Protein AF-0000000084846154 (afdb_homodimer)

Secondary structure (DSSP, 8-state):
----PBPPPHHHHHHHHHHHHHHHHHHHHHHHHHHHHHHB-TTSSPBPSS--HHHHHHHHHHHHHHHHHHHHHHHHHHHHHHHHHTT--GGGPPPPTHHHHHHHHHHHHHHHHHHHHHHHHHHHHTTT-HHHHHHHHHHHHHHHHHHHHHHHHHHHHHH-TTSSS----SS-TTSSTHHHHHHHHHHHHHHHHHHHHHHHHHHHHHHTTT----HHHHHHHHHHHHHHSSHHHHHHHHHHHHHTTSSBHHHHHHHHHHHHHHHHHHHHHHHHHHHHHHHHS----S-SS----TTTTHHHHHHHGGGT--/----PBPPPHHHHHHHHHHHHHHHHHHHHHHHHHHHHHHB-TTSSPBPSS--HHHHHHHHHHHHHHHHHHHHHHHHHHHHHHHHHTT--GGG----THHHHHHHHHHHHHHHHHHHHHHHHHHHHTTT-HHHHHHHHHHHHHHHHHHHHHHHHHHHHHH-TTSSS----SS-TTSSTHHHHHHHHHHHHHHHHHHHHHHHHHHHHHHHTT----HHHHHHHHHHHHHHSSHHHHHHHHHHHHHTTSSBHHHHHHHHHHHHHHHHHHHHHHHHHHHHHHHHS----S-SS----TT--S-HHHHHHTTT--

Nearest PDB structures (foldseek):
  7vv5-assembly1_R  TM=5.633E-01  e=2.920E-01  Homo sapiens
  8xqo-assembly1_R  TM=4.454E-01  e=3.787E-01  Clostridium perfringens
  7vv5-assembly1_R  TM=5.644E-01  e=1.128E-01  Homo sapiens
  6z10-assembly1_A  TM=4.962E-01  e=7.574E-02  Rattus norvegicus
  8xqo-assembly1_R  TM=4.515E-01  e=3.901E-01  Clostridium perfringens

Radius of gyration: 27.93 Å; Cα contacts (8 Å, |Δi|>4): 725; chains: 2; bounding box: 82×70×60 Å

Solvent-accessible surface area (backbone atoms only — not comparable to full-atom values): 32936 Å² total; per-residue (Å²): 129,79,75,72,47,50,76,69,50,61,30,54,52,42,52,41,39,23,53,40,14,21,46,45,21,45,27,51,53,37,48,51,50,27,49,42,52,57,43,26,39,90,96,39,70,42,70,45,87,83,56,61,58,67,63,51,48,52,51,50,49,44,48,50,36,43,50,49,37,51,50,49,52,51,52,50,51,26,50,40,36,43,37,34,75,72,71,40,54,63,89,69,60,75,74,63,75,64,54,60,51,50,42,51,50,37,40,46,49,46,52,51,50,35,49,49,52,48,50,48,49,42,35,46,72,53,74,60,48,62,82,74,44,49,64,46,50,54,31,50,51,51,32,52,49,27,50,51,50,48,52,49,52,54,55,47,30,72,78,30,72,79,45,57,73,50,48,72,49,66,82,53,41,82,63,27,64,26,70,41,46,49,57,27,51,51,30,50,43,52,35,40,49,52,43,32,49,53,48,49,51,51,51,50,60,57,46,67,66,74,59,84,85,40,71,44,50,52,52,48,50,50,51,43,45,53,31,67,24,46,51,65,31,39,54,45,47,50,50,42,58,54,26,40,76,49,63,43,39,58,55,38,54,41,34,60,55,40,41,44,38,45,35,50,34,32,43,25,35,36,51,38,46,58,48,54,53,54,63,73,56,54,87,68,74,87,67,83,69,87,69,84,61,59,86,71,63,74,67,63,65,73,66,56,63,70,60,62,83,104,128,80,75,72,46,48,75,68,49,60,30,53,53,43,51,39,38,24,52,38,15,22,46,46,20,46,28,52,54,38,48,51,50,28,49,43,52,56,43,26,40,89,97,39,71,42,70,44,87,83,56,62,58,68,62,52,49,53,52,51,49,45,48,50,36,44,52,47,37,52,49,50,52,51,50,50,51,26,51,40,36,43,36,34,73,72,70,38,54,64,88,68,62,76,73,64,76,64,54,62,52,50,42,51,49,36,42,47,48,46,51,51,51,35,50,50,52,48,49,48,49,42,36,42,69,53,75,61,47,61,83,74,44,50,63,47,50,54,31,49,53,50,32,52,49,28,49,52,49,46,52,49,53,53,55,48,29,70,77,32,72,81,45,56,75,50,48,73,48,68,82,53,42,83,58,28,63,27,70,42,45,48,58,27,52,51,30,50,44,52,34,39,48,52,43,31,50,54,49,48,53,50,53,50,59,58,48,67,67,74,61,83,88,40,71,45,49,52,51,49,50,50,49,45,45,53,30,67,23,47,50,65,32,38,55,44,47,50,51,40,56,54,26,41,74,49,64,44,39,58,56,38,54,40,35,61,55,41,41,45,39,44,34,49,34,32,42,24,34,36,49,39,45,56,47,54,55,50,62,73,56,54,88,68,72,86,68,84,71,87,68,84,59,54,78,73,70,82,65,68,64,76,66,54,59,69,58,61,83,107

Sequence (620 aa):
MGLHLSPLLLPQVVAINFTGGIFLGFFFISALYANRWLLFTDDGWKLRKDIHWHTLATTNITFVLVVLTQGLIVSTSMRQAAAVEHGIGLGQYKEPVWVPILKCTTSGFVVLLADSVLMHRLWVTHSRRMAVMWLPVILFLGSVSCVAMQLFLMIKHIDNPDFGPYEWANVNMDVGPGIVFLPFLASTIVLNAYCTGLIIWRVRKSLKFVGKSTSARQLQILIRILMESGVLYLVMSIAHFIAYFGHDNFPVRMNGTLHTVVTGIAYDLIIIRVGQNRIAEGPTTTTGSERLTTFQVADRKFFREHSMDAMGLHLSPLLLPQVVAINFTGGIFLGFFFISALYANRWLLFTDDGWKLRKDIHWHTLATTNITFVLVVLTQGLIVSTSMRQAAAVEHGIGLGQYKEPVWVPILKCTTSGFVVLLADSVLMHRLWVTHSRRMAVMWLPVILFLGSVSCVAMQLFLMIKHIDNPDFGPYEWANVNMDVGPGIVFLPFLASTIVLNAYCTGLIIWRVRKSLKFVGKSTSARQLQILIRILMESGVLYLVMSIAHFIAYFGHDNFPVRMNGTLHTVVTGIAYDLIIIRVGQNRIAEGPTTTTGSERLTTFQVADRKFFREHSMDA

Structure (mmCIF, N/CA/C/O backbone):
data_AF-0000000084846154-model_v1
#
loop_
_entity.id
_entity.type
_entity.pdbx_description
1 polymer 'Uncharacterized protein'
#
loop_
_atom_site.group_PDB
_atom_site.id
_atom_site.type_symbol
_atom_site.label_atom_id
_atom_site.label_alt_id
_atom_site.label_comp_id
_atom_site.label_asym_id
_atom_site.label_entity_id
_atom_site.label_seq_id
_atom_site.pdbx_PDB_ins_code
_atom_site.Cartn_x
_atom_site.Cartn_y
_atom_site.Cartn_z
_atom_site.occupancy
_atom_site.B_iso_or_equiv
_atom_site.auth_seq_id
_atom_site.auth_comp_id
_atom_site.auth_asym_id
_atom_site.auth_atom_id
_atom_site.pdbx_PDB_model_num
ATOM 1 N N . MET A 1 1 ? 25.984 -30.672 4.48 1 26.83 1 MET A N 1
ATOM 2 C CA . MET A 1 1 ? 24.578 -31.016 4.293 1 26.83 1 MET A CA 1
ATOM 3 C C . MET A 1 1 ? 23.766 -29.797 3.857 1 26.83 1 MET A C 1
ATOM 5 O O . MET A 1 1 ? 23.75 -28.781 4.547 1 26.83 1 MET A O 1
ATOM 9 N N . GLY A 1 2 ? 23.766 -29.328 2.66 1 36.41 2 GLY A N 1
ATOM 10 C CA . GLY A 1 2 ? 23.125 -28.172 2.064 1 36.41 2 GLY A CA 1
ATOM 11 C C . GLY A 1 2 ? 21.719 -27.938 2.568 1 36.41 2 GLY A C 1
ATOM 12 O O . GLY A 1 2 ? 20.875 -28.844 2.535 1 36.41 2 GLY A O 1
ATOM 13 N N . LEU A 1 3 ? 21.531 -27.297 3.715 1 41.78 3 LEU A N 1
ATOM 14 C CA . LEU A 1 3 ? 20.25 -27.156 4.398 1 41.78 3 LEU A CA 1
ATOM 15 C C . LEU A 1 3 ? 19.109 -27 3.396 1 41.78 3 LEU A C 1
ATOM 17 O O . LEU A 1 3 ? 19.156 -26.109 2.545 1 41.78 3 LEU A O 1
ATOM 21 N N . HIS A 1 4 ? 18.547 -28 2.92 1 49.94 4 HIS A N 1
ATOM 22 C CA . HIS A 1 4 ? 17.422 -28.125 1.999 1 49.94 4 HIS A CA 1
ATOM 23 C C . HIS A 1 4 ? 16.266 -27.219 2.406 1 49.94 4 HIS A C 1
ATOM 25 O O . HIS A 1 4 ? 15.68 -27.391 3.473 1 49.94 4 HIS A O 1
ATOM 31 N N . LEU A 1 5 ? 16.438 -25.938 2.166 1 59.72 5 LEU A N 1
ATOM 32 C CA . LEU A 1 5 ? 15.305 -25.047 2.418 1 59.72 5 LEU A CA 1
ATOM 33 C C . LEU A 1 5 ? 14.031 -25.578 1.779 1 59.72 5 LEU A C 1
ATOM 35 O O . LEU A 1 5 ? 14.086 -26.219 0.723 1 59.72 5 LEU A O 1
ATOM 39 N N . SER A 1 6 ? 13 -25.734 2.617 1 67.19 6 SER A N 1
ATOM 40 C CA . SER A 1 6 ? 11.703 -26.078 2.037 1 67.19 6 SER A CA 1
ATOM 41 C C . SER A 1 6 ? 11.367 -25.172 0.852 1 67.19 6 SER A C 1
ATOM 43 O O . SER A 1 6 ? 11.609 -23.969 0.893 1 67.19 6 SER A O 1
ATOM 45 N N . PRO A 1 7 ? 11.078 -25.875 -0.194 1 74.06 7 PRO A N 1
ATOM 46 C CA . PRO A 1 7 ? 10.812 -25.125 -1.42 1 74.06 7 PRO A CA 1
ATOM 47 C C . PRO A 1 7 ? 9.664 -24.125 -1.261 1 74.06 7 PRO A C 1
ATOM 49 O O . PRO A 1 7 ? 8.758 -24.344 -0.455 1 74.06 7 PRO A O 1
ATOM 52 N N . LEU A 1 8 ? 9.773 -23 -1.833 1 81.81 8 LEU A N 1
ATOM 53 C CA . LEU A 1 8 ? 8.742 -21.969 -1.873 1 81.81 8 LEU A CA 1
ATOM 54 C C . LEU A 1 8 ? 7.516 -22.453 -2.645 1 81.81 8 LEU A C 1
ATOM 56 O O . LEU A 1 8 ? 7.648 -23.047 -3.721 1 81.81 8 LEU A O 1
ATOM 60 N N . LEU A 1 9 ? 6.367 -22.297 -1.934 1 85.94 9 LEU A N 1
ATOM 61 C CA . LEU A 1 9 ? 5.109 -22.703 -2.555 1 85.94 9 LEU A CA 1
ATOM 62 C C . LEU A 1 9 ? 4.461 -21.531 -3.279 1 85.94 9 LEU A C 1
ATOM 64 O O . LEU A 1 9 ? 4.715 -20.375 -2.945 1 85.94 9 LEU A O 1
ATOM 68 N N . LEU A 1 10 ? 3.68 -21.891 -4.195 1 89.19 10 LEU A N 1
ATOM 69 C CA . LEU A 1 10 ? 3.049 -20.875 -5.035 1 89.19 10 LEU A CA 1
ATOM 70 C C . LEU A 1 10 ? 2.123 -20 -4.207 1 89.19 10 LEU A C 1
ATOM 72 O O . LEU A 1 10 ? 2.082 -18.781 -4.406 1 89.19 10 LEU A O 1
ATOM 76 N N . PRO A 1 11 ? 1.381 -20.562 -3.256 1 90 11 PRO A N 1
ATOM 77 C CA . PRO A 1 11 ? 0.558 -19.688 -2.42 1 90 11 PRO A CA 1
ATOM 78 C C . PRO A 1 11 ? 1.386 -18.672 -1.635 1 90 11 PRO A C 1
ATOM 80 O O . PRO A 1 11 ? 0.921 -17.562 -1.376 1 90 11 PRO A O 1
ATOM 83 N N . GLN A 1 12 ? 2.535 -19.062 -1.307 1 89.69 12 GLN A N 1
ATOM 84 C CA . GLN A 1 12 ? 3.41 -18.156 -0.562 1 89.69 12 GLN A CA 1
ATOM 85 C C . GLN A 1 12 ? 3.896 -17.016 -1.441 1 89.69 12 GLN A C 1
ATOM 87 O O . GLN A 1 12 ? 4.074 -15.891 -0.963 1 89.69 12 GLN A O 1
ATOM 92 N N . VAL A 1 13 ? 4.082 -17.328 -2.691 1 89.69 13 VAL A N 1
ATOM 93 C CA . VAL A 1 13 ? 4.488 -16.297 -3.635 1 89.69 13 VAL A CA 1
ATOM 94 C C . VAL A 1 13 ? 3.387 -15.242 -3.756 1 89.69 13 VAL A C 1
ATOM 96 O O . VAL A 1 13 ? 3.666 -14.047 -3.807 1 89.69 13 VAL A O 1
ATOM 99 N N . VAL A 1 14 ? 2.176 -15.703 -3.721 1 92.31 14 VAL A N 1
ATOM 100 C CA . VAL A 1 14 ? 1.038 -14.797 -3.803 1 92.31 14 VAL A CA 1
ATOM 101 C C . VAL A 1 14 ? 0.977 -13.93 -2.547 1 92.31 14 VAL A C 1
ATOM 103 O O . VAL A 1 14 ? 0.778 -12.719 -2.631 1 92.31 14 VAL A O 1
ATOM 106 N N . ALA A 1 15 ? 1.23 -14.539 -1.439 1 92.94 15 ALA A N 1
ATOM 107 C CA . ALA A 1 15 ? 1.21 -13.812 -0.171 1 92.94 15 ALA A CA 1
ATOM 108 C C . ALA A 1 15 ? 2.322 -12.773 -0.115 1 92.94 15 ALA A C 1
ATOM 110 O O . ALA A 1 15 ? 2.115 -11.656 0.372 1 92.94 15 ALA A O 1
ATOM 111 N N . ILE A 1 16 ? 3.436 -13.086 -0.596 1 93.06 16 ILE A N 1
ATOM 112 C CA . ILE A 1 16 ? 4.586 -12.195 -0.589 1 93.06 16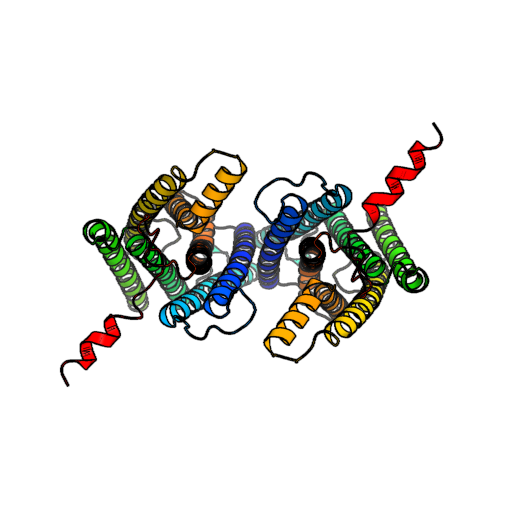 ILE A CA 1
ATOM 113 C C . ILE A 1 16 ? 4.301 -10.977 -1.472 1 93.06 16 ILE A C 1
ATOM 115 O O . ILE A 1 16 ? 4.559 -9.844 -1.076 1 93.06 16 ILE A O 1
ATOM 119 N N . ASN A 1 17 ? 3.738 -11.219 -2.598 1 93.94 17 ASN A N 1
ATOM 120 C CA . ASN A 1 17 ? 3.438 -10.125 -3.512 1 93.94 17 ASN A CA 1
ATOM 121 C C . ASN A 1 17 ? 2.336 -9.219 -2.965 1 93.94 17 ASN A C 1
ATOM 123 O O . ASN A 1 17 ? 2.383 -8 -3.139 1 93.94 17 ASN A O 1
ATOM 127 N N . PHE A 1 18 ? 1.421 -9.836 -2.336 1 95.44 18 PHE A N 1
ATOM 128 C CA . PHE A 1 18 ? 0.357 -9.055 -1.722 1 95.44 18 PHE A CA 1
ATOM 129 C C . PHE A 1 18 ? 0.915 -8.148 -0.627 1 95.44 18 PHE A C 1
ATOM 131 O O . PHE A 1 18 ? 0.627 -6.949 -0.597 1 95.44 18 PHE A O 1
ATOM 138 N N . THR A 1 19 ? 1.697 -8.672 0.208 1 94.69 19 THR A N 1
ATOM 139 C CA . THR A 1 19 ? 2.301 -7.906 1.292 1 94.69 19 THR A CA 1
ATOM 140 C C . THR A 1 19 ? 3.264 -6.855 0.742 1 94.69 19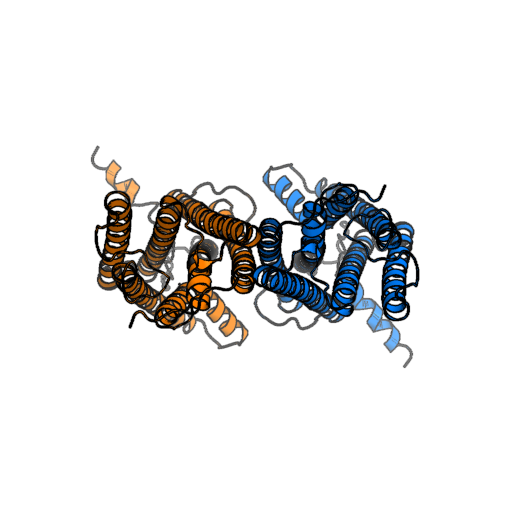 THR A C 1
ATOM 142 O O . THR A 1 19 ? 3.312 -5.73 1.24 1 94.69 19 THR A O 1
ATOM 145 N N . GLY A 1 20 ? 4.02 -7.27 -0.251 1 95.31 20 GLY A N 1
ATOM 146 C CA . GLY A 1 20 ? 4.883 -6.305 -0.917 1 95.31 20 GLY A CA 1
ATOM 147 C C . GLY A 1 20 ? 4.125 -5.121 -1.489 1 95.31 20 GLY A C 1
ATOM 148 O O . GLY A 1 20 ? 4.598 -3.984 -1.427 1 95.31 20 GLY A O 1
ATOM 149 N N . GLY A 1 21 ? 2.949 -5.438 -1.995 1 96 21 GLY A N 1
ATOM 150 C CA . GLY A 1 21 ? 2.105 -4.367 -2.502 1 96 21 GLY A CA 1
ATOM 151 C C . GLY A 1 21 ? 1.646 -3.406 -1.423 1 96 21 GLY A C 1
ATOM 152 O O . GLY A 1 21 ? 1.638 -2.189 -1.63 1 96 21 GLY A O 1
ATOM 153 N N . ILE A 1 22 ? 1.304 -3.916 -0.342 1 96 22 ILE A N 1
ATOM 154 C CA . ILE A 1 22 ? 0.851 -3.08 0.765 1 96 22 ILE A CA 1
ATOM 155 C C . ILE A 1 22 ? 1.946 -2.086 1.143 1 96 22 ILE A C 1
ATOM 157 O O . ILE A 1 22 ? 1.69 -0.884 1.254 1 96 22 ILE A O 1
ATOM 161 N N . PHE A 1 23 ? 3.109 -2.543 1.282 1 96.44 23 PHE A N 1
ATOM 162 C CA . PHE A 1 23 ? 4.211 -1.696 1.729 1 96.44 23 PHE A CA 1
ATOM 163 C C . PHE A 1 23 ? 4.637 -0.735 0.625 1 96.44 23 PHE A C 1
ATOM 165 O O . PHE A 1 23 ? 5.078 0.381 0.904 1 96.44 23 PHE A O 1
ATOM 172 N N . LEU A 1 24 ? 4.5 -1.205 -0.601 1 96.5 24 LEU A N 1
ATOM 173 C CA . LEU A 1 24 ? 4.762 -0.275 -1.694 1 96.5 24 LEU A CA 1
ATOM 174 C C . LEU A 1 24 ? 3.766 0.879 -1.676 1 96.5 24 LEU A C 1
ATOM 176 O O . LEU A 1 24 ? 4.109 2.01 -2.025 1 96.5 24 LEU A O 1
ATOM 180 N N . GLY A 1 25 ? 2.568 0.52 -1.32 1 95.75 25 GLY A N 1
ATOM 181 C CA . GLY A 1 25 ? 1.604 1.588 -1.12 1 95.75 25 GLY A CA 1
ATOM 182 C C . GLY A 1 25 ? 2.035 2.594 -0.068 1 95.75 25 GLY A C 1
ATOM 183 O O . GLY A 1 25 ? 1.951 3.803 -0.287 1 95.75 25 GLY A O 1
ATOM 184 N N . PHE A 1 26 ? 2.502 2.064 1.028 1 94.31 26 PHE A N 1
ATOM 185 C CA . PHE A 1 26 ? 3.051 2.936 2.059 1 94.31 26 PHE A CA 1
ATOM 186 C C . PHE A 1 26 ? 4.191 3.777 1.504 1 94.31 26 PHE A C 1
ATOM 188 O O . PHE A 1 26 ? 4.301 4.969 1.808 1 94.31 26 PHE A O 1
ATOM 195 N N . PHE A 1 27 ? 4.969 3.217 0.714 1 95.94 27 PHE A N 1
ATOM 196 C CA . PHE A 1 27 ? 6.137 3.887 0.152 1 95.94 27 PHE A CA 1
ATOM 197 C C . PHE A 1 27 ? 5.715 5.008 -0.791 1 95.94 27 PHE A C 1
ATOM 199 O O . PHE A 1 27 ? 6.281 6.102 -0.756 1 95.94 27 PHE A O 1
ATOM 206 N N . PHE A 1 28 ? 4.746 4.762 -1.567 1 95.75 28 PHE A N 1
ATOM 207 C CA . PHE A 1 28 ? 4.281 5.781 -2.502 1 95.75 28 PHE A CA 1
ATOM 208 C C . PHE A 1 28 ? 3.795 7.02 -1.758 1 95.75 28 PHE A C 1
ATOM 210 O O . PHE A 1 28 ? 4.125 8.148 -2.133 1 95.75 28 PHE A O 1
ATOM 217 N N . ILE A 1 29 ? 3.107 6.75 -0.714 1 92.62 29 ILE A N 1
ATOM 218 C CA . ILE A 1 29 ? 2.57 7.871 0.046 1 92.62 29 ILE A CA 1
ATOM 219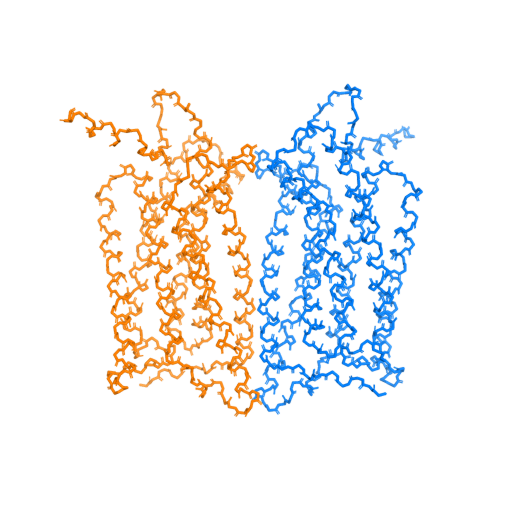 C C . ILE A 1 29 ? 3.709 8.625 0.731 1 92.62 29 ILE A C 1
ATOM 221 O O . ILE A 1 29 ? 3.744 9.859 0.718 1 92.62 29 ILE A O 1
ATOM 225 N N . SER A 1 30 ? 4.582 7.891 1.286 1 91.62 30 SER A N 1
ATOM 226 C CA . SER A 1 30 ? 5.699 8.539 1.964 1 91.62 30 SER A CA 1
ATOM 227 C C . SER A 1 30 ? 6.574 9.305 0.978 1 91.62 30 SER A C 1
ATOM 229 O O . SER A 1 30 ? 7.055 10.398 1.286 1 91.62 30 SER A O 1
ATOM 231 N N . ALA A 1 31 ? 6.758 8.711 -0.186 1 93.94 31 ALA A N 1
ATOM 232 C CA . ALA A 1 31 ? 7.566 9.375 -1.206 1 93.94 31 ALA A CA 1
ATOM 233 C C . ALA A 1 31 ? 6.891 10.648 -1.701 1 93.94 31 ALA A C 1
ATOM 235 O O . ALA A 1 31 ? 7.555 11.664 -1.932 1 93.94 31 ALA A O 1
ATOM 236 N N . LEU A 1 32 ? 5.617 10.578 -1.834 1 89.19 32 LEU A N 1
ATOM 237 C CA . LEU A 1 32 ? 4.871 11.758 -2.264 1 89.19 32 LEU A CA 1
ATOM 238 C C . LEU A 1 32 ? 4.957 12.867 -1.22 1 89.19 32 LEU A C 1
ATOM 240 O O . LEU A 1 32 ? 5.145 14.039 -1.564 1 89.19 32 LEU A O 1
ATOM 244 N N . TYR A 1 33 ? 4.871 12.477 -0.017 1 87.38 33 TYR A N 1
ATOM 245 C CA . TYR A 1 33 ? 4.953 13.461 1.06 1 87.38 33 TYR A CA 1
ATOM 246 C C . TYR A 1 33 ? 6.355 14.039 1.163 1 87.38 33 TYR A C 1
ATOM 248 O O . TYR A 1 33 ? 6.523 15.234 1.411 1 87.38 33 TYR A O 1
ATOM 256 N N . ALA A 1 34 ? 7.293 13.203 1.049 1 88.06 34 ALA A N 1
ATOM 257 C CA . ALA A 1 34 ? 8.672 13.695 1.082 1 88.06 34 ALA A CA 1
ATOM 258 C C . ALA A 1 34 ? 8.93 14.672 -0.058 1 88.06 34 ALA A C 1
ATOM 260 O O . ALA A 1 34 ? 9.547 15.719 0.146 1 88.06 34 ALA A O 1
ATOM 261 N N . ASN A 1 35 ? 8.453 14.359 -1.227 1 88.81 35 ASN A N 1
ATOM 262 C CA . ASN A 1 35 ? 8.633 15.25 -2.373 1 88.81 35 ASN A CA 1
ATOM 263 C C . ASN A 1 35 ? 7.852 16.547 -2.201 1 88.81 35 ASN A C 1
ATOM 265 O O . ASN A 1 35 ? 8.297 17.609 -2.654 1 88.81 35 ASN A O 1
ATOM 269 N N . ARG A 1 36 ? 6.734 16.438 -1.538 1 84.12 36 ARG A N 1
ATOM 270 C CA . ARG A 1 36 ? 5.965 17.656 -1.271 1 84.12 36 ARG A CA 1
ATOM 271 C C . ARG A 1 36 ? 6.738 18.594 -0.358 1 84.12 36 ARG A C 1
ATOM 273 O O . ARG A 1 36 ? 6.77 19.812 -0.597 1 84.12 36 ARG A O 1
ATOM 280 N N . TRP A 1 37 ? 7.312 18.062 0.573 1 82.25 37 TRP A N 1
ATOM 281 C CA . TRP A 1 37 ? 8.062 18.875 1.52 1 82.25 37 TRP A CA 1
ATOM 282 C C . TRP A 1 37 ? 9.312 19.453 0.871 1 82.25 37 TRP A C 1
ATOM 284 O O . TRP A 1 37 ? 9.766 20.547 1.226 1 82.25 37 TRP A O 1
ATOM 294 N N . LEU A 1 38 ? 9.836 18.75 -0.054 1 84.19 38 LEU A N 1
ATOM 295 C CA . LEU A 1 38 ? 11.062 19.203 -0.699 1 84.19 38 LEU A CA 1
ATOM 296 C C . LEU A 1 38 ? 10.758 20.25 -1.768 1 84.19 38 LEU A C 1
ATOM 298 O O . LEU A 1 38 ? 11.555 21.172 -1.982 1 84.19 38 LEU A O 1
ATOM 302 N N . LEU A 1 39 ? 9.586 20.156 -2.35 1 82.62 39 LEU A N 1
ATOM 303 C CA . LEU A 1 39 ? 9.289 21 -3.504 1 82.62 39 LEU A CA 1
ATOM 304 C C . LEU A 1 39 ? 8.414 22.188 -3.105 1 82.62 39 LEU A C 1
ATOM 306 O O . LEU A 1 39 ? 8.5 23.25 -3.713 1 82.62 39 LEU A O 1
ATOM 310 N N . PHE A 1 40 ? 7.535 21.984 -2.059 1 76.56 40 PHE A N 1
ATOM 311 C CA . PHE A 1 40 ? 6.539 23.016 -1.79 1 76.56 40 PHE A CA 1
ATOM 312 C C . PHE A 1 40 ? 6.699 23.562 -0.378 1 76.56 40 PHE A C 1
ATOM 314 O O . PHE A 1 40 ? 7.242 22.891 0.5 1 76.56 40 PHE A O 1
ATOM 321 N N . THR A 1 41 ? 6.289 24.844 -0.27 1 67 41 THR A N 1
ATOM 322 C CA . THR A 1 41 ? 6.336 25.516 1.027 1 67 41 THR A CA 1
ATOM 323 C C . THR A 1 41 ? 5.125 25.141 1.873 1 67 41 THR A C 1
ATOM 325 O O . THR A 1 41 ? 4.16 24.562 1.363 1 67 41 THR A O 1
ATOM 328 N N . ASP A 1 42 ? 5.246 25.281 3.213 1 61 42 ASP A N 1
ATOM 329 C CA . ASP A 1 42 ? 4.219 24.906 4.18 1 61 42 ASP A CA 1
ATOM 330 C C . ASP A 1 42 ? 2.932 25.703 3.943 1 61 42 ASP A C 1
ATOM 332 O O . ASP A 1 42 ? 1.833 25.172 4.156 1 61 42 ASP A O 1
ATOM 336 N N . ASP A 1 43 ? 3.26 27.062 3.707 1 54.72 43 ASP A N 1
ATOM 337 C CA . ASP A 1 43 ? 2.125 27.969 3.611 1 54.72 43 ASP A CA 1
ATOM 338 C C . ASP A 1 43 ? 1.335 27.734 2.326 1 54.72 43 ASP A C 1
ATOM 340 O O . ASP A 1 43 ? 0.491 28.547 1.948 1 54.72 43 ASP A O 1
ATOM 344 N N . GLY A 1 44 ? 1.547 26.484 1.765 1 57.72 44 GLY A N 1
ATOM 345 C CA . GLY A 1 44 ? 0.801 26.281 0.534 1 57.72 44 GLY A CA 1
ATOM 346 C C . GLY A 1 44 ? 1.556 25.453 -0.49 1 57.72 44 GLY A C 1
ATOM 347 O O . GLY A 1 44 ? 2.564 24.812 -0.166 1 57.72 44 GLY A O 1
ATOM 348 N N . TRP A 1 45 ? 0.973 25.062 -1.6 1 64.94 45 TRP A N 1
ATOM 349 C CA . TRP A 1 45 ? 1.522 24.359 -2.754 1 64.94 45 TRP A CA 1
ATOM 350 C C . TRP A 1 45 ? 2.365 25.297 -3.611 1 64.94 45 TRP A C 1
ATOM 352 O O . TRP A 1 45 ? 2.318 25.234 -4.844 1 64.94 45 TRP A O 1
ATOM 362 N N . LYS A 1 46 ? 3.018 26.266 -2.898 1 67.56 46 LYS A N 1
ATOM 363 C CA . LYS A 1 46 ? 3.953 27.125 -3.615 1 67.56 46 LYS A CA 1
ATOM 364 C C . LYS A 1 46 ? 5.332 26.484 -3.713 1 67.56 46 LYS A C 1
ATOM 366 O O . LYS A 1 46 ? 5.809 25.875 -2.754 1 67.56 46 LYS A O 1
ATOM 371 N N . LEU A 1 47 ? 5.793 26.484 -4.91 1 74.75 47 LEU A N 1
ATOM 372 C CA . LEU A 1 47 ? 7.113 25.906 -5.145 1 74.75 47 LEU A CA 1
ATOM 373 C C . LEU A 1 47 ? 8.18 26.641 -4.336 1 74.75 47 LEU A C 1
ATOM 375 O O . LEU A 1 47 ? 8.164 27.875 -4.254 1 74.75 47 LEU A O 1
ATOM 379 N N . ARG A 1 48 ? 8.992 25.938 -3.721 1 73.75 48 ARG A N 1
ATOM 380 C CA . ARG A 1 48 ? 10.055 26.531 -2.92 1 73.75 48 ARG A CA 1
ATOM 381 C C . ARG A 1 48 ? 11.102 27.188 -3.807 1 73.75 48 ARG A C 1
ATOM 383 O O . ARG A 1 48 ? 11.445 26.672 -4.871 1 73.75 48 ARG A O 1
ATOM 390 N N . LYS A 1 49 ? 11.508 28.344 -3.492 1 70.25 49 LYS A N 1
ATOM 391 C CA . LYS A 1 49 ? 12.547 29.062 -4.23 1 70.25 49 LYS A CA 1
ATOM 392 C C . LYS A 1 49 ? 13.914 28.422 -4.027 1 70.25 49 LYS A C 1
ATOM 394 O O . LYS A 1 49 ? 14.703 28.328 -4.965 1 70.25 49 LYS A O 1
ATOM 399 N N . ASP A 1 50 ? 14.211 27.938 -2.775 1 72.5 50 ASP A N 1
ATOM 400 C CA . ASP A 1 50 ? 15.5 27.328 -2.482 1 72.5 50 ASP A CA 1
ATOM 401 C C . ASP A 1 50 ? 15.375 25.812 -2.336 1 72.5 50 ASP A C 1
ATOM 403 O O . ASP A 1 50 ? 15.242 25.297 -1.221 1 72.5 50 ASP A O 1
ATOM 407 N N . ILE A 1 51 ? 15.352 25.172 -3.518 1 72.56 51 ILE A N 1
ATOM 408 C CA . ILE A 1 51 ? 15.227 23.719 -3.508 1 72.56 51 ILE A CA 1
ATOM 409 C C . ILE A 1 51 ? 16.594 23.078 -3.352 1 72.56 51 ILE A C 1
ATOM 411 O O . ILE A 1 51 ? 17.547 23.453 -4.039 1 72.56 51 ILE A O 1
ATOM 415 N N . HIS A 1 52 ? 16.766 22.281 -2.346 1 80.06 52 HIS A N 1
ATOM 416 C CA . HIS A 1 52 ? 17.969 21.469 -2.219 1 80.06 52 HIS A CA 1
ATOM 417 C C . HIS A 1 52 ? 18 20.359 -3.258 1 80.06 52 HIS A C 1
ATOM 419 O O . HIS A 1 52 ? 17.516 19.25 -3.004 1 80.06 52 HIS A O 1
ATOM 425 N N . TRP A 1 53 ? 18.625 20.484 -4.324 1 82 53 TRP A N 1
ATOM 426 C CA . TRP A 1 53 ? 18.594 19.609 -5.488 1 82 53 TRP A CA 1
ATOM 427 C C . TRP A 1 53 ? 19.219 18.266 -5.172 1 82 53 TRP A C 1
ATOM 429 O O . TRP A 1 53 ? 18.781 17.234 -5.691 1 82 53 TRP A O 1
ATOM 439 N N . HIS A 1 54 ? 20.266 18.344 -4.367 1 80.88 54 HIS A N 1
ATOM 440 C CA . HIS A 1 54 ? 20.922 17.078 -4.039 1 80.88 54 HIS A CA 1
ATOM 441 C C . HIS A 1 54 ? 19.984 16.141 -3.285 1 80.88 54 HIS A C 1
ATOM 443 O O . HIS A 1 54 ? 19.906 14.953 -3.594 1 80.88 54 HIS A O 1
ATOM 449 N N . THR A 1 55 ? 19.266 16.734 -2.373 1 84.81 55 THR A N 1
ATOM 450 C CA . THR A 1 55 ? 18.344 15.914 -1.596 1 84.81 55 THR A CA 1
ATOM 451 C C . THR A 1 55 ? 17.172 15.461 -2.457 1 84.81 55 THR A C 1
ATOM 453 O O . THR A 1 55 ? 16.688 14.336 -2.312 1 84.81 55 THR A O 1
ATOM 456 N N . LEU A 1 56 ? 16.797 16.266 -3.357 1 88.88 56 LEU A N 1
ATOM 457 C CA . LEU A 1 56 ? 15.703 15.906 -4.262 1 88.88 56 LEU A CA 1
ATOM 458 C C . LEU A 1 56 ? 16.125 14.797 -5.211 1 88.88 56 LEU A C 1
ATOM 460 O O . LEU A 1 56 ? 15.359 13.852 -5.441 1 88.88 56 LEU A O 1
ATOM 464 N N . ALA A 1 57 ? 17.312 14.922 -5.691 1 89.75 57 ALA A N 1
ATOM 465 C CA . ALA A 1 57 ? 17.812 13.914 -6.621 1 89.75 57 ALA A CA 1
ATOM 466 C C . ALA A 1 57 ? 17.969 12.562 -5.934 1 89.75 57 ALA A C 1
ATOM 468 O O . ALA A 1 57 ? 17.562 11.531 -6.484 1 89.75 57 ALA A O 1
ATOM 469 N N . THR A 1 58 ? 18.516 12.617 -4.797 1 89.5 58 THR A N 1
ATOM 470 C CA . THR A 1 58 ? 18.719 11.359 -4.082 1 89.5 58 THR A CA 1
ATOM 471 C C . THR A 1 58 ? 17.391 10.719 -3.715 1 89.5 58 THR A C 1
ATOM 473 O O . THR A 1 58 ? 17.25 9.492 -3.77 1 89.5 58 THR A O 1
ATOM 476 N N . THR A 1 59 ? 16.453 11.523 -3.387 1 92.19 59 THR A N 1
ATOM 477 C CA . THR A 1 59 ? 15.125 11.008 -3.035 1 92.19 59 THR A CA 1
ATOM 478 C C . THR A 1 59 ? 14.445 10.383 -4.25 1 92.19 59 THR A C 1
ATOM 480 O O . THR A 1 59 ? 13.859 9.305 -4.156 1 92.19 59 THR A O 1
ATOM 483 N N . ASN A 1 60 ? 14.586 10.984 -5.352 1 94.19 60 ASN A N 1
ATOM 484 C CA . ASN A 1 60 ? 13.945 10.453 -6.555 1 94.19 60 ASN A CA 1
ATOM 485 C C . ASN A 1 60 ? 14.703 9.242 -7.105 1 94.19 60 ASN A C 1
ATOM 487 O O . ASN A 1 60 ? 14.094 8.336 -7.676 1 94.19 60 ASN A O 1
ATOM 491 N N . ILE A 1 61 ? 15.984 9.266 -6.914 1 93.94 61 ILE A N 1
ATOM 492 C CA . ILE A 1 61 ? 16.75 8.078 -7.289 1 93.94 61 ILE A CA 1
ATOM 493 C C . ILE A 1 61 ? 16.312 6.895 -6.43 1 93.94 61 ILE A C 1
ATOM 495 O O . ILE A 1 61 ? 16.141 5.785 -6.934 1 93.94 61 ILE A O 1
ATOM 499 N N . THR A 1 62 ? 16.188 7.164 -5.176 1 94.62 62 THR A N 1
ATOM 500 C CA . THR A 1 62 ? 15.711 6.109 -4.285 1 94.62 62 THR A CA 1
ATOM 501 C C . THR A 1 62 ? 14.336 5.621 -4.707 1 94.62 62 THR A C 1
ATOM 503 O O . THR A 1 62 ? 14.055 4.422 -4.664 1 94.62 62 THR A O 1
ATOM 506 N N . PHE A 1 63 ? 13.516 6.508 -5.16 1 96.38 63 PHE A N 1
ATOM 507 C CA . PHE A 1 63 ? 12.172 6.16 -5.617 1 96.38 63 PHE A CA 1
ATOM 508 C C . PHE A 1 63 ? 12.242 5.227 -6.82 1 96.38 63 PHE A C 1
ATOM 510 O O . PHE A 1 63 ? 11.578 4.188 -6.844 1 96.38 63 PHE A O 1
ATOM 517 N N . VAL A 1 64 ? 13.031 5.578 -7.695 1 95.88 64 VAL A N 1
ATOM 518 C CA . VAL A 1 64 ? 13.141 4.797 -8.922 1 95.88 64 VAL A CA 1
ATOM 519 C C . VAL A 1 64 ? 13.711 3.414 -8.609 1 95.88 64 VAL A C 1
ATOM 521 O O . VAL A 1 64 ? 13.227 2.404 -9.125 1 95.88 64 VAL A O 1
ATOM 524 N N . LEU A 1 65 ? 14.664 3.416 -7.789 1 96.44 65 LEU A N 1
ATOM 525 C CA . LEU A 1 65 ? 15.32 2.154 -7.461 1 96.44 65 LEU A CA 1
ATOM 526 C C . LEU A 1 65 ? 14.359 1.224 -6.719 1 96.44 65 LEU A C 1
ATOM 528 O O . LEU A 1 65 ? 14.32 0.023 -6.996 1 96.44 65 LEU A O 1
ATOM 532 N N . VAL A 1 66 ? 13.594 1.735 -5.812 1 96.56 66 VAL A N 1
ATOM 533 C CA . VAL A 1 66 ? 12.656 0.922 -5.047 1 96.56 66 VAL A CA 1
ATOM 534 C C . VAL A 1 66 ? 11.562 0.387 -5.973 1 96.56 66 VAL A C 1
ATOM 536 O O . VAL A 1 66 ? 11.227 -0.798 -5.922 1 96.56 66 VAL A O 1
ATOM 539 N N . VAL A 1 67 ? 11.062 1.238 -6.836 1 96.19 67 VAL A N 1
ATOM 540 C CA . VAL A 1 67 ? 9.992 0.835 -7.746 1 96.19 67 VAL A CA 1
ATOM 541 C C . VAL A 1 67 ? 10.531 -0.189 -8.742 1 96.19 67 VAL A C 1
ATOM 543 O O . VAL A 1 67 ? 9.844 -1.159 -9.078 1 96.19 67 VAL A O 1
ATOM 546 N N . LEU A 1 68 ? 11.695 0.072 -9.141 1 95.31 68 LEU A N 1
ATOM 547 C CA . LEU A 1 68 ? 12.328 -0.865 -10.062 1 95.31 68 LEU A CA 1
ATOM 548 C C . LEU A 1 68 ? 12.5 -2.234 -9.414 1 95.31 68 LEU A C 1
ATOM 550 O O . LEU A 1 68 ? 12.203 -3.26 -10.031 1 95.31 68 LEU A O 1
ATOM 554 N N . THR A 1 69 ? 12.977 -2.252 -8.266 1 94.5 69 THR A N 1
ATOM 555 C CA . THR A 1 69 ? 13.195 -3.51 -7.562 1 94.5 69 THR A CA 1
ATOM 556 C C . THR A 1 69 ? 11.875 -4.25 -7.359 1 94.5 69 THR A C 1
ATOM 558 O O . THR A 1 69 ? 11.781 -5.449 -7.617 1 94.5 69 THR A O 1
ATOM 561 N N . GLN A 1 70 ? 10.867 -3.496 -6.961 1 95.5 70 GLN A N 1
ATOM 562 C CA . GLN A 1 70 ? 9.57 -4.125 -6.746 1 95.5 70 GLN A CA 1
ATOM 563 C C . GLN A 1 70 ? 8.961 -4.59 -8.062 1 95.5 70 GLN A C 1
ATOM 565 O O . GLN A 1 70 ? 8.305 -5.633 -8.117 1 95.5 70 GLN A O 1
ATOM 570 N N . GLY A 1 71 ? 9.148 -3.828 -9.047 1 94.25 71 GLY A N 1
ATOM 571 C CA . GLY A 1 71 ? 8.68 -4.238 -10.359 1 94.25 71 GLY A CA 1
ATOM 572 C C . GLY A 1 71 ? 9.312 -5.531 -10.844 1 94.25 71 GLY A C 1
ATOM 573 O O . GLY A 1 71 ? 8.641 -6.375 -11.43 1 94.25 71 GLY A O 1
ATOM 574 N N . LEU A 1 72 ? 10.547 -5.664 -10.594 1 92.12 72 LEU A N 1
ATOM 575 C CA . LEU A 1 72 ? 11.258 -6.871 -10.992 1 92.12 72 LEU A CA 1
ATOM 576 C C . LEU A 1 72 ? 10.789 -8.07 -10.18 1 92.12 72 LEU A C 1
ATOM 578 O O . LEU A 1 72 ? 10.672 -9.18 -10.703 1 92.12 72 LEU A O 1
ATOM 582 N N . ILE A 1 73 ? 10.539 -7.883 -8.93 1 92.38 73 ILE A N 1
ATOM 583 C CA . ILE A 1 73 ? 10.078 -8.961 -8.055 1 92.38 73 ILE A CA 1
ATOM 584 C C . ILE A 1 73 ? 8.711 -9.453 -8.531 1 92.38 73 ILE A C 1
ATOM 586 O O . ILE A 1 73 ? 8.492 -10.664 -8.641 1 92.38 73 ILE A O 1
ATOM 590 N N . VAL A 1 74 ? 7.859 -8.516 -8.891 1 93.5 74 VAL A N 1
ATOM 591 C CA . VAL A 1 74 ? 6.527 -8.898 -9.352 1 93.5 74 VAL A CA 1
ATOM 592 C C . VAL A 1 74 ? 6.621 -9.578 -10.711 1 93.5 74 VAL A C 1
ATOM 594 O O . VAL A 1 74 ? 5.938 -10.57 -10.969 1 93.5 74 VAL A O 1
ATOM 597 N N . SER A 1 75 ? 7.469 -9.07 -11.539 1 93.06 75 SER A N 1
ATOM 598 C CA . SER A 1 75 ? 7.645 -9.664 -12.859 1 93.06 75 SER A CA 1
ATOM 599 C C . SER A 1 75 ? 8.164 -11.094 -12.758 1 93.06 75 SER A C 1
ATOM 601 O O . SER A 1 75 ? 7.695 -11.984 -13.469 1 93.06 75 SER A O 1
ATOM 603 N N . THR A 1 76 ? 9.047 -11.266 -11.891 1 90.06 76 THR A N 1
ATOM 604 C CA . THR A 1 76 ? 9.57 -12.609 -11.672 1 90.06 76 THR A CA 1
ATOM 605 C C . THR A 1 76 ? 8.492 -13.531 -11.125 1 90.06 76 THR A C 1
ATOM 607 O O . THR A 1 76 ? 8.383 -14.688 -11.539 1 90.06 76 THR A O 1
ATOM 610 N N . SER A 1 77 ? 7.727 -13.039 -10.203 1 91.12 77 SER A N 1
ATOM 611 C CA . SER A 1 77 ? 6.656 -13.852 -9.633 1 91.12 77 SER A CA 1
ATOM 612 C C . SER A 1 77 ? 5.613 -14.211 -10.68 1 91.12 77 SER A C 1
ATOM 614 O O . SER A 1 77 ? 5.078 -15.32 -10.672 1 91.12 77 SER A O 1
ATOM 616 N N . MET A 1 78 ? 5.34 -13.32 -11.562 1 92.81 78 MET A N 1
ATOM 617 C CA . MET A 1 78 ? 4.383 -13.594 -12.625 1 92.81 78 MET A CA 1
ATOM 618 C C . MET A 1 78 ? 4.918 -14.648 -13.586 1 92.81 78 MET A C 1
ATOM 620 O O . MET A 1 78 ? 4.18 -15.539 -14.016 1 92.81 78 MET A O 1
ATOM 624 N N . ARG A 1 79 ? 6.109 -14.547 -13.867 1 90.75 79 ARG A N 1
ATOM 625 C CA . ARG A 1 79 ? 6.715 -15.523 -14.766 1 90.75 79 ARG A CA 1
ATOM 626 C C . ARG A 1 79 ? 6.797 -16.891 -14.102 1 90.75 79 ARG A C 1
ATOM 628 O O . ARG A 1 79 ? 6.629 -17.922 -14.766 1 90.75 79 ARG A O 1
ATOM 635 N N . GLN A 1 80 ? 7.082 -16.922 -12.875 1 88.44 80 GLN A N 1
ATOM 636 C CA . GLN A 1 80 ? 7.082 -18.172 -12.133 1 88.44 80 GLN A CA 1
ATOM 637 C C . GLN A 1 80 ? 5.695 -18.797 -12.117 1 88.44 80 GLN A C 1
ATOM 639 O O . GLN A 1 80 ? 5.559 -20.016 -12.2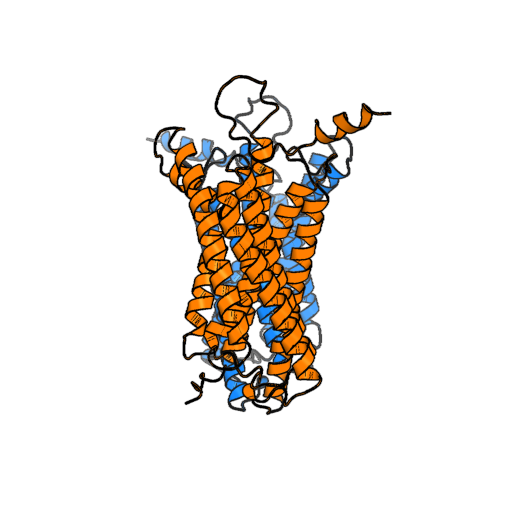73 1 88.44 80 GLN A O 1
ATOM 644 N N . ALA A 1 81 ? 4.746 -17.969 -11.906 1 89.44 81 ALA A N 1
ATOM 645 C CA . ALA A 1 81 ? 3.371 -18.469 -11.922 1 89.44 81 ALA A CA 1
ATOM 646 C C . ALA A 1 81 ? 2.99 -19 -13.297 1 89.44 81 ALA A C 1
ATOM 648 O O . ALA A 1 81 ? 2.299 -20.016 -13.406 1 89.44 81 ALA A O 1
ATOM 649 N N . ALA A 1 82 ? 3.439 -18.328 -14.289 1 89.56 82 ALA A N 1
ATOM 650 C CA . ALA A 1 82 ? 3.186 -18.797 -15.648 1 89.56 82 ALA A CA 1
ATOM 651 C C . ALA A 1 82 ? 3.852 -20.141 -15.898 1 89.56 82 ALA A C 1
ATOM 653 O O . ALA A 1 82 ? 3.273 -21.016 -16.547 1 89.56 82 ALA A O 1
ATOM 654 N N . ALA A 1 83 ? 5 -20.297 -15.43 1 87.88 83 ALA A N 1
ATOM 655 C CA . ALA A 1 83 ? 5.727 -21.547 -15.586 1 87.88 83 ALA A CA 1
ATOM 656 C C . ALA A 1 83 ? 4.996 -22.703 -14.891 1 87.88 83 ALA A C 1
ATOM 658 O O . ALA A 1 83 ? 4.887 -23.797 -15.445 1 87.88 83 ALA A O 1
ATOM 659 N N . VAL A 1 84 ? 4.516 -22.422 -13.758 1 86.44 84 VAL A N 1
ATOM 660 C CA . VAL A 1 84 ? 3.803 -23.453 -13.008 1 86.44 84 VAL A CA 1
ATOM 661 C C . VAL A 1 84 ? 2.521 -23.844 -13.742 1 86.44 84 VAL A C 1
ATOM 663 O O . VAL A 1 84 ? 2.137 -25.016 -13.758 1 86.44 84 VAL A O 1
ATOM 666 N N . GLU A 1 85 ? 1.914 -22.875 -14.273 1 85.69 85 GLU A N 1
ATOM 667 C CA . GLU A 1 85 ? 0.706 -23.141 -15.047 1 85.69 85 GLU A CA 1
ATOM 668 C C . GLU A 1 85 ? 1.004 -24.047 -16.234 1 85.69 85 GLU A C 1
ATOM 670 O O . GLU A 1 85 ? 0.147 -24.828 -16.656 1 85.69 85 GLU A O 1
ATOM 675 N N . HIS A 1 86 ? 2.197 -23.953 -16.734 1 86.31 86 HIS A N 1
ATOM 676 C CA . HIS A 1 86 ? 2.59 -24.781 -17.859 1 86.31 86 HIS A CA 1
ATOM 677 C C . HIS A 1 86 ? 3.217 -26.094 -17.391 1 86.31 86 HIS A C 1
ATOM 679 O O . HIS A 1 86 ? 3.777 -26.828 -18.203 1 86.31 86 HIS A O 1
ATOM 685 N N . GLY A 1 87 ? 3.229 -26.359 -16.109 1 83.12 87 GLY A N 1
ATOM 686 C CA . GLY A 1 87 ? 3.652 -27.641 -15.586 1 83.12 87 GLY A CA 1
ATOM 687 C C . GLY A 1 87 ? 5.09 -27.641 -15.102 1 83.12 87 GLY A C 1
ATOM 688 O O . GLY A 1 87 ? 5.625 -28.688 -14.734 1 83.12 87 GLY A O 1
ATOM 689 N N . ILE A 1 88 ? 5.703 -26.5 -15.148 1 83.31 88 ILE A N 1
ATOM 690 C CA . ILE A 1 88 ? 7.082 -26.406 -14.68 1 83.31 88 ILE A CA 1
ATOM 691 C C . ILE A 1 88 ? 7.098 -26.078 -13.188 1 83.31 88 ILE A C 1
ATOM 693 O O . ILE A 1 88 ? 6.449 -25.125 -12.75 1 83.31 88 ILE A O 1
ATOM 697 N N . GLY A 1 89 ? 7.73 -26.844 -12.398 1 79.75 89 GLY A N 1
ATOM 698 C CA . GLY A 1 89 ? 7.809 -26.609 -10.961 1 79.75 89 GLY A CA 1
ATOM 699 C C . GLY A 1 89 ? 8.422 -25.266 -10.602 1 79.75 89 GLY A C 1
ATOM 700 O O . GLY A 1 89 ? 9.234 -24.734 -11.359 1 79.75 89 GLY A O 1
ATOM 701 N N . LEU A 1 90 ? 7.941 -24.688 -9.57 1 79.31 90 LEU A N 1
ATOM 702 C CA . LEU A 1 90 ? 8.383 -23.375 -9.117 1 79.31 90 LEU A CA 1
ATOM 703 C C . LEU A 1 90 ? 9.898 -23.344 -8.945 1 79.31 90 LEU A C 1
ATOM 705 O O . LEU A 1 90 ? 10.547 -22.359 -9.305 1 79.31 90 LEU A O 1
ATOM 709 N N . GLY A 1 91 ? 10.531 -24.406 -8.469 1 71.06 91 GLY A N 1
ATOM 710 C CA . GLY A 1 91 ? 11.969 -24.469 -8.242 1 71.06 91 GLY A CA 1
ATOM 711 C C . GLY A 1 91 ? 12.766 -24.641 -9.516 1 71.06 91 GLY A C 1
ATOM 712 O O . GLY A 1 91 ? 13.977 -24.391 -9.539 1 71.06 91 GLY A O 1
ATOM 713 N N . GLN A 1 92 ? 12.062 -24.906 -10.648 1 73.69 92 GLN A N 1
ATOM 714 C CA . GLN A 1 92 ? 12.742 -25.203 -11.898 1 73.69 92 GLN A CA 1
ATOM 715 C C . GLN A 1 92 ? 12.789 -23.969 -12.797 1 73.69 92 GLN A C 1
ATOM 717 O O . GLN A 1 92 ? 13.547 -23.922 -13.766 1 73.69 92 GLN A O 1
ATOM 722 N N . TYR A 1 93 ? 11.977 -23.016 -12.461 1 77.56 93 TYR A N 1
ATOM 723 C CA . TYR A 1 93 ? 12 -21.797 -13.258 1 77.56 93 TYR A CA 1
ATOM 724 C C . TYR A 1 93 ? 13.297 -21.031 -13.055 1 77.56 93 TYR A C 1
ATOM 726 O O . TYR A 1 93 ? 13.695 -20.75 -11.914 1 77.56 93 TYR A O 1
ATOM 734 N N . LYS A 1 94 ? 14.055 -20.906 -14.172 1 74.56 94 LYS A N 1
ATOM 735 C CA . LYS A 1 94 ? 15.297 -20.141 -14.117 1 74.56 94 LYS A CA 1
ATOM 736 C C . LYS A 1 94 ? 15.102 -18.734 -14.711 1 74.56 94 LYS A C 1
ATOM 738 O O . LYS A 1 94 ? 14.742 -18.609 -15.883 1 74.56 94 LYS A O 1
ATOM 743 N N . GLU A 1 95 ? 15.266 -17.75 -13.875 1 77.81 95 GLU A N 1
ATOM 744 C CA . GLU A 1 95 ? 15.188 -16.359 -14.32 1 77.81 95 GLU A CA 1
ATOM 745 C C . GLU A 1 95 ? 16.422 -15.977 -15.125 1 77.81 95 GLU A C 1
ATOM 747 O O . GLU A 1 95 ? 17.5 -16.547 -14.922 1 77.81 95 GLU A O 1
ATOM 752 N N . PRO A 1 96 ? 16.141 -15.023 -16.078 1 79.5 96 PRO A N 1
ATOM 753 C CA . PRO A 1 96 ? 17.328 -14.508 -16.75 1 79.5 96 PRO A CA 1
ATOM 754 C C . PRO A 1 96 ? 18.375 -13.969 -15.773 1 79.5 96 PRO A C 1
ATOM 756 O O . PRO A 1 96 ? 18.031 -13.336 -14.773 1 79.5 96 PRO A O 1
ATOM 759 N N . VAL A 1 97 ? 19.594 -14.18 -16.078 1 76.44 97 VAL A N 1
ATOM 760 C CA . VAL A 1 97 ? 20.734 -13.945 -15.188 1 76.44 97 VAL A CA 1
ATOM 761 C C . VAL A 1 97 ? 20.797 -12.469 -14.82 1 76.44 97 VAL A C 1
ATOM 763 O O . VAL A 1 97 ? 21.219 -12.117 -13.711 1 76.44 97 VAL A O 1
ATOM 766 N N . TRP A 1 98 ? 20.266 -11.562 -15.609 1 82.25 98 TRP A N 1
ATOM 767 C CA . TRP A 1 98 ? 20.391 -10.133 -15.344 1 82.25 98 TRP A CA 1
ATOM 768 C C . TRP A 1 98 ? 19.375 -9.672 -14.312 1 82.25 98 TRP A C 1
ATOM 770 O O . TRP A 1 98 ? 19.547 -8.641 -13.672 1 82.25 98 TRP A O 1
ATOM 780 N N . VAL A 1 99 ? 18.344 -10.43 -14.125 1 84.62 99 VAL A N 1
ATOM 781 C CA . VAL A 1 99 ? 17.266 -10.008 -13.242 1 84.62 99 VAL A CA 1
ATOM 782 C C . VAL A 1 99 ? 17.719 -10.094 -11.789 1 84.62 99 VAL A C 1
ATOM 784 O O . VAL A 1 99 ? 17.609 -9.117 -11.047 1 84.62 99 VAL A O 1
ATOM 787 N N . PRO A 1 100 ? 18.328 -11.18 -11.414 1 82.5 100 PRO A N 1
ATOM 788 C CA . PRO A 1 100 ? 18.797 -11.219 -10.031 1 82.5 100 PRO A CA 1
ATOM 789 C C . PRO A 1 100 ? 19.922 -10.227 -9.758 1 82.5 100 PRO A C 1
ATOM 791 O O . PRO A 1 100 ? 20.031 -9.695 -8.648 1 82.5 100 PRO A O 1
ATOM 794 N N . ILE A 1 101 ? 20.734 -9.898 -10.742 1 83 101 ILE A N 1
ATOM 795 C CA . ILE A 1 101 ? 21.828 -8.938 -10.594 1 83 101 ILE A CA 1
ATOM 796 C C . ILE A 1 101 ? 21.25 -7.547 -10.336 1 83 101 ILE A C 1
ATOM 798 O O . ILE A 1 101 ? 21.688 -6.848 -9.422 1 83 101 ILE A O 1
ATOM 802 N N . LEU A 1 102 ? 20.281 -7.246 -11.117 1 86.88 102 LEU A N 1
ATOM 803 C CA . LEU A 1 102 ? 19.672 -5.926 -10.969 1 86.88 102 LEU A CA 1
ATOM 804 C C . LEU A 1 102 ? 18.922 -5.816 -9.648 1 86.88 102 LEU A C 1
ATOM 806 O O . LEU A 1 102 ? 18.953 -4.777 -8.992 1 86.88 102 LEU A O 1
ATOM 810 N N . LYS A 1 103 ? 18.234 -6.887 -9.242 1 87 103 LYS A N 1
ATOM 811 C CA . LYS A 1 103 ? 17.484 -6.879 -7.984 1 87 103 LYS A CA 1
ATOM 812 C C . LYS A 1 103 ? 18.422 -6.684 -6.797 1 87 103 LYS A C 1
ATOM 814 O O . LYS A 1 103 ? 18.156 -5.855 -5.922 1 87 103 LYS A O 1
ATOM 819 N N . CYS A 1 104 ? 19.5 -7.32 -6.812 1 84.19 104 CYS A N 1
ATOM 820 C CA . CYS A 1 104 ? 20.453 -7.25 -5.703 1 84.19 104 CYS A CA 1
ATOM 821 C C . CYS A 1 104 ? 21.172 -5.914 -5.684 1 84.19 104 CYS A C 1
ATOM 823 O O . CYS A 1 104 ? 21.375 -5.32 -4.621 1 84.19 104 CYS A O 1
ATOM 825 N N . THR A 1 105 ? 21.562 -5.508 -6.871 1 86.81 105 THR A N 1
ATOM 826 C CA . THR A 1 105 ? 22.297 -4.254 -6.961 1 86.81 105 THR A CA 1
ATOM 827 C C . THR A 1 105 ? 21.406 -3.076 -6.562 1 86.81 105 THR A C 1
ATOM 829 O O . THR A 1 105 ? 21.828 -2.201 -5.805 1 86.81 105 THR A O 1
ATOM 832 N N . THR A 1 106 ? 20.219 -3.092 -7.059 1 91.31 106 TH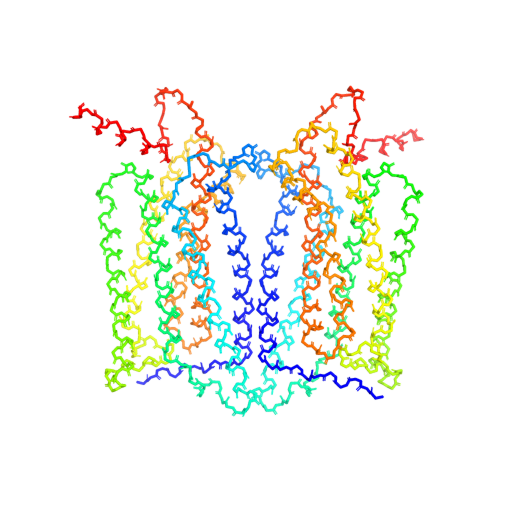R A N 1
ATOM 833 C CA . THR A 1 106 ? 19.312 -1.995 -6.73 1 91.31 106 THR A CA 1
ATOM 834 C C . THR A 1 106 ? 18.969 -1.999 -5.242 1 91.31 106 THR A C 1
ATOM 836 O O . THR A 1 106 ? 18.922 -0.943 -4.609 1 91.31 106 THR A O 1
ATOM 839 N N . SER A 1 107 ? 18.766 -3.133 -4.688 1 90.69 107 SER A N 1
ATOM 840 C CA . SER A 1 107 ? 18.484 -3.23 -3.26 1 90.69 107 SER A CA 1
ATOM 841 C C . SER A 1 107 ? 19.672 -2.762 -2.422 1 90.69 107 SER A C 1
ATOM 843 O O . SER A 1 107 ? 19.484 -2.066 -1.42 1 90.69 107 SER A O 1
ATOM 845 N N . GLY A 1 108 ? 20.797 -3.141 -2.854 1 90.75 108 GLY A N 1
ATOM 846 C CA . GLY A 1 108 ? 22 -2.693 -2.162 1 90.75 108 GLY A CA 1
ATOM 847 C C . GLY A 1 108 ? 22.188 -1.188 -2.195 1 90.75 108 GLY A C 1
ATOM 848 O O . GLY A 1 108 ? 22.547 -0.578 -1.188 1 90.75 108 GLY A O 1
ATOM 849 N N . PHE A 1 109 ? 21.875 -0.644 -3.305 1 92.88 109 PHE A N 1
ATOM 850 C CA . PHE A 1 109 ? 22.031 0.799 -3.453 1 92.88 109 PHE A CA 1
ATOM 851 C C . PHE A 1 109 ? 21.016 1.54 -2.58 1 92.88 109 PHE A C 1
ATOM 853 O O . PHE A 1 109 ? 21.328 2.592 -2.018 1 92.88 109 PHE A O 1
ATOM 860 N N . VAL A 1 110 ? 19.875 1.009 -2.494 1 93.56 110 VAL A N 1
ATOM 861 C CA . VAL A 1 110 ? 18.844 1.645 -1.668 1 93.56 110 VAL A CA 1
ATOM 862 C C . VAL A 1 110 ? 19.297 1.656 -0.209 1 93.56 110 VAL A C 1
ATOM 864 O O . VAL A 1 110 ? 19.141 2.662 0.487 1 93.56 110 VAL A O 1
ATOM 867 N N . VAL A 1 111 ? 19.891 0.613 0.202 1 92.88 111 VAL A N 1
ATOM 868 C CA . VAL A 1 111 ? 20.359 0.505 1.58 1 92.88 111 VAL A CA 1
ATOM 869 C C . VAL A 1 111 ? 21.5 1.484 1.812 1 92.88 111 VAL A C 1
ATOM 871 O O . VAL A 1 111 ? 21.547 2.162 2.842 1 92.88 111 VAL A O 1
ATOM 874 N N . LEU A 1 112 ? 22.359 1.604 0.828 1 93.75 112 LEU A N 1
ATOM 875 C CA . LEU A 1 112 ? 23.484 2.516 0.952 1 93.75 112 LEU A CA 1
ATOM 876 C C . LEU A 1 112 ? 23.016 3.963 1.026 1 93.75 112 LEU A C 1
ATOM 878 O O . LEU A 1 112 ? 23.547 4.758 1.807 1 93.75 112 LEU A O 1
ATOM 882 N N . LEU A 1 113 ? 22.062 4.23 0.268 1 92.38 113 LEU A N 1
ATOM 883 C CA . LEU A 1 113 ? 21.516 5.582 0.294 1 92.38 113 LEU A CA 1
ATOM 884 C C . LEU A 1 113 ? 20.844 5.871 1.633 1 92.38 113 LEU A C 1
ATOM 886 O O . LEU A 1 113 ? 21 6.957 2.191 1 92.38 113 LEU A O 1
ATOM 890 N N . ALA A 1 114 ? 20.141 4.938 2.07 1 90.81 114 ALA A N 1
ATOM 891 C CA . ALA A 1 114 ? 19.469 5.105 3.359 1 90.81 114 ALA A CA 1
ATOM 892 C C . ALA A 1 114 ? 20.484 5.301 4.48 1 90.81 114 ALA A C 1
ATOM 894 O O . ALA A 1 114 ? 20.297 6.152 5.355 1 90.81 114 ALA A O 1
ATOM 895 N N . ASP A 1 115 ? 21.5 4.531 4.449 1 91.56 115 ASP A N 1
ATOM 896 C CA . ASP A 1 115 ? 22.547 4.656 5.453 1 91.56 115 ASP A CA 1
ATOM 897 C C . ASP A 1 115 ? 23.234 6.02 5.359 1 91.56 115 ASP A C 1
ATOM 899 O O . ASP A 1 115 ? 23.578 6.617 6.379 1 91.56 115 ASP A O 1
ATOM 903 N N . SER A 1 116 ? 23.438 6.469 4.188 1 89.69 116 SER A N 1
ATOM 904 C CA . SER A 1 116 ? 24.078 7.766 4.008 1 89.69 116 SER A CA 1
ATOM 905 C C . SER A 1 116 ? 23.234 8.891 4.609 1 89.69 116 SER A C 1
ATOM 907 O O . SER A 1 116 ? 23.781 9.812 5.23 1 89.69 116 SER A O 1
ATOM 909 N N . VAL A 1 117 ? 21.984 8.805 4.422 1 86.62 117 VAL A N 1
ATOM 910 C CA . VAL A 1 117 ? 21.094 9.836 4.961 1 86.62 117 VAL A CA 1
ATOM 911 C C . VAL A 1 117 ? 21.062 9.742 6.484 1 86.62 117 VAL A C 1
ATOM 913 O O . VAL A 1 117 ? 21.016 10.758 7.176 1 86.62 117 VAL A O 1
ATOM 916 N N . LEU A 1 118 ? 21.062 8.531 6.945 1 86.69 118 LEU A N 1
ATOM 917 C CA . LEU A 1 118 ? 21.094 8.336 8.391 1 86.69 118 LEU A CA 1
ATOM 918 C C . LEU A 1 118 ? 22.375 8.922 8.984 1 86.69 118 LEU A C 1
ATOM 920 O O . LEU A 1 118 ? 22.344 9.555 10.047 1 86.69 118 LEU A O 1
ATOM 924 N N . MET A 1 119 ? 23.453 8.703 8.305 1 88.12 119 MET A N 1
ATOM 925 C CA . MET A 1 119 ? 24.734 9.25 8.75 1 88.12 119 MET A CA 1
ATOM 926 C C . MET A 1 119 ? 24.719 10.773 8.695 1 88.12 119 MET A C 1
ATOM 928 O O . MET A 1 119 ? 25.25 11.43 9.586 1 88.12 119 MET A O 1
ATOM 932 N N . HIS A 1 120 ? 24.125 11.242 7.719 1 84.06 120 HIS A N 1
ATOM 933 C CA . HIS A 1 120 ? 24.031 12.695 7.594 1 84.06 120 HIS A CA 1
ATOM 934 C C . HIS A 1 120 ? 23.219 13.297 8.727 1 84.06 120 HIS A C 1
ATOM 936 O O . HIS A 1 120 ? 23.562 14.344 9.273 1 84.06 120 HIS A O 1
ATOM 942 N N . ARG A 1 121 ? 22.188 12.672 9.023 1 80.75 121 ARG A N 1
ATOM 943 C CA . ARG A 1 121 ? 21.359 13.141 10.133 1 80.75 121 ARG A CA 1
ATOM 944 C C . ARG A 1 121 ? 22.141 13.102 11.445 1 80.75 121 ARG A C 1
ATOM 946 O O . ARG A 1 121 ? 22.016 14.016 12.266 1 80.75 121 ARG A O 1
ATOM 953 N N . LEU A 1 122 ? 22.797 12.055 11.578 1 83.12 122 LEU A N 1
ATOM 954 C CA . LEU A 1 122 ? 23.625 11.953 12.781 1 83.12 122 LEU A CA 1
ATOM 955 C C . LEU A 1 122 ? 24.672 13.062 12.812 1 83.12 122 LEU A C 1
ATOM 957 O O . LEU A 1 122 ? 24.938 13.641 13.875 1 83.12 122 LEU A O 1
ATOM 961 N N . TRP A 1 123 ? 25.219 13.328 11.688 1 83.25 123 TRP A N 1
ATOM 962 C CA . TRP A 1 123 ? 26.219 14.383 11.57 1 83.25 123 TRP A CA 1
ATOM 963 C C . TRP A 1 123 ? 25.641 15.734 11.969 1 83.25 123 TRP A C 1
ATOM 965 O O . TRP A 1 123 ? 26.281 16.5 12.703 1 83.25 123 TRP A O 1
ATOM 975 N N . VAL A 1 124 ? 24.391 15.992 11.609 1 76.5 124 VAL A N 1
ATOM 976 C CA . VAL A 1 124 ? 23.734 17.266 11.891 1 76.5 124 VAL A CA 1
ATOM 977 C C . VAL A 1 124 ? 23.281 17.312 13.344 1 76.5 124 VAL A C 1
ATOM 979 O O . VAL A 1 124 ? 23.406 18.328 14.023 1 76.5 124 VAL A O 1
ATOM 982 N N . THR A 1 125 ? 22.812 16.25 13.836 1 75.69 125 THR A N 1
ATOM 983 C CA . THR A 1 125 ? 22.266 16.203 15.188 1 75.69 125 THR A CA 1
ATOM 984 C C . THR A 1 125 ? 23.391 16.281 16.219 1 75.69 125 THR A C 1
ATOM 986 O O . THR A 1 125 ? 23.188 16.828 17.312 1 75.69 125 THR A O 1
ATOM 989 N N . HIS A 1 126 ? 24.547 15.719 15.891 1 78 126 HIS A N 1
ATOM 990 C CA . HIS A 1 126 ? 25.641 15.711 16.844 1 78 126 HIS A CA 1
ATOM 991 C C . HIS A 1 126 ? 26.672 16.797 16.516 1 78 126 HIS A C 1
ATOM 993 O O . HIS A 1 126 ? 27.875 16.594 16.672 1 78 126 HIS A O 1
ATOM 999 N N . SER A 1 127 ? 26.172 17.875 16.141 1 70.75 127 SER A N 1
ATOM 1000 C CA . SER A 1 127 ? 26.938 19.109 15.953 1 70.75 127 SER A CA 1
ATOM 1001 C C . SER A 1 127 ? 28.172 18.875 15.094 1 70.75 127 SER A C 1
ATOM 1003 O O . SER A 1 127 ? 29.25 19.391 15.391 1 70.75 127 SER A O 1
ATOM 1005 N N . ARG A 1 128 ? 28.156 17.906 14.219 1 75.19 128 ARG A N 1
ATOM 1006 C CA . ARG A 1 128 ? 29.172 17.672 13.195 1 75.19 128 ARG A CA 1
ATOM 1007 C C . ARG A 1 128 ? 30.484 17.219 13.828 1 75.19 128 ARG A C 1
ATOM 1009 O O . ARG A 1 128 ? 31.562 17.688 13.438 1 75.19 128 ARG A O 1
ATOM 1016 N N . ARG A 1 129 ? 30.375 16.562 14.898 1 77.19 129 ARG A N 1
ATOM 1017 C CA . ARG A 1 129 ? 31.562 15.992 15.531 1 77.19 129 ARG A CA 1
ATOM 1018 C C . ARG A 1 129 ? 32.062 14.773 14.758 1 77.19 129 ARG A C 1
ATOM 1020 O O . ARG A 1 129 ? 31.359 13.758 14.672 1 77.19 129 ARG A O 1
ATOM 1027 N N . MET A 1 130 ? 33.25 14.828 14.266 1 82.69 130 MET A N 1
ATOM 1028 C CA . MET A 1 130 ? 33.844 13.789 13.422 1 82.69 130 MET A CA 1
ATOM 1029 C C . MET A 1 130 ? 34.156 12.539 14.234 1 82.69 130 MET A C 1
ATOM 1031 O O . MET A 1 130 ? 34.125 11.43 13.711 1 82.69 130 MET A O 1
ATOM 1035 N N . ALA A 1 131 ? 34.438 12.695 15.5 1 83.69 131 ALA A N 1
ATOM 1036 C CA . ALA A 1 131 ? 34.812 11.555 16.328 1 83.69 131 ALA A CA 1
ATOM 1037 C C . ALA A 1 131 ? 33.656 10.547 16.391 1 83.69 131 ALA A C 1
ATOM 1039 O O . ALA A 1 131 ? 33.875 9.336 16.438 1 83.69 131 ALA A O 1
ATOM 1040 N N . VAL A 1 132 ? 32.5 11.023 16.281 1 86.06 132 VAL A N 1
ATOM 1041 C CA . VAL A 1 132 ? 31.312 10.156 16.359 1 86.06 132 VAL A CA 1
ATOM 1042 C C . VAL A 1 132 ? 31.016 9.555 14.992 1 86.06 132 VAL A C 1
ATOM 1044 O O . VAL A 1 132 ? 30.375 8.508 14.898 1 86.06 132 VAL A O 1
ATOM 1047 N N . MET A 1 133 ? 31.641 10.086 13.945 1 90.56 133 MET A N 1
ATOM 1048 C CA . MET A 1 133 ? 31.281 9.68 12.586 1 90.56 133 MET A CA 1
ATOM 1049 C C . MET A 1 133 ? 32.25 8.633 12.062 1 90.56 133 MET A C 1
ATOM 1051 O O . MET A 1 133 ? 31.953 7.953 11.07 1 90.56 133 MET A O 1
ATOM 1055 N N . TRP A 1 134 ? 33.344 8.367 12.758 1 90.56 134 TRP A N 1
ATOM 1056 C CA . TRP A 1 134 ? 34.344 7.449 12.242 1 90.56 134 TRP A CA 1
ATOM 1057 C C . TRP A 1 134 ? 33.781 6.035 12.117 1 90.56 134 TRP A C 1
ATOM 1059 O O . TRP A 1 134 ? 34 5.363 11.109 1 90.56 134 TRP A O 1
ATOM 1069 N N . LEU A 1 135 ? 33.156 5.551 13.102 1 91.12 135 LEU A N 1
ATOM 1070 C CA . LEU A 1 135 ? 32.625 4.184 13.102 1 91.12 135 LEU A CA 1
ATOM 1071 C C . LEU A 1 135 ? 31.625 3.98 11.977 1 91.12 135 LEU A C 1
ATOM 1073 O O . LEU A 1 135 ? 31.781 3.064 11.164 1 91.12 135 LEU A O 1
ATOM 1077 N N . PRO A 1 136 ? 30.641 4.898 11.844 1 92.5 136 PRO A N 1
ATOM 1078 C CA . PRO A 1 136 ? 29.672 4.703 10.766 1 92.5 136 PRO A CA 1
ATOM 1079 C C . PRO A 1 136 ? 30.297 4.84 9.375 1 92.5 136 PRO A C 1
ATOM 1081 O O . PRO A 1 136 ? 29.859 4.168 8.43 1 92.5 136 PRO A O 1
ATOM 1084 N N . VAL A 1 137 ? 31.297 5.617 9.266 1 92.94 137 VAL A N 1
ATOM 1085 C CA . VAL A 1 137 ? 31.938 5.805 7.969 1 92.94 137 VAL A CA 1
ATOM 1086 C C . VAL A 1 137 ? 32.688 4.535 7.574 1 92.94 137 VAL A C 1
ATOM 1088 O O . VAL A 1 137 ? 32.625 4.098 6.422 1 92.94 137 VAL A O 1
ATOM 1091 N N . ILE A 1 138 ? 33.344 3.92 8.492 1 93.69 138 ILE A N 1
ATOM 1092 C CA . ILE A 1 138 ? 34.062 2.688 8.227 1 93.69 138 ILE A CA 1
ATOM 1093 C C . ILE A 1 138 ? 33.094 1.576 7.852 1 93.69 138 ILE A C 1
ATOM 1095 O O . ILE A 1 138 ? 33.344 0.825 6.902 1 93.69 138 ILE A O 1
ATOM 1099 N N . LEU A 1 139 ? 32.062 1.494 8.555 1 94.81 139 LEU A N 1
ATOM 1100 C CA . LEU A 1 139 ? 31.062 0.474 8.281 1 94.81 139 LEU A CA 1
ATOM 1101 C C . LEU A 1 139 ? 30.391 0.719 6.93 1 94.81 139 LEU A C 1
ATOM 1103 O O . LEU A 1 139 ? 30.109 -0.227 6.191 1 94.81 139 LEU A O 1
ATOM 1107 N N . PHE A 1 140 ? 30.141 1.987 6.609 1 95.25 140 PHE A N 1
ATOM 1108 C CA . PHE A 1 140 ? 29.531 2.354 5.332 1 95.25 140 PHE A CA 1
ATOM 1109 C C . PHE A 1 140 ? 30.453 1.961 4.176 1 95.25 140 PHE A C 1
ATOM 1111 O O . PHE A 1 140 ? 29.984 1.4 3.178 1 95.25 140 PHE A O 1
ATOM 1118 N N . LEU A 1 141 ? 31.719 2.195 4.316 1 94.25 141 LEU A N 1
ATOM 1119 C CA . LEU A 1 141 ? 32.688 1.83 3.281 1 94.25 141 LEU A CA 1
ATOM 1120 C C . LEU A 1 141 ? 32.781 0.315 3.131 1 94.25 141 LEU A C 1
ATOM 1122 O O . LEU A 1 141 ? 32.938 -0.193 2.02 1 94.25 141 LEU A O 1
ATOM 1126 N N . GLY A 1 142 ? 32.719 -0.326 4.227 1 92.56 142 GLY A N 1
ATOM 1127 C CA . GLY A 1 142 ? 32.625 -1.776 4.16 1 92.56 142 GLY A CA 1
ATOM 1128 C C . GLY A 1 142 ? 31.422 -2.273 3.393 1 92.56 142 GLY A C 1
ATOM 1129 O O . GLY A 1 142 ? 31.531 -3.195 2.58 1 92.56 142 GLY A O 1
ATOM 1130 N N . SER A 1 143 ? 30.297 -1.641 3.625 1 93.38 143 SER A N 1
ATOM 1131 C CA . SER A 1 143 ? 29.078 -2.029 2.93 1 93.38 143 SER A CA 1
ATOM 1132 C C . SER A 1 143 ? 29.156 -1.729 1.438 1 93.38 143 SER A C 1
ATOM 1134 O O . SER A 1 143 ? 28.672 -2.5 0.613 1 93.38 143 SER A O 1
ATOM 1136 N N . VAL A 1 144 ? 29.781 -0.642 1.061 1 93.44 144 VAL A N 1
ATOM 1137 C CA . VAL A 1 144 ? 29.953 -0.292 -0.344 1 93.44 144 VAL A CA 1
ATOM 1138 C C . VAL A 1 144 ? 30.828 -1.34 -1.029 1 93.44 144 VAL A C 1
ATOM 1140 O O . VAL A 1 144 ? 30.531 -1.777 -2.143 1 93.44 144 VAL A O 1
ATOM 1143 N N . SER A 1 145 ? 31.812 -1.712 -0.269 1 91.88 145 SER A N 1
ATOM 1144 C CA . SER A 1 145 ? 32.719 -2.732 -0.802 1 91.88 145 SER A CA 1
ATOM 1145 C C . SER A 1 145 ? 31.984 -4.059 -1.003 1 91.88 145 SER A C 1
ATOM 1147 O O . SER A 1 145 ? 32.219 -4.758 -1.988 1 91.88 145 SER A O 1
ATOM 1149 N N . CYS A 1 146 ? 31.156 -4.344 -0.099 1 89.38 146 CYS A N 1
ATOM 1150 C CA . CYS A 1 146 ? 30.391 -5.582 -0.208 1 89.38 146 CYS A CA 1
ATOM 1151 C C . CYS A 1 146 ? 29.469 -5.547 -1.42 1 89.38 146 CYS A C 1
ATOM 1153 O O . CYS A 1 146 ? 29.344 -6.539 -2.139 1 89.38 146 CYS A O 1
ATOM 1155 N N . VAL A 1 147 ? 28.828 -4.438 -1.677 1 88.44 147 VAL A N 1
ATOM 1156 C CA . VAL A 1 147 ? 27.922 -4.312 -2.82 1 88.44 147 VAL A CA 1
ATOM 1157 C C . VAL A 1 147 ? 28.719 -4.418 -4.117 1 88.44 147 VAL A C 1
ATOM 1159 O O . VAL A 1 147 ? 28.297 -5.078 -5.066 1 88.44 147 VAL A O 1
ATOM 1162 N N . ALA A 1 148 ? 29.891 -3.82 -4.137 1 87.75 148 ALA A N 1
ATOM 1163 C CA . ALA A 1 148 ? 30.75 -3.893 -5.312 1 87.75 148 ALA A CA 1
ATOM 1164 C C . ALA A 1 148 ? 31.234 -5.32 -5.547 1 87.75 148 ALA A C 1
ATOM 1166 O O . ALA A 1 148 ? 31.266 -5.793 -6.684 1 87.75 148 ALA A O 1
ATOM 1167 N N . MET A 1 149 ? 31.594 -5.938 -4.496 1 85.31 149 MET A N 1
ATOM 1168 C CA . MET A 1 149 ? 32.062 -7.316 -4.598 1 85.31 149 MET A CA 1
ATOM 1169 C C . MET A 1 149 ? 30.953 -8.234 -5.074 1 85.31 149 MET A C 1
ATOM 1171 O O . MET A 1 149 ? 31.188 -9.148 -5.871 1 85.31 149 MET A O 1
ATOM 1175 N N . GLN A 1 150 ? 29.797 -8.008 -4.535 1 83.44 150 GLN A N 1
ATOM 1176 C CA . GLN A 1 150 ? 28.656 -8.805 -4.957 1 83.44 150 GLN A CA 1
ATOM 1177 C C . GLN A 1 150 ? 28.391 -8.648 -6.453 1 83.44 150 GLN A C 1
ATOM 1179 O O . GLN A 1 150 ? 28.156 -9.633 -7.156 1 83.44 150 GLN A O 1
ATOM 1184 N N . LEU A 1 151 ? 28.406 -7.422 -6.918 1 83.38 151 LEU A N 1
ATOM 1185 C CA . LEU A 1 151 ? 28.219 -7.164 -8.336 1 83.38 151 LEU A CA 1
ATOM 1186 C C . LEU A 1 151 ? 29.312 -7.832 -9.172 1 83.38 151 LEU A C 1
ATOM 1188 O O . LEU A 1 151 ? 29.016 -8.445 -10.203 1 83.38 151 LEU A O 1
ATOM 1192 N N . PHE A 1 152 ? 30.484 -7.766 -8.695 1 82.5 152 PHE A N 1
ATOM 1193 C CA . PHE A 1 152 ? 31.625 -8.367 -9.391 1 82.5 152 PHE A CA 1
ATOM 1194 C C . PHE A 1 152 ? 31.469 -9.883 -9.469 1 82.5 152 PHE A C 1
ATOM 1196 O O . PHE A 1 152 ? 31.656 -10.469 -10.539 1 82.5 152 PHE A O 1
ATOM 1203 N N . LEU A 1 153 ? 31.125 -10.477 -8.414 1 79.44 153 LEU A N 1
ATOM 1204 C CA . LEU A 1 153 ? 30.984 -11.93 -8.375 1 79.44 153 LEU A CA 1
ATOM 1205 C C . LEU A 1 153 ? 29.828 -12.391 -9.25 1 79.44 153 LEU A C 1
ATOM 1207 O O . LEU A 1 153 ? 29.938 -13.422 -9.922 1 79.44 153 LEU A O 1
ATOM 1211 N N . MET A 1 154 ? 28.797 -11.648 -9.32 1 79.75 154 MET A N 1
ATOM 1212 C CA . MET A 1 154 ? 27.641 -12.031 -10.125 1 79.75 154 MET A CA 1
ATOM 1213 C C . MET A 1 154 ? 27.938 -11.891 -11.609 1 79.75 154 MET A C 1
ATOM 1215 O O . MET A 1 154 ? 27.531 -12.734 -12.414 1 79.75 154 MET A O 1
ATOM 1219 N N . ILE A 1 155 ? 28.641 -10.891 -11.953 1 79.56 155 ILE A N 1
ATOM 1220 C CA . ILE A 1 155 ? 29 -10.68 -13.352 1 79.56 155 ILE A CA 1
ATOM 1221 C C . ILE A 1 155 ? 30 -11.742 -13.789 1 79.56 155 ILE A C 1
ATOM 1223 O O . ILE A 1 155 ? 29.922 -12.273 -14.906 1 79.56 155 ILE A O 1
ATOM 1227 N N . LYS A 1 156 ? 30.859 -12.078 -12.945 1 79.06 156 LYS A N 1
ATOM 1228 C CA . LYS A 1 156 ? 31.875 -13.086 -13.266 1 79.06 156 LYS A CA 1
ATOM 1229 C C . LYS A 1 156 ? 31.234 -14.469 -13.398 1 79.06 156 LYS A C 1
ATOM 1231 O O . LYS A 1 156 ? 31.688 -15.289 -14.203 1 79.06 156 LYS A O 1
ATOM 1236 N N . HIS A 1 157 ? 30.219 -14.648 -12.648 1 75.06 157 HIS A N 1
ATOM 1237 C CA . HIS A 1 157 ? 29.516 -15.938 -12.727 1 75.06 157 HIS A CA 1
ATOM 1238 C C . HIS A 1 157 ? 28.812 -16.094 -14.062 1 75.06 157 HIS A C 1
ATOM 1240 O O . HIS A 1 157 ? 28.641 -17.219 -14.547 1 75.06 157 HIS A O 1
ATOM 1246 N N . ILE A 1 158 ? 28.359 -14.961 -14.625 1 73.88 158 ILE A N 1
ATOM 1247 C CA . ILE A 1 158 ? 27.734 -15.023 -15.945 1 73.88 158 ILE A CA 1
ATOM 1248 C C . ILE A 1 158 ? 28.75 -15.484 -16.984 1 73.88 158 ILE A C 1
ATOM 1250 O O . ILE A 1 158 ? 28.438 -16.281 -17.875 1 73.88 158 ILE A O 1
ATOM 1254 N N . ASP A 1 159 ? 29.922 -15.047 -16.875 1 72.06 159 ASP A N 1
ATOM 1255 C CA . ASP A 1 159 ? 30.969 -15.359 -17.844 1 72.06 159 ASP A CA 1
ATOM 1256 C C . ASP A 1 159 ? 31.5 -16.781 -17.625 1 72.06 159 ASP A C 1
ATOM 1258 O O . ASP A 1 159 ? 31.766 -17.5 -18.594 1 72.06 159 ASP A O 1
ATOM 1262 N N . ASN A 1 160 ? 31.672 -17.109 -16.312 1 70.38 160 ASN A N 1
ATOM 1263 C CA . ASN A 1 160 ? 32.156 -18.438 -15.953 1 70.38 160 ASN A CA 1
ATOM 1264 C C . ASN A 1 160 ? 31.266 -19.109 -14.914 1 70.38 160 ASN A C 1
ATOM 1266 O O . ASN A 1 160 ? 31.406 -18.844 -13.719 1 70.38 160 ASN A O 1
ATOM 1270 N N . PRO A 1 161 ? 30.297 -19.875 -15.523 1 66.19 161 PRO A N 1
ATOM 1271 C CA . PRO A 1 161 ? 29.375 -20.531 -14.586 1 66.19 161 PRO A CA 1
ATOM 1272 C C . PRO A 1 161 ? 30.094 -21.375 -13.539 1 66.19 161 PRO A C 1
ATOM 1274 O O . PRO A 1 161 ? 29.547 -21.656 -12.469 1 66.19 161 PRO A O 1
ATOM 1277 N N . ASP A 1 162 ? 31.234 -21.844 -13.961 1 59.62 162 ASP A N 1
ATOM 1278 C CA . ASP A 1 162 ? 32 -22.688 -13.047 1 59.62 162 ASP A CA 1
ATOM 1279 C C . ASP A 1 162 ? 32.75 -21.828 -12.016 1 59.62 162 ASP A C 1
ATOM 1281 O O . ASP A 1 162 ? 33.5 -22.359 -11.18 1 59.62 162 ASP A O 1
ATOM 1285 N N . PHE A 1 163 ? 32.625 -20.641 -12.422 1 52.62 163 PHE A N 1
ATOM 1286 C CA . PHE A 1 163 ? 33.375 -19.75 -11.539 1 52.62 163 PHE A CA 1
ATOM 1287 C C . PHE A 1 163 ? 32.75 -19.719 -10.148 1 52.62 163 PHE A C 1
ATOM 1289 O O . PHE A 1 163 ? 31.609 -19.281 -9.984 1 52.62 163 PHE A O 1
ATOM 1296 N N . GLY A 1 164 ? 33.344 -20.406 -9.219 1 51.88 164 GLY A N 1
ATOM 1297 C CA . GLY A 1 164 ? 33.188 -20.359 -7.777 1 51.88 164 GLY A CA 1
ATOM 1298 C C . GLY A 1 164 ? 31.828 -20.859 -7.312 1 51.88 164 GLY A C 1
ATOM 1299 O O . GLY A 1 164 ? 30.938 -21.125 -8.133 1 51.88 164 GLY A O 1
ATOM 1300 N N . PRO A 1 165 ? 31.844 -21.594 -6.273 1 48.66 165 PRO A N 1
ATOM 1301 C CA . PRO A 1 165 ? 30.656 -22.109 -5.605 1 48.66 165 PRO A CA 1
ATOM 1302 C C . PRO A 1 165 ? 29.547 -21.078 -5.484 1 48.66 165 PRO A C 1
ATOM 1304 O O . PRO A 1 165 ? 28.844 -21.016 -4.469 1 48.66 165 PRO A O 1
ATOM 1307 N N . TYR A 1 166 ? 29.75 -20.094 -6.281 1 47.69 166 TYR A N 1
ATOM 1308 C CA . TYR A 1 166 ? 28.781 -19.016 -6.137 1 47.69 166 TYR A CA 1
ATOM 1309 C C . TYR A 1 166 ? 27.438 -19.406 -6.734 1 47.69 166 TYR A C 1
ATOM 1311 O O . TYR A 1 166 ? 27.078 -18.969 -7.832 1 47.69 166 TYR A O 1
ATOM 1319 N N . GLU A 1 167 ? 27.344 -20.719 -6.895 1 44.16 167 GLU A N 1
ATOM 1320 C CA . GLU A 1 167 ? 25.984 -21.047 -7.281 1 44.16 167 GLU A CA 1
ATOM 1321 C C . GLU A 1 167 ? 24.969 -20.188 -6.523 1 44.16 167 GLU A C 1
ATOM 1323 O O . GLU A 1 167 ? 24.984 -20.156 -5.289 1 44.16 167 GLU A O 1
ATOM 1328 N N . TRP A 1 168 ? 24.891 -18.984 -7.016 1 44.62 168 TRP A N 1
ATOM 1329 C CA . TRP A 1 168 ? 23.812 -18.188 -6.445 1 44.62 168 TRP A CA 1
ATOM 1330 C C . TRP A 1 168 ? 22.656 -19.078 -5.996 1 44.62 168 TRP A C 1
ATOM 1332 O O . TRP A 1 168 ? 21.812 -19.453 -6.801 1 44.62 168 TRP A O 1
ATOM 1342 N N . ALA A 1 169 ? 23.141 -20.234 -5.504 1 40.12 169 ALA A N 1
ATOM 1343 C CA . ALA A 1 169 ? 22.156 -21.188 -5.008 1 40.12 169 ALA A CA 1
ATOM 1344 C C . ALA A 1 169 ? 21.031 -20.484 -4.254 1 40.12 169 ALA A C 1
ATOM 1346 O O . ALA A 1 169 ? 21.172 -19.328 -3.863 1 40.12 169 ALA A O 1
ATOM 1347 N N . ASN A 1 170 ? 20.016 -21.188 -3.973 1 40.06 170 ASN A N 1
ATOM 1348 C CA . ASN A 1 170 ? 18.781 -20.891 -3.24 1 40.06 170 ASN A CA 1
ATOM 1349 C C . ASN A 1 170 ? 19.062 -20.031 -2.008 1 40.06 170 ASN A C 1
ATOM 1351 O O . ASN A 1 170 ? 20.188 -20 -1.508 1 40.06 170 ASN A O 1
ATOM 1355 N N . VAL A 1 171 ? 18.266 -19.297 -1.507 1 42.19 171 VAL A N 1
ATOM 1356 C CA . VAL A 1 171 ? 18.203 -18.375 -0.374 1 42.19 171 VAL A CA 1
ATOM 1357 C C . VAL A 1 171 ? 19.141 -18.875 0.735 1 42.19 171 VAL A C 1
ATOM 1359 O O . VAL A 1 171 ? 19.234 -18.234 1.793 1 42.19 171 VAL A O 1
ATOM 1362 N N . ASN A 1 172 ? 19.578 -20.141 0.873 1 37.72 172 ASN A N 1
ATOM 1363 C CA . ASN A 1 172 ? 20.297 -20.562 2.078 1 37.72 172 ASN A CA 1
ATOM 1364 C C . ASN A 1 172 ? 21.688 -19.938 2.158 1 37.72 172 ASN A C 1
ATOM 1366 O O . ASN A 1 172 ? 22.438 -19.984 1.188 1 37.72 172 ASN A O 1
ATOM 1370 N N . MET A 1 173 ? 22 -18.969 2.988 1 42.31 173 MET A N 1
ATOM 1371 C CA . MET A 1 173 ? 23.172 -18.219 3.438 1 42.31 173 MET A CA 1
ATOM 1372 C C . MET A 1 173 ? 24.406 -19.109 3.438 1 42.31 173 MET A C 1
ATOM 1374 O O . MET A 1 173 ? 25.5 -18.672 3.793 1 42.31 173 MET A O 1
ATOM 1378 N N . ASP A 1 174 ? 24.297 -20.328 3.615 1 37.28 174 ASP A N 1
ATOM 1379 C CA . ASP A 1 174 ? 25.562 -21.016 3.828 1 37.28 174 ASP A CA 1
ATOM 1380 C C . ASP A 1 174 ? 26.5 -20.812 2.646 1 37.28 174 ASP A C 1
ATOM 1382 O O . ASP A 1 174 ? 27.719 -20.656 2.832 1 37.28 174 ASP A O 1
ATOM 1386 N N . VAL A 1 175 ? 26.422 -21.453 1.412 1 38.66 175 VAL A N 1
ATOM 1387 C CA . VAL A 1 175 ? 27.297 -21.594 0.247 1 38.66 175 VAL A CA 1
ATOM 1388 C C . VAL A 1 175 ? 26.75 -20.75 -0.903 1 38.66 175 VAL A C 1
ATOM 1390 O O . VAL A 1 175 ? 25.547 -20.703 -1.136 1 38.66 175 VAL A O 1
ATOM 1393 N N . GLY A 1 176 ? 27.375 -19.391 -1.181 1 46.81 176 GLY A N 1
ATOM 1394 C CA . GLY A 1 176 ? 27.109 -18.531 -2.326 1 46.81 176 GLY A CA 1
ATOM 1395 C C . GLY A 1 176 ? 27.078 -17.062 -1.977 1 46.81 176 GLY A C 1
ATOM 1396 O O . GLY A 1 176 ? 27.984 -16.547 -1.325 1 46.81 176 GLY A O 1
ATOM 1397 N N . PRO A 1 177 ? 25.891 -16.391 -2.363 1 54.84 177 PRO A N 1
ATOM 1398 C CA . PRO A 1 177 ? 25.797 -14.93 -2.215 1 54.84 177 PRO A CA 1
ATOM 1399 C C . PRO A 1 177 ? 25.781 -14.484 -0.754 1 54.84 177 PRO A C 1
ATOM 1401 O O . PRO A 1 177 ? 25.938 -13.297 -0.463 1 54.84 177 PRO A O 1
ATOM 1404 N N . GLY A 1 178 ? 25.734 -15.531 0.053 1 63.44 178 GLY A N 1
ATOM 1405 C CA . GLY A 1 178 ? 25.672 -15.203 1.47 1 63.44 178 GLY A CA 1
ATOM 1406 C C . GLY A 1 178 ? 27.016 -14.734 2.021 1 63.44 178 GLY A C 1
ATOM 1407 O O . GLY A 1 178 ? 27.062 -14.047 3.041 1 63.44 178 GLY A O 1
ATOM 1408 N N . ILE A 1 179 ? 28.062 -15.055 1.316 1 66 179 ILE A N 1
ATOM 1409 C CA . ILE A 1 179 ? 29.391 -14.68 1.818 1 66 179 ILE A CA 1
ATOM 1410 C C . ILE A 1 179 ? 29.531 -13.156 1.793 1 66 179 ILE A C 1
ATOM 1412 O O . ILE A 1 179 ? 30.141 -12.57 2.701 1 66 179 ILE A O 1
ATOM 1416 N N . VAL A 1 180 ? 28.953 -12.633 0.821 1 76.5 180 VAL A N 1
ATOM 1417 C CA . VAL A 1 180 ? 29.078 -11.18 0.71 1 76.5 180 VAL A CA 1
ATOM 1418 C C . VAL A 1 180 ? 27.875 -10.5 1.355 1 76.5 180 VAL A C 1
ATOM 1420 O O . VAL A 1 180 ? 28 -9.414 1.931 1 76.5 180 VAL A O 1
ATOM 1423 N N . PHE A 1 181 ? 26.781 -11.219 1.402 1 77.62 181 PHE A N 1
ATOM 1424 C CA . PHE A 1 181 ? 25.562 -10.594 1.876 1 77.62 181 PHE A CA 1
ATOM 1425 C C . PHE A 1 181 ? 25.547 -10.508 3.396 1 77.62 181 PHE A C 1
ATOM 1427 O O . PHE A 1 181 ? 25.062 -9.523 3.965 1 77.62 181 PHE A O 1
ATOM 1434 N N . LEU A 1 182 ? 26.172 -11.477 4.043 1 80.31 182 LEU A N 1
ATOM 1435 C CA . LEU A 1 182 ? 26.156 -11.5 5.5 1 80.31 182 LEU A CA 1
ATOM 1436 C C . LEU A 1 182 ? 26.969 -10.352 6.078 1 80.31 182 LEU A C 1
ATOM 1438 O O . LEU A 1 182 ? 26.5 -9.625 6.957 1 80.31 182 LEU A O 1
ATOM 1442 N N . PRO A 1 183 ? 28.172 -10.219 5.59 1 83.75 183 PRO A N 1
ATOM 1443 C CA . PRO A 1 183 ? 28.906 -9.055 6.082 1 83.75 183 PRO A CA 1
ATOM 1444 C C . PRO A 1 183 ? 28.234 -7.73 5.719 1 83.75 183 PRO A C 1
ATOM 1446 O O . PRO A 1 183 ? 28.328 -6.758 6.473 1 83.75 183 PRO A O 1
ATOM 1449 N N . PHE A 1 184 ? 27.641 -7.637 4.605 1 87.88 184 PHE A N 1
ATOM 1450 C CA . PHE A 1 184 ? 26.906 -6.438 4.215 1 87.88 184 PHE A CA 1
ATOM 1451 C C . PHE A 1 184 ? 25.797 -6.133 5.211 1 87.88 184 PHE A C 1
ATOM 1453 O O . PHE A 1 184 ? 25.703 -5.012 5.719 1 87.88 184 PHE A O 1
ATOM 1460 N N . LEU A 1 185 ? 24.984 -7.16 5.531 1 87.56 185 LEU A N 1
ATOM 1461 C CA . LEU A 1 185 ? 23.859 -6.98 6.445 1 87.56 185 LEU A CA 1
ATOM 1462 C C . LEU A 1 185 ? 24.344 -6.676 7.855 1 87.56 185 LEU A C 1
ATOM 1464 O O . LEU A 1 185 ? 23.766 -5.836 8.555 1 87.56 185 LEU A O 1
ATOM 1468 N N . ALA A 1 186 ? 25.359 -7.328 8.211 1 87.12 186 ALA A N 1
ATOM 1469 C CA . ALA A 1 186 ? 25.922 -7.09 9.547 1 87.12 186 ALA A CA 1
ATOM 1470 C C . ALA A 1 186 ? 26.438 -5.66 9.672 1 87.12 186 ALA A C 1
ATOM 1472 O O . ALA A 1 186 ? 26.172 -4.988 10.68 1 87.12 186 ALA A O 1
ATOM 1473 N N . SER A 1 187 ? 27.125 -5.227 8.703 1 90.44 187 SER A N 1
ATOM 1474 C CA . SER A 1 187 ? 27.672 -3.869 8.719 1 90.44 187 SER A CA 1
ATOM 1475 C C . SER A 1 187 ? 26.547 -2.834 8.758 1 90.44 187 SER A C 1
ATOM 1477 O O . SER A 1 187 ? 26.625 -1.859 9.508 1 90.44 187 SER A O 1
ATOM 1479 N N . THR A 1 188 ? 25.547 -3.066 8.008 1 91.12 188 THR A N 1
ATOM 1480 C CA . THR A 1 188 ? 24.438 -2.111 7.945 1 91.12 188 THR A CA 1
ATOM 1481 C C . THR A 1 188 ? 23.656 -2.109 9.25 1 91.12 188 THR A C 1
ATOM 1483 O O . THR A 1 188 ? 23.188 -1.058 9.703 1 91.12 188 THR A O 1
ATOM 1486 N N . ILE A 1 189 ? 23.5 -3.24 9.891 1 92.5 189 ILE A N 1
ATOM 1487 C CA . ILE A 1 189 ? 22.781 -3.34 11.148 1 92.5 189 ILE A CA 1
ATOM 1488 C C . ILE A 1 189 ? 23.531 -2.578 12.234 1 92.5 189 ILE A C 1
ATOM 1490 O O . ILE A 1 189 ? 22.938 -1.8 12.984 1 92.5 189 ILE A O 1
ATOM 1494 N N . VAL A 1 190 ? 24.797 -2.787 12.258 1 92.62 190 VAL A N 1
ATOM 1495 C CA . VAL A 1 190 ? 25.594 -2.129 13.289 1 92.62 190 VAL A CA 1
ATOM 1496 C C . VAL A 1 190 ? 25.609 -0.623 13.039 1 92.62 190 VAL A C 1
ATOM 1498 O O . VAL A 1 190 ? 25.484 0.169 13.977 1 92.62 190 VAL A O 1
ATOM 1501 N N . LEU A 1 191 ? 25.75 -0.269 11.82 1 92.94 191 LEU A N 1
ATOM 1502 C CA . LEU A 1 191 ? 25.734 1.144 11.453 1 92.94 191 LEU A CA 1
ATOM 1503 C C . LEU A 1 191 ? 24.406 1.788 11.836 1 92.94 191 LEU A C 1
ATOM 1505 O O . LEU A 1 191 ? 24.391 2.848 12.469 1 92.94 191 LEU A O 1
ATOM 1509 N N . ASN A 1 192 ? 23.344 1.191 11.516 1 91.62 192 ASN A N 1
ATOM 1510 C CA . ASN A 1 192 ? 22.016 1.708 11.82 1 91.62 192 ASN A CA 1
ATOM 1511 C C . ASN A 1 192 ? 21.766 1.755 13.32 1 91.62 192 ASN A C 1
ATOM 1513 O O . ASN A 1 192 ? 21.234 2.742 13.836 1 91.62 192 ASN A O 1
ATOM 1517 N N . ALA A 1 193 ? 22.172 0.67 13.922 1 90.5 193 ALA A N 1
ATOM 1518 C CA . ALA A 1 193 ? 21.984 0.619 15.375 1 90.5 193 ALA A CA 1
ATOM 1519 C C . ALA A 1 193 ? 22.766 1.726 16.062 1 90.5 193 ALA A C 1
ATOM 1521 O O . ALA A 1 193 ? 22.266 2.365 17 1 90.5 193 ALA A O 1
ATOM 1522 N N . TYR A 1 194 ? 23.969 1.919 15.586 1 90.88 194 TYR A N 1
ATOM 1523 C CA . TYR A 1 194 ? 24.812 2.959 16.156 1 90.88 194 TYR A CA 1
ATOM 1524 C C . TYR A 1 194 ? 24.219 4.34 15.922 1 90.88 194 TYR A C 1
ATOM 1526 O O . TYR A 1 194 ? 24.062 5.125 16.859 1 90.88 194 TYR A O 1
ATOM 1534 N N . CYS A 1 195 ? 23.844 4.664 14.734 1 88.31 195 CYS A N 1
ATOM 1535 C CA . CYS A 1 195 ? 23.297 5.973 14.391 1 88.31 195 CYS A CA 1
ATOM 1536 C C . CYS A 1 195 ? 21.953 6.199 15.07 1 88.31 195 CYS A C 1
ATOM 1538 O O . CYS A 1 195 ? 21.719 7.254 15.664 1 88.31 195 CYS A O 1
ATOM 1540 N N . THR A 1 196 ? 21.094 5.219 14.961 1 85.88 196 THR A N 1
ATOM 1541 C CA . THR A 1 196 ? 19.766 5.324 15.555 1 85.88 196 THR A CA 1
ATOM 1542 C C . THR A 1 196 ? 19.859 5.465 17.078 1 85.88 196 THR A C 1
ATOM 1544 O O . THR A 1 196 ? 19.141 6.266 17.672 1 85.88 196 THR A O 1
ATOM 1547 N N . GLY A 1 197 ? 20.766 4.676 17.656 1 85.06 197 GLY A N 1
ATOM 1548 C CA . GLY A 1 197 ? 20.953 4.773 19.094 1 85.06 197 GLY A CA 1
ATOM 1549 C C . GLY A 1 197 ? 21.391 6.152 19.547 1 85.06 197 GLY A C 1
ATOM 1550 O O . GLY A 1 197 ? 20.844 6.695 20.516 1 85.06 197 GLY A O 1
ATOM 1551 N N . LEU A 1 198 ? 22.266 6.77 18.875 1 85.5 198 LEU A N 1
ATOM 1552 C CA . LEU A 1 198 ? 22.781 8.086 19.234 1 85.5 198 LEU A CA 1
ATOM 1553 C C . LEU A 1 198 ? 21.734 9.172 18.953 1 85.5 198 LEU A C 1
ATOM 1555 O O . LEU A 1 198 ? 21.625 10.141 19.719 1 85.5 198 LEU A O 1
ATOM 1559 N N . ILE A 1 199 ? 21 8.969 17.906 1 80.38 199 ILE A N 1
ATOM 1560 C CA . ILE A 1 199 ? 19.969 9.938 17.562 1 80.38 199 ILE A CA 1
ATOM 1561 C C . ILE A 1 199 ? 18.859 9.906 18.625 1 80.38 199 ILE A C 1
ATOM 1563 O O . ILE A 1 199 ? 18.406 10.945 19.078 1 80.38 199 ILE A O 1
ATOM 1567 N N . ILE A 1 200 ? 18.469 8.664 18.984 1 78 200 ILE A N 1
ATOM 1568 C CA . ILE A 1 200 ? 17.438 8.516 20.016 1 78 200 ILE A CA 1
ATOM 1569 C C . ILE A 1 200 ? 17.922 9.117 21.328 1 78 200 ILE A C 1
ATOM 1571 O O . ILE A 1 200 ? 17.172 9.789 22.031 1 78 200 ILE A O 1
ATOM 1575 N N . TRP A 1 201 ? 19.172 8.852 21.641 1 79.12 201 TRP A N 1
ATOM 1576 C CA . TRP A 1 201 ? 19.766 9.383 22.875 1 79.12 201 TRP A CA 1
ATOM 1577 C C . TRP A 1 201 ? 19.719 10.906 22.875 1 79.12 201 TRP A C 1
ATOM 1579 O O . TRP A 1 201 ? 19.328 11.523 23.859 1 79.12 201 TRP A O 1
ATOM 1589 N N . ARG A 1 202 ? 19.969 11.555 21.891 1 76.25 202 ARG A N 1
ATOM 1590 C CA . ARG A 1 202 ? 19.969 13.016 21.797 1 76.25 202 ARG A CA 1
ATOM 1591 C C . ARG A 1 202 ? 18.562 13.578 21.844 1 76.25 202 ARG A C 1
ATOM 1593 O O . ARG A 1 202 ? 18.312 14.594 22.5 1 76.25 202 ARG A O 1
ATOM 1600 N N . VAL A 1 203 ? 17.688 12.945 21.141 1 71.31 203 VAL A N 1
ATOM 1601 C CA . VAL A 1 203 ? 16.297 13.398 21.109 1 71.31 203 VAL A CA 1
ATOM 1602 C C . VAL A 1 203 ? 15.688 13.281 22.5 1 71.31 203 VAL A C 1
ATOM 1604 O O . VAL A 1 203 ? 14.977 14.18 22.953 1 71.31 203 VAL A O 1
ATOM 1607 N N . ARG A 1 204 ? 15.961 12.195 23.172 1 72.56 204 ARG A N 1
ATOM 1608 C CA . ARG A 1 204 ? 15.453 11.992 24.531 1 72.56 204 ARG A CA 1
ATOM 1609 C C . ARG A 1 204 ? 16.047 13.008 25.5 1 72.56 204 ARG A C 1
ATOM 1611 O O . ARG A 1 204 ? 15.359 13.5 26.391 1 72.56 204 ARG A O 1
ATOM 1618 N N . LYS A 1 205 ? 17.25 13.297 25.328 1 72.06 205 LYS A N 1
ATOM 1619 C CA . LYS A 1 205 ? 17.906 14.266 26.203 1 72.06 205 LYS A CA 1
ATOM 1620 C C . LYS A 1 205 ? 17.344 15.664 25.984 1 72.06 205 LYS A C 1
ATOM 1622 O O . LYS A 1 205 ? 17.172 16.422 26.938 1 72.06 205 LYS A O 1
ATOM 1627 N N . SER A 1 206 ? 16.969 15.938 24.781 1 67.75 206 SER A N 1
ATOM 1628 C CA . SER A 1 206 ? 16.406 17.25 24.453 1 67.75 206 SER A CA 1
ATOM 1629 C C . SER A 1 206 ? 14.977 17.375 24.969 1 67.75 206 SER A C 1
ATOM 1631 O O . SER A 1 206 ? 14.539 18.469 25.328 1 67.75 206 SER A O 1
ATOM 1633 N N . LEU A 1 207 ? 14.203 16.297 24.844 1 64.25 207 LEU A N 1
ATOM 1634 C CA . LEU A 1 207 ? 12.797 16.344 25.25 1 64.25 207 LEU A CA 1
ATOM 1635 C C . LEU A 1 207 ? 12.672 16.281 26.766 1 64.25 207 LEU A C 1
ATOM 1637 O O . LEU A 1 207 ? 11.68 16.75 27.344 1 64.25 207 LEU A O 1
ATOM 1641 N N . LYS A 1 208 ? 13.422 15.484 27.359 1 59.75 208 LYS A N 1
ATOM 1642 C CA . LYS A 1 208 ? 13.398 15.461 28.828 1 59.75 208 LYS A CA 1
ATOM 1643 C C . LYS A 1 208 ? 13.461 16.875 29.406 1 59.75 208 LYS A C 1
ATOM 1645 O O . LYS A 1 208 ? 12.93 17.141 30.484 1 59.75 208 LYS A O 1
ATOM 1650 N N . PHE A 1 209 ? 13.977 17.766 28.562 1 52.66 209 PHE A N 1
ATOM 1651 C CA . PHE A 1 209 ? 14.102 19.109 29.109 1 52.66 209 PHE A CA 1
ATOM 1652 C C . PHE A 1 209 ? 12.781 19.859 29.016 1 52.66 209 PHE A C 1
ATOM 1654 O O . PHE A 1 209 ? 12.578 20.859 29.703 1 52.66 209 PHE A O 1
ATOM 1661 N N . VAL A 1 210 ? 11.945 19.516 28.031 1 52.56 210 VAL A N 1
ATOM 1662 C CA . VAL A 1 210 ? 10.836 20.438 27.781 1 52.56 210 VAL A CA 1
ATOM 1663 C C . VAL A 1 210 ? 9.672 20.094 28.719 1 52.56 210 VAL A C 1
ATOM 1665 O O . VAL A 1 210 ? 8.797 20.938 28.953 1 52.56 210 VAL A O 1
ATOM 1668 N N . GLY A 1 211 ? 9.523 19.359 29.625 1 53.5 211 GLY A N 1
ATOM 1669 C CA . GLY A 1 211 ? 8.516 19.328 30.672 1 53.5 211 GLY A CA 1
ATOM 1670 C C . GLY A 1 211 ? 7.879 17.953 30.844 1 53.5 211 GLY A C 1
ATOM 1671 O O . GLY A 1 211 ? 8.281 17 30.188 1 53.5 211 GLY A O 1
ATOM 1672 N N . LYS A 1 212 ? 6.406 17.984 31.375 1 53.59 212 LYS A N 1
ATOM 1673 C CA . LYS A 1 212 ? 5.539 16.984 32.031 1 53.59 212 LYS A CA 1
ATOM 1674 C C . LYS A 1 212 ? 5.098 15.922 31.016 1 53.59 212 LYS A C 1
ATOM 1676 O O . LYS A 1 212 ? 4.727 16.25 29.891 1 53.59 212 LYS A O 1
ATOM 1681 N N . SER A 1 213 ? 5.367 14.625 31.281 1 56.25 213 SER A N 1
ATOM 1682 C CA . SER A 1 213 ? 5.227 13.359 30.578 1 56.25 213 SER A CA 1
ATOM 1683 C C . SER A 1 213 ? 3.771 13.094 30.203 1 56.25 213 SER A C 1
ATOM 1685 O O . SER A 1 213 ? 3.031 12.469 30.969 1 56.25 213 SER A O 1
ATOM 1687 N N . THR A 1 214 ? 3.055 13.992 29.562 1 60.38 214 THR A N 1
ATOM 1688 C CA . THR A 1 214 ? 1.703 13.586 29.203 1 60.38 214 THR A CA 1
ATOM 1689 C C . THR A 1 214 ? 1.735 12.516 28.109 1 60.38 214 THR A C 1
ATOM 1691 O O . THR A 1 214 ? 2.713 12.406 27.375 1 60.38 214 THR A O 1
ATOM 1694 N N . SER A 1 215 ? 0.908 11.562 28.328 1 60.81 215 SER A N 1
ATOM 1695 C CA . SER A 1 215 ? 0.739 10.461 27.391 1 60.81 215 SER A CA 1
ATOM 1696 C C . SER A 1 215 ? 0.83 10.953 25.938 1 60.81 215 SER A C 1
ATOM 1698 O O . SER A 1 215 ? 1.421 10.289 25.094 1 60.81 215 SER A O 1
ATOM 1700 N N . ALA A 1 216 ? 0.292 12.047 25.719 1 63.03 216 ALA A N 1
ATOM 1701 C CA . ALA A 1 216 ? 0.347 12.633 24.375 1 63.03 216 ALA A CA 1
ATOM 1702 C C . ALA A 1 216 ? 1.782 12.977 24 1 63.03 216 ALA A C 1
ATOM 1704 O O . ALA A 1 216 ? 2.189 12.766 22.844 1 63.03 216 ALA A O 1
ATOM 1705 N N . ARG A 1 217 ? 2.42 13.352 24.953 1 63.59 217 ARG A N 1
ATOM 1706 C CA . ARG A 1 217 ? 3.809 13.719 24.688 1 63.59 217 ARG A CA 1
ATOM 1707 C C . ARG A 1 217 ? 4.66 12.484 24.422 1 63.59 217 ARG A C 1
ATOM 1709 O O . ARG A 1 217 ? 5.527 12.508 23.531 1 63.59 217 ARG A O 1
ATOM 1716 N N . GLN A 1 218 ? 4.289 11.508 25.141 1 65.94 218 GLN A N 1
ATOM 1717 C CA . GLN A 1 218 ? 5.039 10.273 24.938 1 65.94 218 GLN A CA 1
ATOM 1718 C C . GLN A 1 218 ? 4.809 9.719 23.531 1 65.94 218 GLN A C 1
ATOM 1720 O O . GLN A 1 218 ? 5.738 9.227 22.891 1 65.94 218 GLN A O 1
ATOM 1725 N N . LEU A 1 219 ? 3.604 9.836 23.109 1 65.19 219 LEU A N 1
ATOM 1726 C CA . LEU A 1 219 ? 3.299 9.359 21.766 1 65.19 219 LEU A CA 1
ATOM 1727 C C . LEU A 1 219 ? 4.004 10.219 20.719 1 65.19 219 LEU A C 1
ATOM 1729 O O . LEU A 1 219 ? 4.484 9.703 19.703 1 65.19 219 LEU A O 1
ATOM 1733 N N . GLN A 1 220 ? 4.113 11.414 21.047 1 66.69 220 GLN A N 1
ATOM 1734 C CA . GLN A 1 220 ? 4.805 12.312 20.125 1 66.69 220 GLN A CA 1
ATOM 1735 C C . GLN A 1 220 ? 6.293 11.984 20.062 1 66.69 220 GLN A C 1
ATOM 1737 O O . GLN A 1 220 ? 6.891 12.023 18.984 1 66.69 220 GLN A O 1
ATOM 1742 N N . ILE A 1 221 ? 6.738 11.672 21.203 1 66.12 221 ILE A N 1
ATOM 1743 C CA . ILE A 1 221 ? 8.156 11.312 21.25 1 66.12 221 ILE A CA 1
ATOM 1744 C C . ILE A 1 221 ? 8.383 10.023 20.469 1 66.12 221 ILE A C 1
ATOM 1746 O O . ILE A 1 221 ? 9.352 9.914 19.703 1 66.12 221 ILE A O 1
ATOM 1750 N N . LEU A 1 222 ? 7.422 9.156 20.625 1 66.44 222 LEU A N 1
ATOM 1751 C CA . LEU A 1 222 ? 7.555 7.871 19.953 1 66.44 222 LEU A CA 1
ATOM 1752 C C . LEU A 1 222 ? 7.457 8.055 18.438 1 66.44 222 LEU A C 1
ATOM 1754 O O . LEU A 1 222 ? 8.234 7.453 17.688 1 66.44 222 LEU A O 1
ATOM 1758 N N . ILE A 1 223 ? 6.609 8.898 18.031 1 67.69 223 ILE A N 1
ATOM 1759 C CA . ILE A 1 223 ? 6.438 9.141 16.609 1 67.69 223 ILE A CA 1
ATOM 1760 C C . ILE A 1 223 ? 7.672 9.852 16.047 1 67.69 223 ILE A C 1
ATOM 1762 O O . ILE A 1 223 ? 8.125 9.555 14.945 1 67.69 223 ILE A O 1
ATOM 1766 N N . ARG A 1 224 ? 8.188 10.594 16.891 1 69 224 ARG A N 1
ATOM 1767 C CA . ARG A 1 224 ? 9.383 11.312 16.469 1 69 224 ARG A CA 1
ATOM 1768 C C . ARG A 1 224 ? 10.57 10.367 16.344 1 69 224 ARG A C 1
ATOM 1770 O O . ARG A 1 224 ? 11.352 10.469 15.383 1 69 224 ARG A O 1
ATOM 1777 N N . ILE A 1 225 ? 10.594 9.523 17.266 1 66.25 225 ILE A N 1
ATOM 1778 C CA . ILE A 1 225 ? 11.672 8.547 17.234 1 66.25 225 ILE A CA 1
ATOM 1779 C C . ILE A 1 225 ? 11.523 7.648 16 1 66.25 225 ILE A C 1
ATOM 1781 O O . ILE A 1 225 ? 12.492 7.387 15.289 1 66.25 225 ILE A O 1
ATOM 1785 N N . LEU A 1 226 ? 10.297 7.309 15.758 1 69.5 226 LEU A N 1
ATOM 1786 C CA . LEU A 1 226 ? 10.039 6.414 14.633 1 69.5 226 LEU A CA 1
ATOM 1787 C C . LEU A 1 226 ? 10.32 7.113 13.305 1 69.5 226 LEU A C 1
ATOM 1789 O O . LEU A 1 226 ? 10.844 6.5 12.375 1 69.5 226 LEU A O 1
ATOM 1793 N N . MET A 1 227 ? 10.07 8.359 13.336 1 67.94 227 MET A N 1
ATOM 1794 C CA . MET A 1 227 ? 10.195 9.109 12.086 1 67.94 227 MET A CA 1
ATOM 1795 C C . MET A 1 227 ? 11.633 9.586 11.883 1 67.94 227 MET A C 1
ATOM 1797 O O . MET A 1 227 ? 12.086 9.742 10.75 1 67.94 227 MET A O 1
ATOM 1801 N N . GLU A 1 228 ? 12.273 9.797 13.031 1 63.78 228 GLU A N 1
ATOM 1802 C CA . GLU A 1 228 ? 13.586 10.43 12.93 1 63.78 228 GLU A CA 1
ATOM 1803 C C . GLU A 1 228 ? 14.703 9.391 12.953 1 63.78 228 GLU A C 1
ATOM 1805 O O . GLU A 1 228 ? 15.859 9.711 12.656 1 63.78 228 GLU A O 1
ATOM 1810 N N . SER A 1 229 ? 14.133 8.273 13.258 1 70.81 229 SER A N 1
ATOM 1811 C CA . SER A 1 229 ? 15.18 7.262 13.391 1 70.81 229 SER A CA 1
ATOM 1812 C C . SER A 1 229 ? 15.016 6.16 12.352 1 70.81 229 SER A C 1
ATOM 1814 O O . SER A 1 229 ? 14.086 6.195 11.547 1 70.81 229 SER A O 1
ATOM 1816 N N . GLY A 1 230 ? 16.094 5.426 12.039 1 77.31 230 GLY A N 1
ATOM 1817 C CA . GLY A 1 230 ? 16.094 4.266 11.164 1 77.31 230 GLY A CA 1
ATOM 1818 C C . GLY A 1 230 ? 15.633 2.996 11.859 1 77.31 230 GLY A C 1
ATOM 1819 O O . GLY A 1 230 ? 16.078 1.898 11.5 1 77.31 230 GLY A O 1
ATOM 1820 N N . VAL A 1 231 ? 14.648 3.256 12.891 1 82.06 231 VAL A N 1
ATOM 1821 C CA . VAL A 1 231 ? 14.273 2.092 13.688 1 82.06 231 VAL A CA 1
ATOM 1822 C C . VAL A 1 231 ? 13.531 1.082 12.805 1 82.06 231 VAL A C 1
ATOM 1824 O O . VAL A 1 231 ? 13.758 -0.125 12.914 1 82.06 231 VAL A O 1
ATOM 1827 N N . LEU A 1 232 ? 12.641 1.584 12 1 84.19 232 LEU A N 1
ATOM 1828 C CA . LEU A 1 232 ? 11.922 0.688 11.109 1 84.19 232 LEU A CA 1
ATOM 1829 C C . LEU A 1 232 ? 12.883 -0.077 10.211 1 84.19 232 LEU A C 1
ATOM 1831 O O . LEU A 1 232 ? 12.758 -1.292 10.039 1 84.19 232 LEU A O 1
ATOM 1835 N N . TYR A 1 233 ? 13.773 0.638 9.766 1 86.88 233 TYR A N 1
ATOM 1836 C CA . TYR A 1 233 ? 14.82 0.066 8.922 1 86.88 233 TYR A CA 1
ATOM 1837 C C . TYR A 1 233 ? 15.672 -0.927 9.703 1 86.88 233 TYR A C 1
ATOM 1839 O O . TYR A 1 233 ? 16 -2.004 9.203 1 86.88 233 TYR A O 1
ATOM 1847 N N . LEU A 1 234 ? 15.938 -0.657 10.883 1 89.88 234 LEU A N 1
ATOM 1848 C CA . LEU A 1 234 ? 16.766 -1.518 11.727 1 89.88 234 LEU A CA 1
ATOM 1849 C C . LEU A 1 234 ? 16.031 -2.822 12.039 1 89.88 234 LEU A C 1
ATOM 1851 O O . LEU A 1 234 ? 16.609 -3.904 11.914 1 89.88 234 LEU A O 1
ATOM 1855 N N . VAL A 1 235 ? 14.812 -2.721 12.422 1 87.75 235 VAL A N 1
ATOM 1856 C CA . VAL A 1 235 ? 14.031 -3.898 12.773 1 87.75 235 VAL A CA 1
ATOM 1857 C C . VAL A 1 235 ? 13.922 -4.824 11.562 1 87.75 235 VAL A C 1
ATOM 1859 O O . VAL A 1 235 ? 14.07 -6.043 11.695 1 87.75 235 VAL A O 1
ATOM 1862 N N . MET A 1 236 ? 13.742 -4.23 10.461 1 89.75 236 MET A N 1
ATOM 1863 C CA . MET A 1 236 ? 13.617 -5.031 9.242 1 89.75 236 MET A CA 1
ATOM 1864 C C . MET A 1 236 ? 14.945 -5.691 8.891 1 89.75 236 MET A C 1
ATOM 1866 O O . MET A 1 236 ? 14.977 -6.828 8.422 1 89.75 236 MET A O 1
ATOM 1870 N N . SER A 1 237 ? 16.031 -4.992 9.102 1 90 237 SER A N 1
ATOM 1871 C CA . SER A 1 237 ? 17.344 -5.543 8.805 1 90 237 SER A CA 1
ATOM 1872 C C . SER A 1 237 ? 17.688 -6.699 9.742 1 90 237 SER A C 1
ATOM 1874 O O . SER A 1 237 ? 18.25 -7.703 9.312 1 90 237 SER A O 1
ATOM 1876 N N . ILE A 1 238 ? 17.297 -6.543 10.938 1 90.38 238 ILE A N 1
ATOM 1877 C CA . ILE A 1 238 ? 17.547 -7.609 11.906 1 90.38 238 ILE A CA 1
ATOM 1878 C C . ILE A 1 238 ? 16.688 -8.828 11.555 1 90.38 238 ILE A C 1
ATOM 1880 O O . ILE A 1 238 ? 17.172 -9.961 11.594 1 90.38 238 ILE A O 1
ATOM 1884 N N . ALA A 1 239 ? 15.453 -8.562 11.227 1 88.06 239 ALA A N 1
ATOM 1885 C CA . ALA A 1 239 ? 14.57 -9.656 10.828 1 88.06 239 ALA A CA 1
ATOM 1886 C C . ALA A 1 239 ? 15.117 -10.375 9.594 1 88.06 239 ALA A C 1
ATOM 1888 O O . ALA A 1 239 ? 15.062 -11.609 9.516 1 88.06 239 ALA A O 1
ATOM 1889 N N . HIS A 1 240 ? 15.586 -9.594 8.719 1 86.88 240 HIS A N 1
ATOM 1890 C CA . HIS A 1 240 ? 16.172 -10.172 7.516 1 86.88 240 HIS A CA 1
ATOM 1891 C C . HIS A 1 240 ? 17.391 -11.023 7.852 1 86.88 240 HIS A C 1
ATOM 1893 O O . HIS A 1 240 ? 17.578 -12.102 7.285 1 86.88 240 HIS A O 1
ATOM 1899 N N . PHE A 1 241 ? 18.188 -10.531 8.758 1 83.5 241 PHE A N 1
ATOM 1900 C CA . PHE A 1 241 ? 19.375 -11.242 9.195 1 83.5 241 PHE A CA 1
ATOM 1901 C C . PHE A 1 241 ? 19 -12.562 9.859 1 83.5 241 PHE A C 1
ATOM 1903 O O . PHE A 1 241 ? 19.594 -13.602 9.562 1 83.5 241 PHE A O 1
ATOM 1910 N N . ILE A 1 242 ? 17.984 -12.578 10.648 1 82.19 242 ILE A N 1
ATOM 1911 C CA . ILE A 1 242 ? 17.547 -13.766 11.367 1 82.19 242 ILE A CA 1
ATOM 1912 C C . ILE A 1 242 ? 16.922 -14.766 10.383 1 82.19 242 ILE A C 1
ATOM 1914 O O . ILE A 1 242 ? 17.125 -15.977 10.508 1 82.19 242 ILE A O 1
ATOM 1918 N N . ALA A 1 243 ? 16.219 -14.258 9.43 1 81.81 243 ALA A N 1
ATOM 1919 C CA . ALA A 1 243 ? 15.555 -15.109 8.453 1 81.81 243 ALA A CA 1
ATOM 1920 C C . ALA A 1 243 ? 16.562 -15.898 7.629 1 81.81 243 ALA A C 1
ATOM 1922 O O . ALA A 1 243 ? 16.281 -17.016 7.176 1 81.81 243 ALA A O 1
ATOM 1923 N N . TYR A 1 244 ? 17.703 -15.375 7.508 1 76.81 244 TYR A N 1
ATOM 1924 C CA . TYR A 1 244 ? 18.719 -16.031 6.691 1 76.81 244 TYR A CA 1
ATOM 1925 C C . TYR A 1 244 ? 19.281 -17.266 7.402 1 76.81 244 TYR A C 1
ATOM 1927 O O . TYR A 1 244 ? 19.828 -18.156 6.762 1 76.81 244 TYR A O 1
ATOM 1935 N N . PHE A 1 245 ? 19.109 -17.297 8.641 1 75.69 245 PHE A N 1
ATOM 1936 C CA . PHE A 1 245 ? 19.594 -18.453 9.406 1 75.69 245 PHE A CA 1
ATOM 1937 C C . PHE A 1 245 ? 18.469 -19.469 9.586 1 75.69 245 PHE A C 1
ATOM 1939 O O . PHE A 1 245 ? 18.703 -20.562 10.117 1 75.69 245 PHE A O 1
ATOM 1946 N N . GLY A 1 246 ? 17.328 -19.172 9.023 1 72.94 246 GLY A N 1
ATOM 1947 C CA . GLY A 1 246 ? 16.219 -20.109 9.117 1 72.94 246 GLY A CA 1
ATOM 1948 C C . GLY A 1 246 ? 16.219 -21.156 8.016 1 72.94 246 GLY A C 1
ATOM 1949 O O . GLY A 1 246 ? 17.062 -21.109 7.117 1 72.94 246 GLY A O 1
ATOM 1950 N N . HIS A 1 247 ? 15.289 -22.156 8.102 1 71.88 247 HIS A N 1
ATOM 1951 C CA . HIS A 1 247 ? 15.234 -23.281 7.164 1 71.88 247 HIS A CA 1
ATOM 1952 C C . HIS A 1 247 ? 14.07 -23.125 6.191 1 71.88 247 HIS A C 1
ATOM 1954 O O . HIS A 1 247 ? 13.734 -24.062 5.473 1 71.88 247 HIS A O 1
ATOM 1960 N N . ASP A 1 248 ? 13.516 -21.984 6.23 1 76.5 248 ASP A N 1
ATOM 1961 C CA . ASP A 1 248 ? 12.375 -21.781 5.348 1 76.5 248 ASP A CA 1
ATOM 1962 C C . ASP A 1 248 ? 12.641 -20.641 4.367 1 76.5 248 ASP A C 1
ATOM 1964 O O . ASP A 1 248 ? 13.133 -19.578 4.758 1 76.5 248 ASP A O 1
ATOM 1968 N N . ASN A 1 249 ? 12.383 -20.922 3.113 1 81.12 249 ASN A N 1
ATOM 1969 C CA . ASN A 1 249 ? 12.609 -19.922 2.074 1 81.12 249 ASN A CA 1
ATOM 1970 C C . ASN A 1 249 ? 11.555 -18.812 2.121 1 81.12 249 ASN A C 1
ATOM 1972 O O . ASN A 1 249 ? 11.766 -17.734 1.584 1 81.12 249 ASN A O 1
ATOM 1976 N N . PHE A 1 250 ? 10.477 -19.125 2.824 1 85.06 250 PHE A N 1
ATOM 1977 C CA . PHE A 1 250 ? 9.375 -18.172 2.83 1 85.06 250 PHE A CA 1
ATOM 1978 C C . PHE A 1 250 ? 9.773 -16.891 3.553 1 85.06 250 PHE A C 1
ATOM 1980 O O . PHE A 1 250 ? 9.664 -15.797 2.994 1 85.06 250 PHE A O 1
ATOM 1987 N N . PRO A 1 251 ? 10.328 -17 4.727 1 83.56 251 PRO A N 1
ATOM 1988 C CA . PRO A 1 251 ? 10.719 -15.773 5.414 1 83.56 251 PRO A CA 1
ATOM 1989 C C . PRO A 1 251 ? 11.852 -15.031 4.707 1 83.56 251 PRO A C 1
ATOM 1991 O O . PRO A 1 251 ? 11.906 -13.797 4.75 1 83.56 251 PRO A O 1
ATOM 1994 N N . VAL A 1 252 ? 12.695 -15.695 4.082 1 81.81 252 VAL A N 1
ATOM 1995 C CA . VAL A 1 252 ? 13.812 -15.07 3.385 1 81.81 252 VAL A CA 1
ATOM 1996 C C . VAL A 1 252 ? 13.297 -14.25 2.203 1 81.81 252 VAL A C 1
ATOM 1998 O O . VAL A 1 252 ? 13.695 -13.102 2.014 1 81.81 252 VAL A O 1
ATOM 2001 N N . ARG A 1 253 ? 12.406 -14.812 1.461 1 85.19 253 ARG A N 1
ATOM 2002 C CA . ARG A 1 253 ? 11.859 -14.117 0.302 1 85.19 253 ARG A CA 1
ATOM 2003 C C . ARG A 1 253 ? 10.945 -12.977 0.731 1 85.19 253 ARG A C 1
ATOM 2005 O O . ARG A 1 253 ? 10.906 -11.922 0.088 1 85.19 253 ARG A O 1
ATOM 2012 N N . MET A 1 254 ? 10.219 -13.25 1.775 1 89.75 254 MET A N 1
ATOM 2013 C CA . MET A 1 254 ? 9.336 -12.203 2.295 1 89.75 254 MET A CA 1
ATOM 2014 C C . MET A 1 254 ? 10.141 -11 2.768 1 89.75 254 MET A C 1
ATOM 2016 O O . MET A 1 254 ? 9.867 -9.867 2.363 1 89.75 254 MET A O 1
ATOM 2020 N N . ASN A 1 255 ? 11.125 -11.273 3.482 1 87.5 255 ASN A N 1
ATOM 2021 C CA . ASN A 1 255 ? 11.938 -10.18 4.008 1 87.5 255 ASN A CA 1
ATOM 2022 C C . ASN A 1 255 ? 12.758 -9.516 2.906 1 87.5 255 ASN A C 1
ATOM 2024 O O . ASN A 1 255 ? 13.008 -8.305 2.955 1 87.5 255 ASN A O 1
ATOM 2028 N N . GLY A 1 256 ? 13.195 -10.305 1.981 1 83.94 256 GLY A N 1
ATOM 2029 C CA . GLY A 1 256 ? 13.898 -9.727 0.851 1 83.94 256 GLY A CA 1
ATOM 2030 C C . GLY A 1 256 ? 13.055 -8.758 0.048 1 83.94 256 GLY A C 1
ATOM 2031 O O . GLY A 1 256 ? 13.555 -7.742 -0.431 1 83.94 256 GLY A O 1
ATOM 2032 N N . THR A 1 257 ? 11.789 -9.039 -0.018 1 88.75 257 THR A N 1
ATOM 2033 C CA . THR A 1 257 ? 10.867 -8.188 -0.764 1 88.75 257 THR A CA 1
ATOM 2034 C C . THR A 1 257 ? 10.531 -6.934 0.031 1 88.75 257 THR A C 1
ATOM 2036 O O . THR A 1 257 ? 10.445 -5.84 -0.532 1 88.75 257 THR A O 1
ATOM 2039 N N . LEU A 1 258 ? 10.438 -7.098 1.3 1 93.38 258 LEU A N 1
ATOM 2040 C CA . LEU A 1 258 ? 9.977 -5.996 2.141 1 93.38 258 LEU A CA 1
ATOM 2041 C C . LEU A 1 258 ? 11.141 -5.098 2.551 1 93.38 258 LEU A C 1
ATOM 2043 O O . LEU A 1 258 ? 10.953 -3.902 2.779 1 93.38 258 LEU A O 1
ATOM 2047 N N . HIS A 1 259 ? 12.273 -5.66 2.602 1 91.62 259 HIS A N 1
ATOM 2048 C CA . HIS A 1 259 ? 13.422 -4.93 3.127 1 91.62 259 HIS A CA 1
ATOM 2049 C C . HIS A 1 259 ? 13.695 -3.672 2.312 1 91.62 259 HIS A C 1
ATOM 2051 O O . HIS A 1 259 ? 13.883 -2.59 2.877 1 91.62 259 HIS A O 1
ATOM 2057 N N . THR A 1 260 ? 13.719 -3.775 1.034 1 91.94 260 THR A N 1
ATOM 2058 C CA . THR A 1 260 ? 14.016 -2.648 0.159 1 91.94 260 THR A CA 1
ATOM 2059 C C . THR A 1 260 ? 12.961 -1.559 0.294 1 91.94 260 THR A C 1
ATOM 2061 O O . THR A 1 260 ? 13.289 -0.375 0.402 1 91.94 260 THR A O 1
ATOM 2064 N N . VAL A 1 261 ? 11.711 -1.943 0.357 1 95.25 261 VAL A N 1
ATOM 2065 C CA . VAL A 1 261 ? 10.609 -0.989 0.404 1 95.25 261 VAL A CA 1
ATOM 2066 C C . VAL A 1 261 ? 10.586 -0.294 1.764 1 95.25 261 VAL A C 1
ATOM 2068 O O . VAL A 1 261 ? 10.422 0.925 1.842 1 95.25 261 VAL A O 1
ATOM 2071 N N . VAL A 1 262 ? 10.805 -1.062 2.779 1 93.38 262 VAL A N 1
ATOM 2072 C CA . VAL A 1 262 ? 10.773 -0.505 4.129 1 93.38 262 VAL A CA 1
ATOM 2073 C C . VAL A 1 262 ? 11.953 0.444 4.328 1 93.38 262 VAL A C 1
ATOM 2075 O O . VAL A 1 262 ? 11.812 1.483 4.977 1 93.38 262 VAL A O 1
ATOM 2078 N N . THR A 1 263 ? 13.047 0.074 3.777 1 92.81 263 THR A N 1
ATOM 2079 C CA . THR A 1 263 ? 14.203 0.965 3.824 1 92.81 263 THR A CA 1
ATOM 2080 C C . THR A 1 263 ? 13.898 2.279 3.109 1 92.81 263 THR A C 1
ATOM 2082 O O . THR A 1 263 ? 14.289 3.352 3.578 1 92.81 263 THR A O 1
ATOM 2085 N N . GLY A 1 264 ? 13.242 2.143 1.979 1 92.69 264 GLY A N 1
ATOM 2086 C CA . GLY A 1 264 ? 12.828 3.348 1.28 1 92.69 264 GLY A CA 1
ATOM 2087 C C . GLY A 1 264 ? 11.883 4.215 2.096 1 92.69 264 GLY A C 1
ATOM 2088 O O . GLY A 1 264 ? 12 5.441 2.09 1 92.69 264 GLY A O 1
ATOM 2089 N N . ILE A 1 265 ? 11 3.572 2.779 1 92.44 265 ILE A N 1
ATOM 2090 C CA . ILE A 1 265 ? 10.062 4.297 3.627 1 92.44 265 ILE A CA 1
ATOM 2091 C C . ILE A 1 265 ? 10.82 5.027 4.734 1 9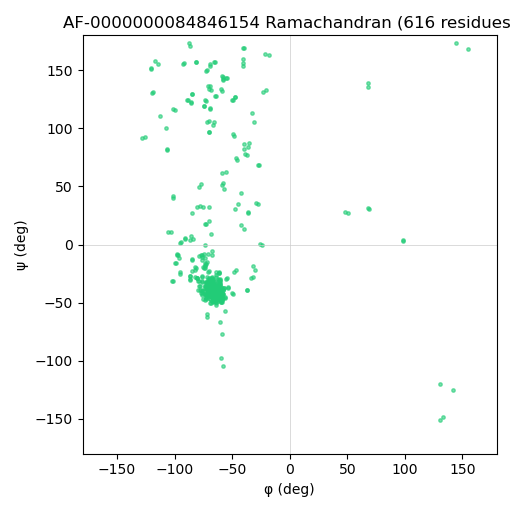2.44 265 ILE A C 1
ATOM 2093 O O . ILE A 1 265 ? 10.547 6.195 5.02 1 92.44 265 ILE A O 1
ATOM 2097 N N . ALA A 1 266 ? 11.734 4.324 5.352 1 89.25 266 ALA A N 1
ATOM 2098 C CA . ALA A 1 266 ? 12.531 4.93 6.414 1 89.25 266 ALA A CA 1
ATOM 2099 C C . ALA A 1 266 ? 13.297 6.141 5.902 1 89.25 266 ALA A C 1
ATOM 2101 O O . ALA A 1 266 ? 13.391 7.164 6.586 1 89.25 266 ALA A O 1
ATOM 2102 N N . TYR A 1 267 ? 13.844 6.004 4.742 1 89 267 TYR A N 1
ATOM 2103 C CA . TYR A 1 267 ? 14.531 7.109 4.09 1 89 267 TYR A CA 1
ATOM 2104 C C . TYR A 1 267 ? 13.609 8.312 3.949 1 89 267 TYR A C 1
ATOM 2106 O O . TYR A 1 267 ? 13.977 9.438 4.309 1 89 267 TYR A O 1
ATOM 2114 N N . ASP A 1 268 ? 12.422 8.109 3.523 1 90.38 268 ASP A N 1
ATOM 2115 C CA . ASP A 1 268 ? 11.469 9.188 3.285 1 90.38 268 ASP A CA 1
ATOM 2116 C C . ASP A 1 268 ? 11.031 9.836 4.594 1 90.38 268 ASP A C 1
ATOM 2118 O O . ASP A 1 268 ? 10.844 11.055 4.656 1 90.38 268 ASP A O 1
ATOM 2122 N N . LEU A 1 269 ? 10.859 9.008 5.57 1 86.81 269 LEU A N 1
ATOM 2123 C CA . LEU A 1 269 ? 10.414 9.539 6.852 1 86.81 269 LEU A CA 1
ATOM 2124 C C . LEU A 1 269 ? 11.453 10.484 7.441 1 86.81 269 LEU A C 1
ATOM 2126 O O . LEU A 1 269 ? 11.102 11.5 8.055 1 86.81 269 LEU A O 1
ATOM 2130 N N . ILE A 1 270 ? 12.656 10.164 7.223 1 83.12 270 ILE A N 1
ATOM 2131 C CA . ILE A 1 270 ? 13.727 11.031 7.699 1 83.12 270 ILE A CA 1
ATOM 2132 C C . ILE A 1 270 ? 13.688 12.359 6.949 1 83.12 270 ILE A C 1
ATOM 2134 O O . ILE A 1 270 ? 13.836 13.43 7.555 1 83.12 270 ILE A O 1
ATOM 2138 N N . ILE A 1 271 ? 13.438 12.305 5.676 1 83.31 271 ILE A N 1
ATOM 2139 C CA . ILE A 1 271 ? 13.391 13.508 4.848 1 83.31 271 ILE A CA 1
ATOM 2140 C C . ILE A 1 271 ? 12.195 14.359 5.262 1 83.31 271 ILE A C 1
ATOM 2142 O O . ILE A 1 271 ? 12.297 15.586 5.324 1 83.31 271 ILE A O 1
ATOM 2146 N N . ILE A 1 272 ? 11.102 13.758 5.551 1 82.44 272 ILE A N 1
ATOM 2147 C CA . ILE A 1 272 ? 9.898 14.469 5.957 1 82.44 272 ILE A CA 1
ATOM 2148 C C . ILE A 1 272 ? 10.148 15.195 7.281 1 82.44 272 ILE A C 1
ATOM 2150 O O . ILE A 1 272 ? 9.758 16.359 7.441 1 82.44 272 ILE A O 1
ATOM 2154 N N . ARG A 1 273 ? 10.781 14.625 8.102 1 78.25 273 ARG A N 1
ATOM 2155 C CA . ARG A 1 273 ? 11.031 15.227 9.406 1 78.25 273 ARG A CA 1
ATOM 2156 C C . ARG A 1 273 ? 12.008 16.391 9.297 1 78.25 273 ARG A C 1
ATOM 2158 O O . ARG A 1 273 ? 11.844 17.406 9.961 1 78.25 273 ARG A O 1
ATOM 2165 N N . VAL A 1 274 ? 12.984 16.188 8.578 1 72.44 274 VAL A N 1
ATOM 2166 C CA . VAL A 1 274 ? 13.945 17.266 8.375 1 72.44 274 VAL A CA 1
ATOM 2167 C C . VAL A 1 274 ? 13.258 18.469 7.734 1 72.44 274 VAL A C 1
ATOM 2169 O O . VAL A 1 274 ? 13.531 19.609 8.094 1 72.44 274 VAL A O 1
ATOM 2172 N N . GLY A 1 275 ? 12.312 18.172 6.891 1 68.94 275 GLY A N 1
ATOM 2173 C CA . GLY A 1 275 ? 11.555 19.25 6.266 1 68.94 275 GLY A CA 1
ATOM 2174 C C . GLY A 1 275 ? 10.617 19.953 7.227 1 68.94 275 GLY A C 1
ATOM 2175 O O . GLY A 1 275 ? 10.477 21.172 7.18 1 68.94 275 GLY A O 1
ATOM 2176 N N . GLN A 1 276 ? 10.016 19.281 8.125 1 68.38 276 GLN A N 1
ATOM 2177 C CA . GLN A 1 276 ? 9.086 19.844 9.102 1 68.38 276 GLN A CA 1
ATOM 2178 C C . GLN A 1 276 ? 9.82 20.688 10.141 1 68.38 276 GLN A C 1
ATOM 2180 O O . GLN A 1 276 ? 9.305 21.688 10.617 1 68.38 276 GLN A O 1
ATOM 2185 N N . ASN A 1 277 ? 10.914 20.234 10.656 1 60.31 277 ASN A N 1
ATOM 2186 C CA . ASN A 1 277 ? 11.688 20.953 11.656 1 60.31 277 ASN A CA 1
ATOM 2187 C C . ASN A 1 277 ? 12.242 22.266 11.102 1 60.31 277 ASN A C 1
ATOM 2189 O O . ASN A 1 277 ? 12.445 23.234 11.844 1 60.31 277 ASN A O 1
ATOM 2193 N N . ARG A 1 278 ? 12.398 22.391 9.914 1 54.47 278 ARG A N 1
ATOM 2194 C CA . ARG A 1 278 ? 12.805 23.656 9.312 1 54.47 278 ARG A CA 1
ATOM 2195 C C . ARG A 1 278 ? 11.742 24.719 9.508 1 54.47 278 ARG A C 1
ATOM 2197 O O . ARG A 1 278 ? 12.062 25.906 9.664 1 54.47 278 ARG A O 1
ATOM 2204 N N . ILE A 1 279 ? 10.5 24.469 9.562 1 46.72 279 ILE A N 1
ATOM 2205 C CA . ILE A 1 279 ? 9.406 25.422 9.766 1 46.72 279 ILE A CA 1
ATOM 2206 C C . ILE A 1 279 ? 9.367 25.844 11.234 1 46.72 279 ILE A C 1
ATOM 2208 O O . ILE A 1 279 ? 9.133 27.016 11.539 1 46.72 279 ILE A O 1
ATOM 2212 N N . ALA A 1 280 ? 9.438 25.016 12.109 1 44.31 280 ALA A N 1
ATOM 2213 C CA . ALA A 1 280 ? 9.414 25.391 13.523 1 44.31 280 ALA A CA 1
ATOM 2214 C C . ALA A 1 280 ? 10.594 26.297 13.867 1 44.31 280 ALA A C 1
ATOM 2216 O O . ALA A 1 280 ? 10.516 27.094 14.797 1 44.31 280 ALA A O 1
ATOM 2217 N N . GLU A 1 281 ? 11.68 26.234 13.352 1 39.88 281 GLU A N 1
ATOM 2218 C CA . GLU A 1 281 ? 12.781 27.172 13.578 1 39.88 281 GLU A CA 1
ATOM 2219 C C . GLU A 1 281 ? 12.586 28.453 12.781 1 39.88 281 GLU A C 1
ATOM 2221 O O . GLU A 1 281 ? 12.727 28.469 11.555 1 39.88 281 GLU A O 1
ATOM 2226 N N . GLY A 1 282 ? 11.461 29.219 12.719 1 34.31 282 GLY A N 1
ATOM 2227 C CA . GLY A 1 282 ? 11.469 30.609 12.312 1 34.31 282 GLY A CA 1
ATOM 2228 C C . GLY A 1 282 ? 12.828 31.266 12.453 1 34.31 282 GLY A C 1
ATOM 2229 O O . GLY A 1 282 ? 13.742 30.703 13.062 1 34.31 282 GLY A O 1
ATOM 2230 N N . PRO A 1 283 ? 12.977 32.531 11.734 1 32.97 283 PRO A N 1
ATOM 2231 C CA . PRO A 1 283 ? 14.156 33.312 12.086 1 32.97 283 PRO A CA 1
ATOM 2232 C C . PRO A 1 283 ? 14.391 33.406 13.594 1 32.97 283 PRO A C 1
ATOM 2234 O O . PRO A 1 283 ? 13.672 34.094 14.305 1 32.97 283 PRO A O 1
ATOM 2237 N N . THR A 1 284 ? 14.195 32.625 14.406 1 32.38 284 THR A N 1
ATOM 2238 C CA . THR A 1 284 ? 14.625 33 15.742 1 32.38 284 THR A CA 1
ATOM 2239 C C . THR A 1 284 ? 15.883 33.875 15.664 1 32.38 284 THR A C 1
ATOM 2241 O O . THR A 1 284 ? 16.828 33.531 14.945 1 32.38 284 THR A O 1
ATOM 2244 N N . THR A 1 285 ? 15.836 35.188 16.047 1 30 285 THR A N 1
ATOM 2245 C CA . THR A 1 285 ? 16.812 36.031 16.734 1 30 285 THR A CA 1
ATOM 2246 C C . THR A 1 285 ? 17.828 35.188 17.5 1 30 285 THR A C 1
ATOM 2248 O O . THR A 1 285 ? 17.484 34.125 18.016 1 30 285 THR A O 1
ATOM 2251 N N . THR A 1 286 ? 19.234 35.406 17.438 1 30.27 286 THR A N 1
ATOM 2252 C CA . THR A 1 286 ? 20.438 35.125 18.203 1 30.27 286 THR A CA 1
ATOM 2253 C C . THR A 1 286 ? 20.109 34.906 19.688 1 30.27 286 THR A C 1
ATOM 2255 O O . THR A 1 286 ? 20.984 35.062 20.547 1 30.27 286 THR A O 1
ATOM 2258 N N . THR A 1 287 ? 18.906 34.969 20.188 1 29.08 287 THR A N 1
ATOM 2259 C CA . THR A 1 287 ? 19.125 34.844 21.625 1 29.08 287 THR A CA 1
ATOM 2260 C C . THR A 1 287 ? 19.688 33.469 21.953 1 29.08 287 THR A C 1
ATOM 2262 O O . THR A 1 287 ? 19.484 32.5 21.219 1 29.08 287 THR A O 1
ATOM 2265 N N . GLY A 1 288 ? 20.422 33.156 23.078 1 28.36 288 GLY A N 1
ATOM 2266 C CA . GLY A 1 288 ? 21.312 32.219 23.75 1 28.36 288 GLY A CA 1
ATOM 2267 C C . GLY A 1 288 ? 20.797 30.797 23.719 1 28.36 288 GLY A C 1
ATOM 2268 O O . GLY A 1 288 ? 21.453 29.875 24.203 1 28.36 288 GLY A O 1
ATOM 2269 N N . SER A 1 289 ? 19.516 30.547 23.922 1 31.17 289 SER A N 1
ATOM 2270 C CA . SER A 1 289 ? 19.312 29.172 24.359 1 31.17 289 SER A CA 1
ATOM 2271 C C . SER A 1 289 ? 19.609 28.188 23.234 1 31.17 289 SER A C 1
ATOM 2273 O O . SER A 1 289 ? 19.547 28.547 22.047 1 31.17 289 SER A O 1
ATOM 2275 N N . GLU A 1 290 ? 19.984 26.875 23.547 1 31.59 290 GLU A N 1
ATOM 2276 C CA . GLU A 1 290 ? 20.547 25.734 22.828 1 31.59 290 GLU A CA 1
ATOM 2277 C C . GLU A 1 290 ? 19.797 25.453 21.531 1 31.59 290 GLU A C 1
ATOM 2279 O O . GLU A 1 290 ? 18.578 25.25 21.547 1 31.59 290 GLU A O 1
ATOM 2284 N N . ARG A 1 291 ? 20.203 25.938 20.359 1 37.81 291 ARG A N 1
ATOM 2285 C CA . ARG A 1 291 ? 20.094 25.766 18.922 1 37.81 291 ARG A CA 1
ATOM 2286 C C . ARG A 1 291 ? 19.781 24.328 18.562 1 37.81 291 ARG A C 1
ATOM 2288 O O . ARG A 1 291 ? 20.625 23.438 18.734 1 37.81 291 ARG A O 1
ATOM 2295 N N . LEU A 1 292 ? 18.719 23.922 18.859 1 31.09 292 LEU A N 1
ATOM 2296 C CA . LEU A 1 292 ? 18.609 22.703 18.078 1 31.09 292 LEU A CA 1
ATOM 2297 C C . LEU A 1 292 ? 18.75 23 16.594 1 31.09 292 LEU A C 1
ATOM 2299 O O . LEU A 1 292 ? 17.875 23.609 15.977 1 31.09 292 LEU A O 1
ATOM 2303 N N . THR A 1 293 ? 19.922 23.578 15.984 1 30.08 293 THR A N 1
ATOM 2304 C CA . THR A 1 293 ? 20.578 23.953 14.742 1 30.08 293 THR A CA 1
ATOM 2305 C C . THR A 1 293 ? 20.266 22.953 13.641 1 30.08 293 THR A C 1
ATOM 2307 O O . THR A 1 293 ? 20.953 22.922 12.609 1 30.08 293 THR A O 1
ATOM 2310 N N . THR A 1 294 ? 19.281 22.266 13.555 1 30.06 294 THR A N 1
ATOM 2311 C CA . THR A 1 294 ? 19.469 21.219 12.547 1 30.06 294 THR A CA 1
ATOM 2312 C C . THR A 1 294 ? 19.75 21.828 11.18 1 30.06 294 THR A C 1
ATOM 2314 O O . THR A 1 294 ? 20.719 21.469 10.516 1 30.06 294 THR A O 1
ATOM 2317 N N . PHE A 1 295 ? 18.812 22.031 10.148 1 29.91 295 PHE A N 1
ATOM 2318 C CA . PHE A 1 295 ? 19.172 22.203 8.742 1 29.91 295 PHE A CA 1
ATOM 2319 C C . PHE A 1 295 ? 19.484 23.656 8.438 1 29.91 295 PHE A C 1
ATOM 2321 O O . PHE A 1 295 ? 19.688 24.031 7.277 1 29.91 295 PHE A O 1
ATOM 2328 N N . GLN A 1 296 ? 19.547 24.719 9.234 1 28.98 296 GLN A N 1
ATOM 2329 C CA . GLN A 1 296 ? 19.766 26.078 8.766 1 28.98 296 GLN A CA 1
ATOM 2330 C C . GLN A 1 296 ? 21.188 26.25 8.219 1 28.98 296 GLN A C 1
ATOM 2332 O O . GLN A 1 296 ? 21.484 27.25 7.574 1 28.98 296 GLN A O 1
ATOM 2337 N N . VAL A 1 297 ? 22.203 25.672 8.781 1 29.16 297 VAL A N 1
ATOM 2338 C CA . VAL A 1 297 ? 23.531 26.25 8.719 1 29.16 297 VAL A CA 1
ATOM 2339 C C . VAL A 1 297 ? 24 26.312 7.27 1 29.16 297 VAL A C 1
ATOM 2341 O O . VAL A 1 297 ? 24.797 27.188 6.906 1 29.16 297 VAL A O 1
ATOM 2344 N N . ALA A 1 298 ? 23.906 25.328 6.379 1 31.12 298 ALA A N 1
ATOM 2345 C CA . ALA A 1 298 ? 24.922 25.438 5.328 1 31.12 298 ALA A CA 1
ATOM 2346 C C . ALA A 1 298 ? 24.609 26.625 4.402 1 31.12 298 ALA A C 1
ATOM 2348 O O . ALA A 1 298 ? 25.375 26.891 3.473 1 31.12 298 ALA A O 1
ATOM 2349 N N . ASP A 1 299 ? 23.484 27.312 4.465 1 28.62 299 ASP A N 1
ATOM 2350 C CA . ASP A 1 299 ? 23.453 28.25 3.344 1 28.62 299 ASP A CA 1
ATOM 2351 C C . ASP A 1 299 ? 24.484 29.359 3.529 1 28.62 299 ASP A C 1
ATOM 2353 O O . ASP A 1 299 ? 24.969 29.938 2.553 1 28.62 299 ASP A O 1
ATOM 2357 N N . ARG A 1 300 ? 24.703 29.984 4.688 1 31.36 300 ARG A N 1
ATOM 2358 C CA . ARG A 1 300 ? 25.312 31.312 4.609 1 31.36 300 ARG A CA 1
ATOM 2359 C C . ARG A 1 300 ? 26.781 31.219 4.199 1 31.36 300 ARG A C 1
ATOM 2361 O O . ARG A 1 300 ? 27.266 32.031 3.424 1 31.36 300 ARG A O 1
ATOM 2368 N N . LYS A 1 301 ? 27.656 30.562 4.914 1 31.47 301 LYS A N 1
ATOM 2369 C CA . LYS A 1 301 ? 29.094 30.828 4.781 1 31.47 301 LYS A CA 1
ATOM 2370 C C . LYS A 1 301 ? 29.641 30.188 3.51 1 31.47 301 LYS A C 1
ATOM 2372 O O . LYS A 1 301 ? 30.672 30.625 2.986 1 31.47 301 LYS A O 1
ATOM 2377 N N . PHE A 1 302 ? 29.109 29.172 3.029 1 29.44 302 PHE A N 1
ATOM 2378 C CA . PHE A 1 302 ? 29.891 28.656 1.909 1 29.44 302 PHE A CA 1
ATOM 2379 C C . PHE A 1 302 ? 29.781 29.578 0.704 1 29.44 302 PHE A C 1
ATOM 2381 O O . PHE A 1 302 ? 30.625 29.547 -0.185 1 29.44 302 PHE A O 1
ATOM 2388 N N . PHE A 1 303 ? 28.766 30.406 0.531 1 27.28 303 PHE A N 1
ATOM 2389 C CA . PHE A 1 303 ? 28.781 31.266 -0.646 1 27.28 303 PHE A CA 1
ATOM 2390 C C . PHE A 1 303 ? 29.594 32.531 -0.386 1 27.28 303 PHE A C 1
ATOM 2392 O O . PHE A 1 303 ? 29.812 33.312 -1.298 1 27.28 303 PHE A O 1
ATOM 2399 N N . ARG A 1 304 ? 29.828 33 0.818 1 26.98 304 ARG A N 1
ATOM 2400 C CA . ARG A 1 304 ? 30.5 34.281 0.937 1 26.98 304 ARG A CA 1
ATOM 2401 C C . ARG A 1 304 ? 31.969 34.188 0.538 1 26.98 304 ARG A C 1
ATOM 2403 O O . ARG A 1 304 ? 32.562 35.156 0.088 1 26.98 304 ARG A O 1
ATOM 2410 N N . GLU A 1 305 ? 32.656 33.094 0.855 1 28.02 305 GLU A N 1
ATOM 2411 C CA . GLU A 1 305 ? 34.094 33.281 0.729 1 28.02 305 GLU A CA 1
ATOM 2412 C C . GLU A 1 305 ? 34.5 33.406 -0.734 1 28.02 305 GLU A C 1
ATOM 2414 O O . GLU A 1 305 ? 35.562 33.969 -1.042 1 28.02 305 GLU A O 1
ATOM 2419 N N . HIS A 1 306 ? 33.844 32.844 -1.685 1 28.19 306 HIS A N 1
ATOM 2420 C CA . HIS A 1 306 ? 34.625 33 -2.92 1 28.19 306 HIS A CA 1
ATOM 2421 C C . HIS A 1 306 ? 34.5 34.406 -3.473 1 28.19 306 HIS A C 1
ATOM 2423 O O . HIS A 1 306 ? 35.031 34.688 -4.543 1 28.19 306 HIS A O 1
ATOM 2429 N N . SER A 1 307 ? 33.594 35.25 -2.916 1 26.11 307 SER A N 1
ATOM 2430 C CA . SER A 1 307 ? 33.625 36.531 -3.592 1 26.11 307 SER A CA 1
ATOM 2431 C C . SER A 1 307 ? 34.875 37.312 -3.217 1 26.11 307 SER A C 1
ATOM 2433 O O . SER A 1 307 ? 35.031 38.469 -3.641 1 26.11 307 SER A O 1
ATOM 2435 N N . MET A 1 308 ? 35.594 37.031 -2.182 1 24.58 308 MET A N 1
ATOM 2436 C CA . MET A 1 308 ? 36.625 38.031 -1.921 1 24.58 308 MET A CA 1
ATOM 2437 C C . MET A 1 308 ? 37.656 38.062 -3.035 1 24.58 308 MET A C 1
ATOM 2439 O O . MET A 1 308 ? 38.312 39.062 -3.283 1 24.58 308 MET A O 1
ATOM 2443 N N . ASP A 1 309 ? 38.188 36.875 -3.436 1 24.66 309 ASP A N 1
ATOM 2444 C CA . ASP A 1 309 ? 39.406 37.094 -4.168 1 24.66 309 ASP A CA 1
ATOM 2445 C C . ASP A 1 309 ? 39.156 37.656 -5.566 1 24.66 309 ASP A C 1
ATOM 2447 O O . ASP A 1 309 ? 40.062 37.969 -6.297 1 24.66 309 ASP A O 1
ATOM 2451 N N . ALA A 1 310 ? 37.906 37.906 -6.07 1 22.64 310 ALA A N 1
ATOM 2452 C CA . ALA A 1 310 ? 38.062 38.812 -7.199 1 22.64 310 ALA A CA 1
ATOM 2453 C C . ALA A 1 310 ? 37.938 40.25 -6.754 1 22.64 310 ALA A C 1
ATOM 2455 O O . ALA A 1 310 ? 37.25 40.562 -5.785 1 22.64 310 ALA A O 1
ATOM 2456 N N . MET B 1 1 ? -24.719 -17.562 -27.125 1 26.28 1 MET B N 1
ATOM 2457 C CA . MET B 1 1 ? -23.281 -17.828 -27.188 1 26.28 1 MET B CA 1
ATOM 2458 C C . MET B 1 1 ? -22.578 -17.328 -25.938 1 26.28 1 MET B C 1
ATOM 2460 O O . MET B 1 1 ? -22.656 -16.141 -25.625 1 26.28 1 MET B O 1
ATOM 2464 N N . GLY B 1 2 ? -22.594 -17.922 -24.812 1 35.91 2 GLY B N 1
ATOM 2465 C CA . GLY B 1 2 ? -22.047 -17.578 -23.5 1 35.91 2 GLY B CA 1
ATOM 2466 C C . GLY B 1 2 ? -20.672 -16.938 -23.578 1 35.91 2 GLY B C 1
ATOM 2467 O O . GLY B 1 2 ? -19.781 -17.469 -24.234 1 35.91 2 GLY B O 1
ATOM 2468 N N . LEU B 1 3 ? -20.562 -15.609 -23.75 1 40.94 3 LEU B N 1
ATOM 2469 C CA . LEU B 1 3 ? -19.328 -14.898 -24.016 1 40.94 3 LEU B CA 1
ATOM 2470 C C . LEU B 1 3 ? -18.156 -15.523 -23.25 1 40.94 3 LEU B C 1
ATOM 2472 O O . LEU B 1 3 ? -18.219 -15.641 -22.031 1 40.94 3 LEU B O 1
ATOM 2476 N N . HIS B 1 4 ? -17.547 -16.5 -23.703 1 49.22 4 HIS B N 1
ATOM 2477 C CA . HIS B 1 4 ? -16.391 -17.25 -23.219 1 49.22 4 HIS B CA 1
ATOM 2478 C C . HIS B 1 4 ? -15.281 -16.297 -22.75 1 49.22 4 HIS B C 1
ATOM 2480 O O . HIS B 1 4 ? -14.703 -15.562 -23.562 1 49.22 4 HIS B O 1
ATOM 2486 N N . LEU B 1 5 ? -15.508 -15.664 -21.609 1 59.47 5 LEU B N 1
ATOM 2487 C CA . LEU B 1 5 ? -14.422 -14.859 -21.078 1 59.47 5 LEU B CA 1
ATOM 2488 C C . LEU B 1 5 ? -13.117 -15.648 -21.031 1 59.47 5 LEU B C 1
ATOM 2490 O O . LEU B 1 5 ? -13.133 -16.859 -20.844 1 59.47 5 LEU B O 1
ATOM 2494 N N . SER B 1 6 ? -12.094 -15.07 -21.688 1 66.69 6 SER B N 1
ATOM 2495 C CA . SER B 1 6 ? -10.781 -15.695 -21.547 1 66.69 6 SER B CA 1
ATOM 2496 C C . SER B 1 6 ? -10.461 -16 -20.094 1 66.69 6 SER B C 1
ATOM 2498 O O . SER B 1 6 ? -10.75 -15.203 -19.203 1 66.69 6 SER B O 1
ATOM 2500 N N . PRO B 1 7 ? -10.125 -17.234 -19.953 1 73.75 7 PRO B N 1
ATOM 2501 C CA . PRO B 1 7 ? -9.859 -17.672 -18.578 1 73.75 7 PRO B CA 1
ATOM 2502 C C . PRO B 1 7 ? -8.758 -16.859 -17.891 1 73.75 7 PRO B C 1
ATOM 2504 O O . PRO B 1 7 ? -7.863 -16.344 -18.578 1 73.75 7 PRO B O 1
ATOM 2507 N N . LEU B 1 8 ? -8.898 -16.594 -16.672 1 81.56 8 LEU B N 1
ATOM 2508 C CA . LEU B 1 8 ? -7.902 -15.922 -15.836 1 81.56 8 LEU B CA 1
ATOM 2509 C C . LEU B 1 8 ? -6.648 -16.781 -15.688 1 81.56 8 LEU B C 1
ATOM 2511 O O . LEU B 1 8 ? -6.742 -17.984 -15.453 1 81.56 8 LEU B O 1
ATOM 2515 N N . LEU B 1 9 ? -5.512 -16.078 -16.016 1 85.56 9 LEU B N 1
ATOM 2516 C CA . LEU B 1 9 ? -4.23 -16.766 -15.898 1 85.56 9 LEU B CA 1
ATOM 2517 C C . LEU B 1 9 ? -3.605 -16.531 -14.531 1 85.56 9 LEU B C 1
ATOM 2519 O O . LEU B 1 9 ? -3.902 -15.539 -13.875 1 85.56 9 LEU B O 1
ATOM 2523 N N . LEU B 1 10 ? -2.801 -17.453 -14.211 1 88.81 10 LEU B N 1
ATOM 2524 C CA . LEU B 1 10 ? -2.188 -17.406 -12.891 1 88.81 10 LEU B CA 1
ATOM 2525 C C . LEU B 1 10 ? -1.315 -16.156 -12.734 1 88.81 10 LEU B C 1
ATOM 2527 O O . LEU B 1 10 ? -1.316 -15.523 -11.68 1 88.81 10 LEU B O 1
ATOM 2531 N N . PRO B 1 11 ?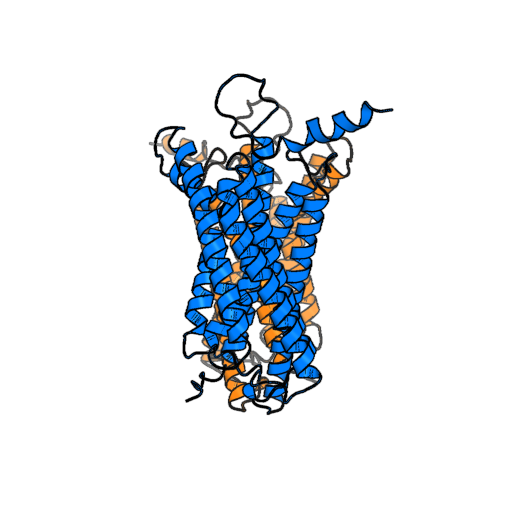 -0.571 -15.773 -13.766 1 89.81 11 PRO B N 1
ATOM 2532 C CA . PRO B 1 11 ? 0.198 -14.531 -13.625 1 89.81 11 PRO B CA 1
ATOM 2533 C C . PRO B 1 11 ? -0.686 -13.312 -13.375 1 89.81 11 PRO B C 1
ATOM 2535 O O . PRO B 1 11 ? -0.271 -12.375 -12.688 1 89.81 11 PRO B O 1
ATOM 2538 N N . GLN B 1 12 ? -1.835 -13.367 -13.898 1 89.25 12 GLN B N 1
ATOM 2539 C CA . GLN B 1 12 ? -2.76 -12.25 -13.711 1 89.25 12 GLN B CA 1
ATOM 2540 C C . GLN B 1 12 ? -3.271 -12.195 -12.273 1 89.25 12 GLN B C 1
ATOM 2542 O O . GLN B 1 12 ? -3.506 -11.117 -11.734 1 89.25 12 GLN B O 1
ATOM 2547 N N . VAL B 1 13 ? -3.4 -13.359 -11.711 1 89.44 13 VAL B N 1
ATOM 2548 C CA . VAL B 1 13 ? -3.824 -13.422 -10.312 1 89.44 13 VAL B CA 1
ATOM 2549 C C . VAL B 1 13 ? -2.758 -12.789 -9.422 1 89.44 13 VAL B C 1
ATOM 2551 O O . VAL B 1 13 ? -3.08 -12.062 -8.484 1 89.44 13 VAL B O 1
ATOM 2554 N N . VAL B 1 14 ? -1.547 -13.008 -9.781 1 92.25 14 VAL B N 1
ATOM 2555 C CA . VAL B 1 14 ? -0.443 -12.43 -9.023 1 92.25 14 VAL B CA 1
ATOM 2556 C C . VAL B 1 14 ? -0.442 -10.906 -9.188 1 92.25 14 VAL B C 1
ATOM 2558 O O . VAL B 1 14 ? -0.287 -10.18 -8.203 1 92.25 14 VAL B O 1
ATOM 2561 N N . ALA B 1 15 ? -0.697 -10.477 -10.367 1 92.75 15 ALA B N 1
ATOM 2562 C CA . ALA B 1 15 ? -0.729 -9.039 -10.648 1 92.75 15 ALA B CA 1
ATOM 2563 C C . ALA B 1 15 ? -1.879 -8.367 -9.906 1 92.75 15 ALA B C 1
ATOM 2565 O O . ALA B 1 15 ? -1.72 -7.266 -9.367 1 92.75 15 ALA B O 1
ATOM 2566 N N . ILE B 1 16 ? -2.973 -8.977 -9.844 1 92.94 16 ILE B N 1
ATOM 2567 C CA . ILE B 1 16 ? -4.156 -8.438 -9.18 1 92.94 16 ILE B CA 1
ATOM 2568 C C . ILE B 1 16 ? -3.896 -8.305 -7.68 1 92.94 16 ILE B C 1
ATOM 2570 O O . ILE B 1 16 ? -4.211 -7.277 -7.078 1 92.94 16 ILE B O 1
ATOM 2574 N N . ASN B 1 17 ? -3.293 -9.297 -7.125 1 94 17 ASN B N 1
ATOM 2575 C CA . ASN B 1 17 ? -3.016 -9.273 -5.691 1 94 17 ASN B CA 1
ATOM 2576 C C . ASN B 1 17 ? -1.962 -8.227 -5.348 1 94 17 ASN B C 1
ATOM 2578 O O . ASN B 1 17 ? -2.053 -7.562 -4.309 1 94 17 ASN B O 1
ATOM 2582 N N . PHE B 1 18 ? -1.04 -8.109 -6.203 1 95.38 18 PHE B N 1
ATOM 2583 C CA . PHE B 1 18 ? -0.018 -7.09 -5.984 1 95.38 18 PHE B CA 1
ATOM 2584 C C . PHE B 1 18 ? -0.627 -5.695 -6.027 1 95.38 18 PHE B C 1
ATOM 2586 O O . PHE B 1 18 ? -0.383 -4.879 -5.133 1 95.38 18 PHE B O 1
ATOM 2593 N N . THR B 1 19 ? -1.414 -5.441 -6.984 1 94.69 19 THR B N 1
ATOM 2594 C CA . THR B 1 19 ? -2.064 -4.145 -7.121 1 94.69 19 THR B CA 1
ATOM 2595 C C . THR B 1 19 ? -3.055 -3.914 -5.984 1 94.69 19 THR B C 1
ATOM 2597 O O . THR B 1 19 ? -3.152 -2.805 -5.453 1 94.69 19 THR B O 1
ATOM 2600 N N . GLY B 1 20 ? -3.781 -4.961 -5.66 1 95.31 20 GLY B N 1
ATOM 2601 C CA . GLY B 1 20 ? -4.664 -4.871 -4.512 1 95.31 20 GLY B CA 1
ATOM 2602 C C . GLY B 1 20 ? -3.939 -4.508 -3.229 1 95.31 20 GLY B C 1
ATOM 2603 O O . GLY B 1 20 ? -4.453 -3.734 -2.416 1 95.31 20 GLY B O 1
ATOM 2604 N N . GLY B 1 21 ? -2.744 -5.051 -3.119 1 95.88 21 GLY B N 1
ATOM 2605 C CA . GLY B 1 21 ? -1.931 -4.711 -1.963 1 95.88 21 GLY B CA 1
ATOM 2606 C C . GLY B 1 21 ? -1.523 -3.252 -1.926 1 95.88 21 GLY B C 1
ATOM 2607 O O . GLY B 1 21 ? -1.555 -2.619 -0.868 1 95.88 21 GLY B O 1
ATOM 2608 N N . ILE B 1 22 ? -1.172 -2.742 -3.018 1 96.06 22 ILE B N 1
ATOM 2609 C CA . ILE B 1 22 ? -0.767 -1.342 -3.094 1 96.06 22 ILE B CA 1
ATOM 2610 C C . ILE B 1 22 ? -1.903 -0.448 -2.604 1 96.06 22 ILE B C 1
ATOM 2612 O O . ILE B 1 22 ? -1.693 0.426 -1.759 1 96.06 22 ILE B O 1
ATOM 2616 N N . PHE B 1 23 ? -3.057 -0.68 -3.057 1 96.31 23 PHE B N 1
ATOM 2617 C CA . PHE B 1 23 ? -4.191 0.171 -2.723 1 96.31 23 PHE B CA 1
ATOM 2618 C C . PHE B 1 23 ? -4.633 -0.058 -1.282 1 96.31 23 PHE B C 1
ATOM 2620 O O . PHE B 1 23 ? -5.125 0.863 -0.624 1 96.31 23 PHE B O 1
ATOM 2627 N N . LEU B 1 24 ? -4.457 -1.289 -0.843 1 96.5 24 LEU B N 1
ATOM 2628 C CA . LEU B 1 24 ? -4.73 -1.522 0.571 1 96.5 24 LEU B CA 1
ATOM 2629 C C . LEU B 1 24 ? -3.773 -0.722 1.448 1 96.5 24 LEU B C 1
ATOM 2631 O O . LEU B 1 24 ? -4.152 -0.268 2.531 1 96.5 24 LEU B O 1
ATOM 2635 N N . GLY B 1 25 ? -2.58 -0.628 0.958 1 95.69 25 GLY B N 1
ATOM 2636 C CA . GLY B 1 25 ? -1.659 0.257 1.651 1 95.69 25 GLY B CA 1
ATOM 2637 C C . GLY B 1 25 ? -2.148 1.691 1.723 1 95.69 25 GLY B C 1
ATOM 2638 O O . GLY B 1 25 ? -2.104 2.316 2.785 1 95.69 25 GLY B O 1
ATOM 2639 N N . PHE B 1 26 ? -2.615 2.154 0.605 1 94.25 26 PHE B N 1
ATOM 2640 C CA . PHE B 1 26 ? -3.215 3.482 0.589 1 94.25 26 PHE B CA 1
ATOM 2641 C C . PHE B 1 26 ? -4.379 3.562 1.571 1 94.25 26 PHE B C 1
ATOM 2643 O O . PHE B 1 26 ? -4.535 4.562 2.273 1 94.25 26 PHE B O 1
ATOM 2650 N N . PHE B 1 27 ? -5.121 2.566 1.646 1 95.75 27 PHE B N 1
ATOM 2651 C CA . PHE B 1 27 ? -6.301 2.529 2.502 1 95.75 27 PHE B CA 1
ATOM 2652 C C . PHE B 1 27 ? -5.906 2.562 3.973 1 95.75 27 PHE B C 1
ATOM 2654 O O . PHE B 1 27 ? -6.516 3.277 4.77 1 95.75 27 PHE B O 1
ATOM 2661 N N . PHE B 1 28 ? -4.918 1.852 4.305 1 95.56 28 PHE B N 1
ATOM 2662 C CA . PHE B 1 28 ? -4.48 1.824 5.695 1 95.56 28 PHE B CA 1
ATOM 2663 C C . PHE B 1 28 ? -4.051 3.211 6.156 1 95.56 28 PHE B C 1
ATOM 2665 O O . PHE B 1 28 ? -4.414 3.646 7.254 1 95.56 28 PHE B O 1
ATOM 2672 N N . ILE B 1 29 ? -3.371 3.865 5.289 1 92.5 29 ILE B N 1
ATOM 2673 C CA . ILE B 1 29 ? -2.893 5.191 5.656 1 92.5 29 ILE B CA 1
ATOM 2674 C C . ILE B 1 29 ? -4.07 6.156 5.758 1 92.5 29 ILE B C 1
ATOM 2676 O O . ILE B 1 29 ? -4.152 6.949 6.699 1 92.5 29 ILE B O 1
ATOM 2680 N N . SER B 1 30 ? -4.93 6.07 4.832 1 91.75 30 SER B N 1
ATOM 2681 C CA . SER B 1 30 ? -6.082 6.961 4.867 1 91.75 30 SER B CA 1
ATOM 2682 C C . SER B 1 30 ? -6.969 6.672 6.074 1 91.75 30 SER B C 1
ATOM 2684 O O . SER B 1 30 ? -7.5 7.594 6.695 1 91.75 30 SER B O 1
ATOM 2686 N N . ALA B 1 31 ? -7.102 5.391 6.379 1 93.94 31 ALA B N 1
ATOM 2687 C CA . ALA B 1 31 ? -7.918 5.012 7.531 1 93.94 31 ALA B CA 1
ATOM 2688 C C . ALA B 1 31 ? -7.281 5.488 8.828 1 93.94 31 ALA B C 1
ATOM 2690 O O . ALA B 1 31 ? -7.98 5.945 9.742 1 93.94 31 ALA B O 1
ATOM 2691 N N . LEU B 1 32 ? -6.004 5.395 8.883 1 89 32 LEU B N 1
ATOM 2692 C CA . LEU B 1 32 ? -5.297 5.859 10.07 1 89 32 LEU B CA 1
ATOM 2693 C C . LEU B 1 32 ? -5.445 7.371 10.234 1 89 32 LEU B C 1
ATOM 2695 O O . LEU B 1 32 ? -5.672 7.859 11.344 1 89 32 LEU B O 1
ATOM 2699 N N . TYR B 1 33 ? -5.363 8.031 9.156 1 87.06 33 TYR B N 1
ATOM 2700 C CA . TYR B 1 33 ? -5.504 9.484 9.203 1 87.06 33 TYR B CA 1
ATOM 2701 C C . TYR B 1 33 ? -6.934 9.883 9.555 1 87.06 33 TYR B C 1
ATOM 2703 O O . TYR B 1 33 ? -7.152 10.836 10.297 1 87.06 33 TYR B O 1
ATOM 2711 N N . ALA B 1 34 ? -7.848 9.219 8.984 1 88.19 34 ALA B N 1
ATOM 2712 C CA . ALA B 1 34 ? -9.242 9.508 9.312 1 88.19 34 ALA B CA 1
ATOM 2713 C C . ALA B 1 34 ? -9.523 9.266 10.789 1 88.19 34 ALA B C 1
ATOM 2715 O O . ALA B 1 34 ? -10.18 10.078 11.445 1 88.19 34 ALA B O 1
ATOM 2716 N N . ASN B 1 35 ? -9 8.203 11.32 1 88.81 35 ASN B N 1
ATOM 2717 C CA . ASN B 1 35 ? -9.195 7.895 12.734 1 88.81 35 ASN B CA 1
ATOM 2718 C C . ASN B 1 35 ? -8.461 8.898 13.625 1 88.81 35 ASN B C 1
ATOM 2720 O O . ASN B 1 35 ? -8.938 9.219 14.711 1 88.81 35 ASN B O 1
ATOM 2724 N N . ARG B 1 36 ? -7.352 9.367 13.125 1 83.94 36 ARG B N 1
ATOM 2725 C CA . ARG B 1 36 ? -6.629 10.383 13.883 1 83.94 36 ARG B CA 1
ATOM 2726 C C . ARG B 1 36 ? -7.449 11.664 14 1 83.94 36 ARG B C 1
ATOM 2728 O O . ARG B 1 36 ? -7.523 12.258 15.078 1 83.94 36 ARG B O 1
ATOM 2735 N N . TRP B 1 37 ? -8.008 12 12.992 1 81.94 37 TRP B N 1
ATOM 2736 C CA . TRP B 1 37 ? -8.805 13.227 12.992 1 81.94 37 TRP B CA 1
ATOM 2737 C C . TRP B 1 37 ? -10.07 13.055 13.828 1 81.94 37 TRP B C 1
ATOM 2739 O O . TRP B 1 37 ? -10.562 14.016 14.422 1 81.94 37 TRP B O 1
ATOM 2749 N N . LEU B 1 38 ? -10.555 11.875 13.867 1 84.06 38 LEU B N 1
ATOM 2750 C CA . LEU B 1 38 ? -11.797 11.633 14.602 1 84.06 38 LEU B CA 1
ATOM 2751 C C . LEU B 1 38 ? -11.516 11.508 16.094 1 84.06 38 LEU B C 1
ATOM 2753 O O . LEU B 1 38 ? -12.352 11.891 16.922 1 84.06 38 LEU B O 1
ATOM 2757 N N . LEU B 1 39 ? -10.328 11.055 16.438 1 82.62 39 LEU B N 1
ATOM 2758 C CA . LEU B 1 39 ? -10.047 10.727 17.828 1 82.62 39 LEU B CA 1
ATOM 2759 C C . LEU B 1 39 ? -9.227 11.828 18.484 1 82.62 39 LEU B C 1
ATOM 2761 O O . LEU B 1 39 ? -9.352 12.062 19.688 1 82.62 39 LEU B O 1
ATOM 2765 N N . PHE B 1 40 ? -8.344 12.523 17.672 1 76.38 40 PHE B N 1
ATOM 2766 C CA . PHE B 1 40 ? -7.395 13.43 18.312 1 76.38 40 PHE B CA 1
ATOM 2767 C C . PHE B 1 40 ? -7.586 14.859 17.812 1 76.38 40 PHE B C 1
ATOM 2769 O O . PHE B 1 40 ? -8.117 15.07 16.719 1 76.38 40 PHE B O 1
ATOM 2776 N N . THR B 1 41 ? -7.234 15.781 18.703 1 66.38 41 THR B N 1
ATOM 2777 C CA . THR B 1 41 ? -7.324 17.203 18.375 1 66.38 41 THR B CA 1
ATOM 2778 C C . THR B 1 41 ? -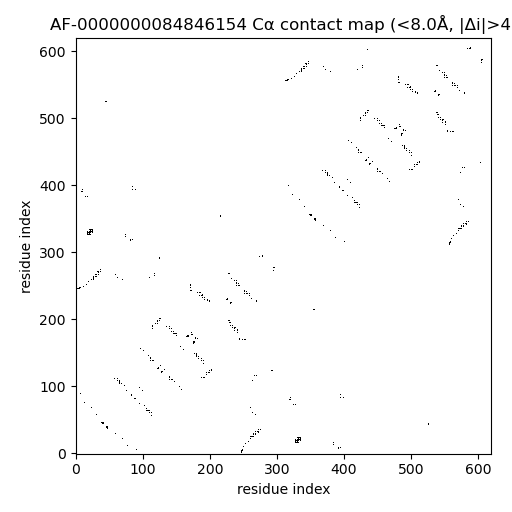6.105 17.641 17.562 1 66.38 41 THR B C 1
ATOM 2780 O O . THR B 1 41 ? -5.113 16.906 17.484 1 66.38 41 THR B O 1
ATOM 2783 N N . ASP B 1 42 ? -6.242 18.766 16.781 1 60.78 42 ASP B N 1
ATOM 2784 C CA . ASP B 1 42 ? -5.215 19.281 15.891 1 60.78 42 ASP B CA 1
ATOM 2785 C C . ASP B 1 42 ? -3.953 19.656 16.656 1 60.78 42 ASP B C 1
ATOM 2787 O O . ASP B 1 42 ? -2.84 19.516 16.156 1 60.78 42 ASP B O 1
ATOM 2791 N N . ASP B 1 43 ? -4.316 20.375 17.828 1 54.81 43 ASP B N 1
ATOM 2792 C CA . ASP B 1 43 ? -3.209 20.953 18.578 1 54.81 43 ASP B CA 1
ATOM 2793 C C . ASP B 1 43 ? -2.352 19.859 19.219 1 54.81 43 ASP B C 1
ATOM 2795 O O . ASP B 1 43 ? -1.358 20.156 19.891 1 54.81 43 ASP B O 1
ATOM 2799 N N . GLY B 1 44 ? -2.662 18.578 18.812 1 57.69 44 GLY B N 1
ATOM 2800 C CA . GLY B 1 44 ? -1.893 17.531 19.469 1 57.69 44 GLY B CA 1
ATOM 2801 C C . GLY B 1 44 ? -2.605 16.188 19.484 1 57.69 44 GLY B C 1
ATOM 2802 O O . GLY B 1 44 ? -3.635 16.016 18.828 1 57.69 44 GLY B O 1
ATOM 2803 N N . TRP B 1 45 ? -1.964 15.102 19.828 1 64.88 45 TRP B N 1
ATOM 2804 C CA . TRP B 1 45 ? -2.465 13.75 20.031 1 64.88 45 TRP B CA 1
ATOM 2805 C C . TRP B 1 45 ? -3.328 13.68 21.297 1 64.88 45 TRP B C 1
ATOM 2807 O O . TRP B 1 45 ? -3.256 12.703 22.047 1 64.88 45 TRP B O 1
ATOM 2817 N N . LYS B 1 46 ? -4.016 14.828 21.562 1 66.81 46 LYS B N 1
ATOM 2818 C CA . LYS B 1 46 ? -4.973 14.805 22.672 1 66.81 46 LYS B CA 1
ATOM 2819 C C . LYS B 1 46 ? -6.324 14.273 22.219 1 66.81 46 LYS B C 1
ATOM 2821 O O . LYS B 1 46 ? -6.785 14.594 21.109 1 66.81 46 LYS B O 1
ATOM 2826 N N . LEU B 1 47 ? -6.77 13.328 22.984 1 74.44 47 LEU B N 1
ATOM 2827 C CA . LEU B 1 47 ? -8.062 12.734 22.672 1 74.44 47 LEU B CA 1
ATOM 2828 C C . LEU B 1 47 ? -9.164 13.789 22.672 1 74.44 47 LEU B C 1
ATOM 2830 O O . LEU B 1 47 ? -9.195 14.656 23.547 1 74.44 47 LEU B O 1
ATOM 2834 N N . ARG B 1 48 ? -9.938 13.781 21.703 1 73.25 48 ARG B N 1
ATOM 2835 C CA . ARG B 1 48 ? -11.039 14.734 21.609 1 73.25 48 ARG B CA 1
ATOM 2836 C C . ARG B 1 48 ? -12.094 14.461 22.672 1 73.25 48 ARG B C 1
ATOM 2838 O O . ARG B 1 48 ? -12.398 13.305 22.969 1 73.25 48 ARG B O 1
ATOM 2845 N N . LYS B 1 49 ? -12.539 15.438 23.359 1 69.19 49 LYS B N 1
ATOM 2846 C CA . LYS B 1 49 ? -13.586 15.312 24.359 1 69.19 49 LYS B CA 1
ATOM 2847 C C . LYS B 1 49 ? -14.938 14.984 23.719 1 69.19 49 LYS B C 1
ATOM 2849 O O . LYS B 1 49 ? -15.695 14.172 24.25 1 69.19 49 LYS B O 1
ATOM 2854 N N . ASP B 1 50 ? -15.242 15.609 22.531 1 72.62 50 ASP B N 1
ATOM 2855 C CA . ASP B 1 50 ? -16.516 15.375 21.859 1 72.62 50 ASP B CA 1
ATOM 2856 C C . ASP B 1 50 ? -16.328 14.508 20.609 1 72.62 50 ASP B C 1
ATOM 2858 O O . ASP B 1 50 ? -16.188 15.016 19.5 1 72.62 50 ASP B O 1
ATOM 2862 N N . ILE B 1 51 ? -16.281 13.203 20.906 1 71.81 51 ILE B N 1
ATOM 2863 C CA . ILE B 1 51 ? -16.094 12.266 19.797 1 71.81 51 ILE B CA 1
ATOM 2864 C C . ILE B 1 51 ? -17.438 11.922 19.172 1 71.81 51 ILE B C 1
ATOM 2866 O O . ILE B 1 51 ? -18.406 11.617 19.891 1 71.81 51 ILE B O 1
ATOM 2870 N N . HIS B 1 52 ? -17.578 12.18 17.922 1 79.94 52 HIS B N 1
ATOM 2871 C CA . HIS B 1 52 ? -18.766 11.711 17.188 1 79.94 52 HIS B CA 1
ATOM 2872 C C . HIS B 1 52 ? -18.734 10.195 17.016 1 79.94 52 HIS B C 1
ATOM 2874 O O . HIS B 1 52 ? -18.203 9.695 16.016 1 79.94 52 HIS B O 1
ATOM 2880 N N . TRP B 1 53 ? -19.359 9.445 17.797 1 82.19 53 TRP B N 1
ATOM 2881 C CA . TRP B 1 53 ? -19.281 7.996 17.891 1 82.19 53 TRP B CA 1
ATOM 2882 C C . TRP B 1 53 ? -19.844 7.336 16.641 1 82.19 53 TRP B C 1
ATOM 2884 O O . TRP B 1 53 ? -19.375 6.285 16.203 1 82.19 53 TRP B O 1
ATOM 2894 N N . HIS B 1 54 ? -20.922 7.957 16.156 1 80.69 54 HIS B N 1
ATOM 2895 C CA . HIS B 1 54 ? -21.531 7.363 14.969 1 80.69 54 HIS B CA 1
ATOM 2896 C C . HIS B 1 54 ? -20.562 7.359 13.789 1 80.69 54 HIS B C 1
ATOM 2898 O O . HIS B 1 54 ? -20.438 6.352 13.086 1 80.69 54 HIS B O 1
ATOM 2904 N N . THR B 1 55 ? -19.875 8.453 13.664 1 84.88 55 THR B N 1
ATOM 2905 C CA . THR B 1 55 ? -18.922 8.547 12.555 1 84.88 55 THR B CA 1
ATOM 2906 C C . THR B 1 55 ? -17.719 7.641 12.797 1 84.88 55 THR B C 1
ATOM 2908 O O . THR B 1 55 ? -17.203 7.035 11.859 1 84.88 55 THR B O 1
ATOM 2911 N N . LEU B 1 56 ? -17.375 7.496 14 1 88.75 56 LEU B N 1
ATOM 2912 C CA . LEU B 1 56 ? -16.266 6.625 14.352 1 88.75 56 LEU B CA 1
ATOM 2913 C C . LEU B 1 56 ? -16.625 5.16 14.117 1 88.75 56 LEU B C 1
ATOM 2915 O O . LEU B 1 56 ? -15.82 4.398 13.57 1 88.75 56 LEU B O 1
ATOM 2919 N N . ALA B 1 57 ? -17.797 4.836 14.508 1 89.75 57 ALA B N 1
ATOM 2920 C CA . ALA B 1 57 ? -18.25 3.455 14.336 1 89.75 57 ALA B CA 1
ATOM 2921 C C . ALA B 1 57 ? -18.359 3.09 12.859 1 89.75 57 ALA B C 1
ATOM 2923 O O . ALA B 1 57 ? -17.906 2.02 12.445 1 89.75 57 ALA B O 1
ATOM 2924 N N . THR B 1 58 ? -18.922 3.965 12.148 1 89.5 58 THR B N 1
ATOM 2925 C CA . THR B 1 58 ? -19.094 3.682 10.727 1 89.5 58 THR B CA 1
ATOM 2926 C C . THR B 1 58 ? -17.75 3.59 10.023 1 89.5 58 THR B C 1
ATOM 2928 O O . THR B 1 58 ? -17.562 2.762 9.133 1 89.5 58 THR B O 1
ATOM 2931 N N . THR B 1 59 ? -16.844 4.406 10.445 1 92.12 59 THR B N 1
ATOM 2932 C CA . THR B 1 59 ? -15.516 4.391 9.852 1 92.12 59 THR B CA 1
ATOM 2933 C C . THR B 1 59 ? -14.797 3.086 10.18 1 92.12 59 THR B C 1
ATOM 2935 O O . THR B 1 59 ? -14.164 2.482 9.312 1 92.12 59 THR B O 1
ATOM 2938 N N . ASN B 1 60 ? -14.93 2.623 11.344 1 94.06 60 ASN B N 1
ATOM 2939 C CA . ASN B 1 60 ? -14.25 1.393 11.734 1 94.06 60 ASN B CA 1
ATOM 2940 C C . ASN B 1 60 ? -14.945 0.162 11.164 1 94.06 60 ASN B C 1
ATOM 2942 O O . ASN B 1 60 ? -14.297 -0.837 10.852 1 94.06 60 ASN B O 1
ATOM 2946 N N . ILE B 1 61 ? -16.234 0.273 11.023 1 93.94 61 ILE B N 1
ATOM 2947 C CA . ILE B 1 61 ? -16.953 -0.808 10.352 1 93.94 61 ILE B CA 1
ATOM 2948 C C . ILE B 1 61 ? -16.484 -0.907 8.906 1 93.94 61 ILE B C 1
ATOM 2950 O O . ILE B 1 61 ? -16.25 -2.004 8.391 1 93.94 61 ILE B O 1
ATOM 2954 N N . THR B 1 62 ? -16.391 0.222 8.297 1 94.44 62 THR B N 1
ATOM 2955 C CA . THR B 1 62 ? -15.906 0.235 6.922 1 94.44 62 THR B CA 1
ATOM 2956 C C . THR B 1 62 ? -14.492 -0.347 6.852 1 94.44 62 THR B C 1
ATOM 2958 O O . THR B 1 62 ? -14.164 -1.078 5.914 1 94.44 62 THR B O 1
ATOM 2961 N N . PHE B 1 63 ? -13.711 -0.084 7.844 1 96.31 63 PHE B N 1
ATOM 2962 C CA . PHE B 1 63 ? -12.344 -0.598 7.902 1 96.31 63 PHE B CA 1
ATOM 2963 C C . PHE B 1 63 ? -12.344 -2.121 7.977 1 96.31 63 PHE B C 1
ATOM 2965 O O . PHE B 1 63 ? -11.641 -2.783 7.211 1 96.31 63 PHE B O 1
ATOM 2972 N N . VAL B 1 64 ? -13.125 -2.592 8.789 1 95.88 64 VAL B N 1
ATOM 2973 C CA . VAL B 1 64 ? -13.18 -4.035 8.992 1 95.88 64 VAL B CA 1
ATOM 2974 C C . VAL B 1 64 ? -13.703 -4.719 7.727 1 95.88 64 VAL B C 1
ATOM 2976 O O . VAL B 1 64 ? -13.172 -5.75 7.309 1 95.88 64 VAL B O 1
ATOM 2979 N N . LEU B 1 65 ? -14.672 -4.137 7.18 1 96.25 65 LEU B N 1
ATOM 2980 C CA . LEU B 1 65 ? -15.281 -4.73 5.996 1 96.25 65 LEU B CA 1
ATOM 2981 C C . LEU B 1 65 ? -14.305 -4.73 4.824 1 96.25 65 LEU B C 1
ATOM 2983 O O . LEU B 1 65 ? -14.211 -5.719 4.094 1 96.25 65 LEU B O 1
ATOM 2987 N N . VAL B 1 66 ? -13.578 -3.674 4.637 1 96.38 66 VAL B N 1
ATOM 2988 C CA . VAL B 1 66 ? -12.625 -3.582 3.539 1 96.38 66 VAL B CA 1
ATOM 2989 C C . VAL B 1 66 ? -11.492 -4.586 3.752 1 96.38 66 VAL B C 1
ATOM 2991 O O . VAL B 1 66 ? -11.102 -5.301 2.824 1 96.38 66 VAL B O 1
ATOM 2994 N N . VAL B 1 67 ? -11 -4.676 4.973 1 96.12 67 VAL B N 1
ATOM 2995 C CA . VAL B 1 67 ? -9.906 -5.59 5.281 1 96.12 67 VAL B CA 1
ATOM 2996 C C . VAL B 1 67 ? -10.383 -7.035 5.137 1 96.12 67 VAL B C 1
ATOM 2998 O O . VAL B 1 67 ? -9.656 -7.887 4.625 1 96.12 67 VAL B O 1
ATOM 3001 N N . LEU B 1 68 ? -11.555 -7.211 5.566 1 95.31 68 LEU B N 1
ATOM 3002 C CA . LEU B 1 68 ? -12.133 -8.547 5.445 1 95.31 68 LEU B CA 1
ATOM 3003 C C . LEU B 1 68 ? -12.273 -8.945 3.982 1 95.31 68 LEU B C 1
ATOM 3005 O O . LEU B 1 68 ? -11.914 -10.07 3.605 1 95.31 68 LEU B O 1
ATOM 3009 N N . THR B 1 69 ? -12.758 -8.102 3.215 1 94.38 69 THR B N 1
ATOM 3010 C CA . THR B 1 69 ? -12.945 -8.383 1.797 1 94.38 69 THR B CA 1
ATOM 3011 C C . THR B 1 69 ? -11.602 -8.664 1.125 1 94.38 69 THR B C 1
ATOM 3013 O O . THR B 1 69 ? -11.461 -9.633 0.378 1 94.38 69 THR B O 1
ATOM 3016 N N . GLN B 1 70 ? -10.633 -7.832 1.444 1 95.38 70 GLN B N 1
ATOM 3017 C CA . GLN B 1 70 ? -9.312 -8.031 0.851 1 95.38 70 GLN B CA 1
ATOM 3018 C C . GLN B 1 70 ? -8.664 -9.312 1.366 1 95.38 70 GLN B C 1
ATOM 3020 O O . GLN B 1 70 ? -7.969 -10.008 0.619 1 95.38 70 GLN B O 1
ATOM 3025 N N . GLY B 1 71 ? -8.883 -9.562 2.58 1 94.12 71 GLY B N 1
ATOM 3026 C CA . GLY B 1 71 ? -8.375 -10.812 3.129 1 94.12 71 GLY B CA 1
ATOM 3027 C C . GLY B 1 71 ? -8.945 -12.039 2.449 1 94.12 71 GLY B C 1
ATOM 3028 O O . GLY B 1 71 ? -8.234 -13.016 2.203 1 94.12 71 GLY B O 1
ATOM 3029 N N . LEU B 1 72 ? -10.172 -11.992 2.17 1 91.88 72 LEU B N 1
ATOM 3030 C CA . LEU B 1 72 ? -10.828 -13.109 1.496 1 91.88 72 LEU B CA 1
ATOM 3031 C C . LEU B 1 72 ? -10.328 -13.242 0.062 1 91.88 72 LEU B C 1
ATOM 3033 O O . LEU B 1 72 ? -10.156 -14.359 -0.434 1 91.88 72 LEU B O 1
ATOM 3037 N N . ILE B 1 73 ? -10.102 -12.164 -0.605 1 92.12 73 ILE B N 1
ATOM 3038 C CA . ILE B 1 73 ? -9.617 -12.188 -1.98 1 92.12 73 ILE B CA 1
ATOM 3039 C C . ILE B 1 73 ? -8.227 -12.82 -2.025 1 92.12 73 ILE B C 1
ATOM 3041 O O . ILE B 1 73 ? -7.953 -13.672 -2.871 1 92.12 73 ILE B O 1
ATOM 3045 N N . VAL B 1 74 ? -7.398 -12.445 -1.06 1 93.38 74 VAL B N 1
ATOM 3046 C CA . VAL B 1 74 ? -6.047 -12.992 -1.028 1 93.38 74 VAL B CA 1
ATOM 3047 C C . VAL B 1 74 ? -6.098 -14.477 -0.663 1 93.38 74 VAL B C 1
ATOM 3049 O O . VAL B 1 74 ? -5.371 -15.289 -1.237 1 93.38 74 VAL B O 1
ATOM 3052 N N . SER B 1 75 ? -6.945 -14.812 0.243 1 92.88 75 SER B N 1
ATOM 3053 C CA . SER B 1 75 ? -7.078 -16.203 0.64 1 92.88 75 SER B CA 1
ATOM 3054 C C . SER B 1 75 ? -7.543 -17.078 -0.528 1 92.88 75 SER B C 1
ATOM 3056 O O . SER B 1 75 ? -7.027 -18.172 -0.733 1 92.88 75 SER B O 1
ATOM 3058 N N . THR B 1 76 ? -8.43 -16.547 -1.235 1 89.69 76 THR B N 1
ATOM 3059 C CA . THR B 1 76 ? -8.914 -17.281 -2.406 1 89.69 76 THR B CA 1
ATOM 3060 C C . THR B 1 76 ? -7.805 -17.406 -3.449 1 89.69 76 THR B C 1
ATOM 3062 O O . THR B 1 76 ? -7.645 -18.469 -4.059 1 89.69 76 THR B O 1
ATOM 3065 N N . SER B 1 77 ? -7.074 -16.375 -3.654 1 91 77 SER B N 1
ATOM 3066 C CA . SER B 1 77 ? -5.98 -16.422 -4.621 1 91 77 SER B CA 1
ATOM 3067 C C . SER B 1 77 ? -4.906 -17.406 -4.195 1 91 77 SER B C 1
ATOM 3069 O O . SER B 1 77 ? -4.324 -18.109 -5.035 1 91 77 SER B O 1
ATOM 3071 N N . MET B 1 78 ? -4.66 -17.5 -2.943 1 92.75 78 MET B N 1
ATOM 3072 C CA . MET B 1 78 ? -3.676 -18.453 -2.438 1 92.75 78 MET B CA 1
ATOM 3073 C C . MET B 1 78 ? -4.156 -19.891 -2.633 1 92.75 78 MET B C 1
ATOM 3075 O O . MET B 1 78 ? -3.379 -20.766 -3.027 1 92.75 78 MET B O 1
ATOM 3079 N N . ARG B 1 79 ? -5.34 -20.078 -2.393 1 90.62 79 ARG B N 1
ATOM 3080 C CA . ARG B 1 79 ? -5.898 -21.422 -2.572 1 90.62 79 ARG B CA 1
ATOM 3081 C C . ARG B 1 79 ? -5.938 -21.812 -4.047 1 90.62 79 ARG B C 1
ATOM 3083 O O . ARG B 1 79 ? -5.727 -22.969 -4.398 1 90.62 79 ARG B O 1
ATOM 3090 N N . GLN B 1 80 ? -6.234 -20.891 -4.859 1 88.19 80 GLN B N 1
ATOM 3091 C CA . GLN B 1 80 ? -6.199 -21.141 -6.293 1 88.19 80 GLN B CA 1
ATOM 3092 C C . GLN B 1 80 ? -4.789 -21.5 -6.758 1 88.19 80 GLN B C 1
ATOM 3094 O O . GLN B 1 80 ? -4.602 -22.391 -7.578 1 88.19 80 GLN B O 1
ATOM 3099 N N . ALA B 1 81 ? -3.877 -20.766 -6.234 1 89.12 81 ALA B N 1
ATOM 3100 C CA . ALA B 1 81 ? -2.484 -21.047 -6.578 1 89.12 81 ALA B CA 1
ATOM 3101 C C . ALA B 1 81 ? -2.062 -22.422 -6.09 1 89.12 81 ALA B C 1
ATOM 3103 O O . ALA B 1 81 ? -1.331 -23.141 -6.777 1 89.12 81 ALA B O 1
ATOM 3104 N N . ALA B 1 82 ? -2.529 -22.75 -4.945 1 89.44 82 ALA B N 1
ATOM 3105 C CA . ALA B 1 82 ? -2.24 -24.078 -4.41 1 89.44 82 ALA B CA 1
ATOM 3106 C C . ALA B 1 82 ? -2.848 -25.172 -5.293 1 89.44 82 ALA B C 1
ATOM 3108 O O . ALA B 1 82 ? -2.225 -26.203 -5.527 1 89.44 82 ALA B O 1
ATOM 3109 N N . ALA B 1 83 ? -3.996 -24.953 -5.738 1 87.75 83 ALA B N 1
ATOM 3110 C CA . ALA B 1 83 ? -4.668 -25.906 -6.609 1 87.75 83 ALA B CA 1
ATOM 3111 C C . ALA B 1 83 ? -3.902 -26.094 -7.918 1 87.75 83 ALA B C 1
ATOM 3113 O O . ALA B 1 83 ? -3.742 -27.219 -8.391 1 87.75 83 ALA B O 1
ATOM 3114 N N . VAL B 1 84 ? -3.436 -25.047 -8.438 1 86.38 84 VAL B N 1
ATOM 3115 C CA . VAL B 1 84 ? -2.691 -25.109 -9.688 1 86.38 84 VAL B CA 1
ATOM 3116 C C . VAL B 1 84 ? -1.386 -25.875 -9.477 1 86.38 84 VAL B C 1
ATOM 3118 O O . VAL B 1 84 ? -0.952 -26.641 -10.344 1 86.38 84 VAL B O 1
ATOM 3121 N N . GLU B 1 85 ? -0.813 -25.641 -8.391 1 85.69 85 GLU B N 1
ATOM 3122 C CA . GLU B 1 85 ? 0.415 -26.359 -8.062 1 85.69 85 GLU B CA 1
ATOM 3123 C C . GLU B 1 85 ? 0.168 -27.859 -7.988 1 85.69 85 GLU B C 1
ATOM 3125 O O . GLU B 1 85 ? 1.059 -28.656 -8.297 1 85.69 85 GLU B O 1
ATOM 3130 N N . HIS B 1 86 ? -1.017 -28.203 -7.613 1 86.06 86 HIS B N 1
ATOM 3131 C CA . HIS B 1 86 ? -1.36 -29.625 -7.52 1 86.06 86 HIS B CA 1
ATOM 3132 C C . HIS B 1 86 ? -1.94 -30.141 -8.828 1 86.06 86 HIS B C 1
ATOM 3134 O O . HIS B 1 86 ? -2.465 -31.25 -8.891 1 86.06 86 HIS B O 1
ATOM 3140 N N . GLY B 1 87 ? -1.96 -29.328 -9.852 1 82.75 87 GLY B N 1
ATOM 3141 C CA . GLY B 1 87 ? -2.342 -29.781 -11.188 1 82.75 87 GLY B CA 1
ATOM 3142 C C . GLY B 1 87 ? -3.787 -29.469 -11.531 1 82.75 87 GLY B C 1
ATOM 3143 O O . GLY B 1 87 ? -4.289 -29.906 -12.57 1 82.75 87 GLY B O 1
ATOM 3144 N N . ILE B 1 88 ? -4.441 -28.797 -10.617 1 83.12 88 ILE B N 1
ATOM 3145 C CA . ILE B 1 88 ? -5.832 -28.438 -10.875 1 83.12 88 ILE B CA 1
ATOM 3146 C C . ILE B 1 88 ? -5.887 -27.094 -11.609 1 83.12 88 ILE B C 1
ATOM 3148 O O . ILE B 1 88 ? -5.277 -26.109 -11.172 1 83.12 88 ILE B O 1
ATOM 3152 N N . GLY B 1 89 ? -6.504 -27.016 -12.719 1 79 89 GLY B N 1
ATOM 3153 C CA . GLY B 1 89 ? -6.625 -25.781 -13.484 1 79 89 GLY B CA 1
ATOM 3154 C C . GLY B 1 89 ? -7.293 -24.656 -12.711 1 79 89 GLY B C 1
ATOM 3155 O O . GLY B 1 89 ? -8.125 -24.906 -11.836 1 79 89 GLY B O 1
ATOM 3156 N N . LEU B 1 90 ? -6.859 -23.469 -12.922 1 79 90 LEU B N 1
ATOM 3157 C CA . LEU B 1 90 ? -7.371 -22.297 -12.234 1 79 90 LEU B CA 1
ATOM 3158 C C . LEU B 1 90 ? -8.891 -22.203 -12.359 1 79 90 LEU B C 1
ATOM 3160 O O . LEU B 1 90 ? -9.578 -21.859 -11.398 1 79 90 LEU B O 1
ATOM 3164 N N . GLY B 1 91 ? -9.484 -22.562 -13.461 1 70.25 91 GLY B N 1
ATOM 3165 C CA . GLY B 1 91 ? -10.914 -22.5 -13.695 1 70.25 91 GLY B CA 1
ATOM 3166 C C . GLY B 1 91 ? -11.688 -23.609 -13.008 1 70.25 91 GLY B C 1
ATOM 3167 O O . GLY B 1 91 ? -12.906 -23.516 -12.836 1 70.25 91 GLY B O 1
ATOM 3168 N N . GLN B 1 92 ? -10.953 -24.609 -12.469 1 72.81 92 GLN B N 1
ATOM 3169 C CA . GLN B 1 92 ? -11.602 -25.781 -11.883 1 72.81 92 GLN B CA 1
ATOM 3170 C C . GLN B 1 92 ? -11.68 -25.656 -10.359 1 72.81 92 GLN B C 1
ATOM 3172 O O . GLN B 1 92 ? -12.422 -26.406 -9.719 1 72.81 92 GLN B O 1
ATOM 3177 N N . TYR B 1 93 ? -10.906 -24.75 -9.836 1 77.12 93 TYR B N 1
ATOM 3178 C CA . TYR B 1 93 ? -10.953 -24.578 -8.391 1 77.12 93 TYR B CA 1
ATOM 3179 C C . TYR B 1 93 ? -12.281 -23.969 -7.965 1 77.12 93 TYR B C 1
ATOM 3181 O O . TYR B 1 93 ? -12.695 -22.938 -8.5 1 77.12 93 TYR B O 1
ATOM 3189 N N . LYS B 1 94 ? -13.047 -24.766 -7.164 1 74.19 94 LYS B N 1
ATOM 3190 C CA . LYS B 1 94 ? -14.312 -24.266 -6.629 1 74.19 94 LYS B CA 1
ATOM 3191 C C . LYS B 1 94 ? -14.148 -23.797 -5.184 1 74.19 94 LYS B C 1
ATOM 3193 O O . LYS B 1 94 ? -13.773 -24.594 -4.316 1 74.19 94 LYS B O 1
ATOM 3198 N N . GLU B 1 95 ? -14.344 -22.531 -4.973 1 77.31 95 GLU B N 1
ATOM 3199 C CA . GLU B 1 95 ? -14.312 -21.969 -3.627 1 77.31 95 GLU B CA 1
ATOM 3200 C C . GLU B 1 95 ? -15.547 -22.391 -2.824 1 77.31 95 GLU B C 1
ATOM 3202 O O . GLU B 1 95 ? -16.609 -22.641 -3.395 1 77.31 95 GLU B O 1
ATOM 3207 N N . PRO B 1 96 ? -15.258 -22.469 -1.486 1 78.88 96 PRO B N 1
ATOM 3208 C CA . PRO B 1 96 ? -16.453 -22.703 -0.666 1 78.88 96 PRO B CA 1
ATOM 3209 C C . PRO B 1 96 ? -17.531 -21.656 -0.906 1 78.88 96 PRO B C 1
ATOM 3211 O O . PRO B 1 96 ? -17.234 -20.469 -1.07 1 78.88 96 PRO B O 1
ATOM 3214 N N . VAL B 1 97 ? -18.75 -22.094 -0.875 1 76 97 VAL B N 1
ATOM 3215 C CA . VAL B 1 97 ? -19.906 -21.312 -1.288 1 76 97 VAL B CA 1
ATOM 3216 C C . VAL B 1 97 ? -20.047 -20.062 -0.406 1 76 97 VAL B C 1
ATOM 3218 O O . VAL B 1 97 ? -20.5 -19.016 -0.862 1 76 97 VAL B O 1
ATOM 3221 N N . TRP B 1 98 ? -19.516 -20.062 0.786 1 81.94 98 TRP B N 1
ATOM 3222 C CA . TRP B 1 98 ? -19.703 -18.938 1.697 1 81.94 98 TRP B CA 1
ATOM 3223 C C . TRP B 1 98 ? -18.719 -17.812 1.387 1 81.94 98 TRP B C 1
ATOM 3225 O O . TRP B 1 98 ? -18.953 -16.656 1.753 1 81.94 98 TRP B O 1
ATOM 3235 N N . VAL B 1 99 ? -17.672 -18.109 0.703 1 84.19 99 VAL B N 1
ATOM 3236 C CA . VAL B 1 99 ? -16.625 -17.109 0.469 1 84.19 99 VAL B CA 1
ATOM 3237 C C . VAL B 1 99 ? -17.109 -16.078 -0.545 1 84.19 99 VAL B C 1
ATOM 3239 O O . VAL B 1 99 ? -17.062 -14.875 -0.286 1 84.19 99 VAL B O 1
ATOM 3242 N N . PRO B 1 100 ? -17.703 -16.531 -1.617 1 82.19 100 PRO B N 1
ATOM 3243 C CA . PRO B 1 100 ? -18.203 -15.516 -2.555 1 82.19 100 PRO B CA 1
ATOM 3244 C C . PRO B 1 100 ? -19.375 -14.711 -1.989 1 82.19 100 PRO B C 1
ATOM 3246 O O . PRO B 1 100 ? -19.531 -13.531 -2.311 1 82.19 100 PRO B O 1
ATOM 3249 N N . ILE B 1 101 ? -20.172 -15.281 -1.115 1 82.75 101 ILE B N 1
ATOM 3250 C CA . ILE B 1 101 ? -21.297 -14.586 -0.498 1 82.75 101 ILE B CA 1
ATOM 3251 C C . ILE B 1 101 ? -20.781 -13.469 0.403 1 82.75 101 ILE B C 1
ATOM 3253 O O . ILE B 1 101 ? -21.266 -12.336 0.336 1 82.75 101 ILE B O 1
ATOM 3257 N N . LEU B 1 102 ? -19.812 -13.836 1.156 1 86.5 102 LEU B N 1
ATOM 3258 C CA . LEU B 1 102 ? -19.25 -12.852 2.076 1 86.5 102 LEU B CA 1
ATOM 3259 C C . LEU B 1 102 ? -18.531 -11.742 1.313 1 86.5 102 LEU B C 1
ATOM 3261 O O . LEU B 1 102 ? -18.641 -10.57 1.676 1 86.5 102 LEU B O 1
ATOM 3265 N N . LYS B 1 103 ? -17.828 -12.094 0.252 1 86.81 103 LYS B N 1
ATOM 3266 C CA . LYS B 1 103 ? -17.109 -11.102 -0.543 1 86.81 103 LYS B CA 1
ATOM 3267 C C . LYS B 1 103 ? -18.062 -10.109 -1.187 1 86.81 103 LYS B C 1
ATOM 3269 O O . LYS B 1 103 ? -17.859 -8.898 -1.121 1 86.81 103 LYS B O 1
ATOM 3274 N N . CYS B 1 104 ? -19.109 -10.586 -1.675 1 84 104 CYS B N 1
ATOM 3275 C CA . CYS B 1 104 ? -20.078 -9.734 -2.361 1 84 104 CYS B CA 1
ATOM 3276 C C . CYS B 1 104 ? -20.859 -8.883 -1.367 1 84 104 CYS B C 1
ATOM 3278 O O . CYS B 1 104 ? -21.094 -7.695 -1.609 1 84 104 CYS B O 1
ATOM 3280 N N . THR B 1 105 ? -21.234 -9.531 -0.294 1 86.69 105 THR B N 1
ATOM 3281 C CA . THR B 1 105 ? -22.016 -8.812 0.705 1 86.69 105 THR B CA 1
ATOM 3282 C C . THR B 1 105 ? -21.188 -7.711 1.352 1 86.69 105 THR B C 1
ATOM 3284 O O . THR B 1 105 ? -21.656 -6.586 1.519 1 86.69 105 THR B O 1
ATOM 3287 N N . THR B 1 106 ? -19.984 -8.055 1.676 1 91.19 106 THR B N 1
ATOM 3288 C CA . THR B 1 106 ? -19.125 -7.059 2.309 1 91.19 106 THR B CA 1
ATOM 3289 C C . THR B 1 106 ? -18.812 -5.922 1.342 1 91.19 106 THR B C 1
ATOM 3291 O O . THR B 1 106 ? -18.828 -4.75 1.729 1 91.19 106 THR B O 1
ATOM 3294 N N . SER B 1 107 ? -18.578 -6.211 0.12 1 90.19 107 SER B N 1
ATOM 3295 C CA . SER B 1 107 ? -18.312 -5.18 -0.879 1 90.19 107 SER B CA 1
ATOM 3296 C C . SER B 1 107 ? -19.531 -4.285 -1.086 1 90.19 107 SER B C 1
ATOM 3298 O O . SER B 1 107 ? -19.391 -3.066 -1.206 1 90.19 107 SER B O 1
ATOM 3300 N N . GLY B 1 108 ? -20.656 -4.91 -1.094 1 90.44 108 GLY B N 1
ATOM 3301 C CA . GLY B 1 108 ? -21.891 -4.141 -1.224 1 90.44 108 GLY B CA 1
ATOM 3302 C C . GLY B 1 108 ? -22.125 -3.193 -0.061 1 90.44 108 GLY B C 1
ATOM 3303 O O . GLY B 1 108 ? -22.531 -2.049 -0.259 1 90.44 108 GLY B O 1
ATOM 3304 N N . PHE B 1 109 ? -21.797 -3.668 1.069 1 92.62 109 PHE B N 1
ATOM 3305 C CA . PHE B 1 109 ? -22 -2.85 2.26 1 92.62 109 PHE B CA 1
ATOM 3306 C C . PHE B 1 109 ? -21.047 -1.665 2.27 1 92.62 109 PHE B C 1
ATOM 3308 O O . PHE B 1 109 ? -21.406 -0.567 2.693 1 92.62 109 PHE B O 1
ATOM 3315 N N . VAL B 1 110 ? -19.891 -1.908 1.821 1 93.31 110 VAL B N 1
ATOM 3316 C CA . VAL B 1 110 ? -18.906 -0.828 1.786 1 93.31 110 VAL B CA 1
ATOM 3317 C C . VAL B 1 110 ? -19.391 0.27 0.836 1 93.31 110 VAL B C 1
ATOM 3319 O O . VAL B 1 110 ? -19.281 1.458 1.149 1 93.31 110 VAL B O 1
ATOM 3322 N N . VAL B 1 111 ? -19.922 -0.113 -0.224 1 92.62 111 VAL B N 1
ATOM 3323 C CA . VAL B 1 111 ? -20.422 0.842 -1.211 1 92.62 111 VAL B CA 1
ATOM 3324 C C . VAL B 1 111 ? -21.609 1.611 -0.639 1 92.62 111 VAL B C 1
ATOM 3326 O O . VAL B 1 111 ? -21.703 2.832 -0.793 1 92.62 111 VAL B O 1
ATOM 3329 N N . LEU B 1 112 ? -22.453 0.902 0.072 1 93.69 112 LEU B N 1
ATOM 3330 C CA . LEU B 1 112 ? -23.625 1.545 0.665 1 93.69 112 LEU B CA 1
ATOM 3331 C C . LEU B 1 112 ? -23.203 2.561 1.724 1 93.69 112 LEU B C 1
ATOM 3333 O O . LEU B 1 112 ? -23.781 3.648 1.808 1 93.69 112 LEU B O 1
ATOM 3337 N N . LEU B 1 113 ? -22.25 2.211 2.43 1 92.19 113 LEU B N 1
ATOM 3338 C CA . LEU B 1 113 ? -21.75 3.131 3.449 1 92.19 113 LEU B CA 1
ATOM 3339 C C . LEU B 1 113 ? -21.109 4.359 2.809 1 92.19 113 LEU B C 1
ATOM 3341 O O . LEU B 1 113 ? -21.328 5.484 3.27 1 92.19 113 LEU B O 1
ATOM 3345 N N . ALA B 1 114 ? -20.375 4.102 1.836 1 90.62 114 ALA B N 1
ATOM 3346 C CA . ALA B 1 114 ? -19.734 5.215 1.137 1 90.62 114 ALA B CA 1
ATOM 3347 C C . ALA B 1 114 ? -20.781 6.156 0.539 1 90.62 114 ALA B C 1
ATOM 3349 O O . ALA B 1 114 ? -20.641 7.379 0.619 1 90.62 114 ALA B O 1
ATOM 3350 N N . ASP B 1 115 ? -21.766 5.594 -0.04 1 91.44 115 ASP B N 1
ATOM 3351 C CA . ASP B 1 115 ? -22.844 6.402 -0.614 1 91.44 115 ASP B CA 1
ATOM 3352 C C . ASP B 1 115 ? -23.578 7.184 0.469 1 91.44 115 ASP B C 1
ATOM 3354 O O . ASP B 1 115 ? -23.969 8.336 0.254 1 91.44 115 ASP B O 1
ATOM 3358 N N . SER B 1 116 ? -23.766 6.582 1.573 1 89.56 116 SER B N 1
ATOM 3359 C CA . SER B 1 116 ? -24.453 7.262 2.664 1 89.56 116 SER B CA 1
ATOM 3360 C C . SER B 1 116 ? -23.672 8.484 3.139 1 89.56 116 SER B C 1
ATOM 3362 O O . SER B 1 116 ? -24.266 9.531 3.426 1 89.56 116 SER B O 1
ATOM 3364 N N . VAL B 1 117 ? -22.406 8.336 3.219 1 86.44 117 VAL B N 1
ATOM 3365 C CA . VAL B 1 117 ? -21.578 9.445 3.666 1 86.44 117 VAL B CA 1
ATOM 3366 C C . VAL B 1 117 ? -21.578 10.539 2.604 1 86.44 117 VAL B C 1
ATOM 3368 O O . VAL B 1 117 ? -21.578 11.734 2.93 1 86.44 117 VAL B O 1
ATOM 3371 N N . LEU B 1 118 ? -21.547 10.109 1.385 1 86.56 118 LEU B N 1
ATOM 3372 C CA . LEU B 1 118 ? -21.594 11.078 0.295 1 86.56 118 LEU B CA 1
ATOM 3373 C C . LEU B 1 118 ? -22.906 11.859 0.329 1 86.56 118 LEU B C 1
ATOM 3375 O O . LEU B 1 118 ? -22.906 13.078 0.122 1 86.56 118 LEU B O 1
ATOM 3379 N N . MET B 1 119 ? -23.969 11.164 0.589 1 87.81 119 MET B N 1
ATOM 3380 C CA . MET B 1 119 ? -25.281 11.805 0.694 1 87.81 119 MET B CA 1
ATOM 3381 C C . MET B 1 119 ? -25.312 12.75 1.888 1 87.81 119 MET B C 1
ATOM 3383 O O . MET B 1 119 ? -25.891 13.844 1.8 1 87.81 119 MET B O 1
ATOM 3387 N N . HIS B 1 120 ? -24.719 12.336 2.893 1 83.69 120 HIS B N 1
ATOM 3388 C CA . HIS B 1 120 ? -24.672 13.188 4.074 1 83.69 120 HIS B CA 1
ATOM 3389 C C . HIS B 1 120 ? -23.891 14.469 3.807 1 83.69 120 HIS B C 1
ATOM 3391 O O . HIS B 1 120 ? -24.297 15.547 4.246 1 83.69 120 HIS B O 1
ATOM 3397 N N . ARG B 1 121 ? -22.859 14.312 3.154 1 80.5 121 ARG B N 1
ATOM 3398 C CA . ARG B 1 121 ? -22.062 15.484 2.805 1 80.5 121 ARG B CA 1
ATOM 3399 C C . ARG B 1 121 ? -22.859 16.438 1.906 1 80.5 121 ARG B C 1
ATOM 3401 O O . ARG B 1 121 ? -22.781 17.656 2.068 1 80.5 121 ARG B O 1
ATOM 3408 N N . LEU B 1 122 ? -23.469 15.836 1.021 1 82.94 122 LEU B N 1
ATOM 3409 C CA . LEU B 1 122 ? -24.312 16.641 0.15 1 82.94 122 LEU B CA 1
ATOM 3410 C C . LEU B 1 122 ? -25.406 17.359 0.952 1 82.94 122 LEU B C 1
ATOM 3412 O O . LEU B 1 122 ? -25.703 18.516 0.693 1 82.94 122 LEU B O 1
ATOM 3416 N N . TRP B 1 123 ? -25.938 16.656 1.876 1 82.62 123 TRP B N 1
ATOM 3417 C CA . TRP B 1 123 ? -26.969 17.219 2.738 1 82.62 123 TRP B CA 1
ATOM 3418 C C . TRP B 1 123 ? -26.453 18.422 3.512 1 82.62 123 TRP B C 1
ATOM 3420 O O . TRP B 1 123 ? -27.125 19.453 3.602 1 82.62 123 TRP B O 1
ATOM 3430 N N . VAL B 1 124 ? -25.203 18.344 3.947 1 76.06 124 VAL B N 1
ATOM 3431 C CA . VAL B 1 124 ? -24.609 19.422 4.746 1 76.06 124 VAL B CA 1
ATOM 3432 C C . VAL B 1 124 ? -24.172 20.562 3.838 1 76.06 124 VAL B C 1
ATOM 3434 O O . VAL B 1 124 ? -24.344 21.734 4.176 1 76.06 124 VAL B O 1
ATOM 3437 N N . THR B 1 125 ? -23.656 20.266 2.729 1 75.44 125 THR B N 1
ATOM 3438 C CA . THR B 1 125 ? -23.125 21.281 1.826 1 75.44 125 THR B CA 1
ATOM 3439 C C . THR B 1 125 ? -24.266 22.078 1.184 1 75.44 125 THR B C 1
ATOM 3441 O O . THR B 1 125 ? -24.109 23.266 0.901 1 75.44 125 THR B O 1
ATOM 3444 N N . HIS B 1 126 ? -25.406 21.422 0.957 1 77.25 126 HIS B N 1
ATOM 3445 C CA . HIS B 1 126 ? -26.516 22.109 0.309 1 77.25 126 HIS B CA 1
ATOM 3446 C C . HIS B 1 126 ? -27.578 22.531 1.327 1 77.25 126 HIS B C 1
ATOM 3448 O O . HIS B 1 126 ? -28.781 22.469 1.047 1 77.25 126 HIS B O 1
ATOM 3454 N N . SER B 1 127 ? -27.125 23 2.402 1 70.5 127 SER B N 1
ATOM 3455 C CA . SER B 1 127 ? -27.922 23.625 3.438 1 70.5 127 SER B CA 1
ATOM 3456 C C . SER B 1 127 ? -29.141 22.781 3.793 1 70.5 127 SER B C 1
ATOM 3458 O O . SER B 1 127 ? -30.25 23.312 3.961 1 70.5 127 SER B O 1
ATOM 3460 N N . ARG B 1 128 ? -29.078 21.469 3.637 1 74.19 128 ARG B N 1
ATOM 3461 C CA . ARG B 1 128 ? -30.062 20.5 4.113 1 74.19 128 ARG B CA 1
ATOM 3462 C C . ARG B 1 128 ? -31.375 20.641 3.338 1 74.19 128 ARG B C 1
ATOM 3464 O O . ARG B 1 128 ? -32.469 20.594 3.926 1 74.19 128 ARG B O 1
ATOM 3471 N N . ARG B 1 129 ? -31.234 21.031 2.111 1 76.31 129 ARG B N 1
ATOM 3472 C CA . ARG B 1 129 ? -32.406 21.094 1.251 1 76.31 129 ARG B CA 1
ATOM 3473 C C . ARG B 1 129 ? -32.844 19.688 0.832 1 76.31 129 ARG B C 1
ATOM 3475 O O . ARG B 1 129 ? -32.125 18.984 0.137 1 76.31 129 ARG B O 1
ATOM 3482 N N . MET B 1 130 ? -34.031 19.328 1.194 1 81.88 130 MET B N 1
ATOM 3483 C CA . MET B 1 130 ? -34.562 17.984 0.957 1 81.88 130 MET B CA 1
ATOM 3484 C C . MET B 1 130 ? -34.875 17.766 -0.525 1 81.88 130 MET B C 1
ATOM 3486 O O . MET B 1 130 ? -34.812 16.641 -1.016 1 81.88 130 MET B O 1
ATOM 3490 N N . ALA B 1 131 ? -35.188 18.812 -1.248 1 82.56 131 ALA B N 1
ATOM 3491 C CA . ALA B 1 131 ? -35.531 18.672 -2.666 1 82.56 131 ALA B CA 1
ATOM 3492 C C . ALA B 1 131 ? -34.344 18.094 -3.445 1 82.56 131 ALA B C 1
ATOM 3494 O O . ALA B 1 131 ? -34.531 17.328 -4.387 1 82.56 131 ALA B O 1
ATOM 3495 N N . VAL B 1 132 ? -33.188 18.375 -2.996 1 85.75 132 VAL B N 1
ATOM 3496 C CA . VAL B 1 132 ? -31.984 17.922 -3.695 1 85.75 132 VAL B CA 1
ATOM 3497 C C . VAL B 1 132 ? -31.641 16.5 -3.248 1 85.75 132 VAL B C 1
ATOM 3499 O O . VAL B 1 132 ? -30.938 15.773 -3.961 1 85.75 132 VAL B O 1
ATOM 3502 N N . MET B 1 133 ? -32.281 16.031 -2.16 1 90.31 133 MET B N 1
ATOM 3503 C CA . MET B 1 133 ? -31.875 14.75 -1.572 1 90.31 133 MET B CA 1
ATOM 3504 C C . MET B 1 133 ? -32.781 13.625 -2.041 1 90.31 133 MET B C 1
ATOM 3506 O O . MET B 1 133 ? -32.469 12.445 -1.901 1 90.31 133 MET B O 1
ATOM 3510 N N . TRP B 1 134 ? -33.875 13.938 -2.744 1 90.19 134 TRP B N 1
ATOM 3511 C CA . TRP B 1 134 ? -34.844 12.906 -3.115 1 90.19 134 TRP B CA 1
ATOM 3512 C C . TRP B 1 134 ? -34.219 11.922 -4.105 1 90.19 134 TRP B C 1
ATOM 3514 O O . TRP B 1 134 ? -34.375 10.711 -3.955 1 90.19 134 TRP B O 1
ATOM 3524 N N . LEU B 1 135 ? -33.562 12.375 -5.09 1 90.81 135 LEU B N 1
ATOM 3525 C CA . LEU B 1 135 ? -33 11.508 -6.117 1 90.81 135 LEU B CA 1
ATOM 3526 C C . LEU B 1 135 ? -31.984 10.562 -5.516 1 90.81 135 LEU B C 1
ATOM 3528 O O . LEU B 1 135 ? -32.094 9.344 -5.676 1 90.81 135 LEU B O 1
ATOM 3532 N N . PRO B 1 136 ? -31.047 11.094 -4.715 1 92.19 136 PRO B N 1
ATOM 3533 C CA . PRO B 1 136 ? -30.047 10.18 -4.145 1 92.19 136 PRO B CA 1
ATOM 3534 C C . PRO B 1 136 ? -30.641 9.203 -3.141 1 92.19 136 PRO B C 1
ATOM 3536 O O . PRO B 1 136 ? -30.188 8.062 -3.027 1 92.19 136 PRO B O 1
ATOM 3539 N N . VAL B 1 137 ? -31.688 9.578 -2.504 1 92.5 137 VAL B N 1
ATOM 3540 C CA . VAL B 1 137 ? -32.312 8.695 -1.525 1 92.5 137 VAL B CA 1
ATOM 3541 C C . VAL B 1 137 ? -33 7.535 -2.244 1 92.5 137 VAL B C 1
ATOM 3543 O O . VAL B 1 137 ? -32.906 6.383 -1.819 1 92.5 137 VAL B O 1
ATOM 3546 N N . ILE B 1 138 ? -33.656 7.824 -3.324 1 93.5 138 ILE B N 1
ATOM 3547 C CA . ILE B 1 138 ? -34.344 6.789 -4.094 1 93.5 138 ILE B CA 1
ATOM 3548 C C . ILE B 1 138 ? -33.312 5.82 -4.676 1 93.5 138 ILE B C 1
ATOM 3550 O O . ILE B 1 138 ? -33.5 4.602 -4.637 1 93.5 138 ILE B O 1
ATOM 3554 N N . LEU B 1 139 ? -32.281 6.34 -5.172 1 94.44 139 LEU B N 1
ATOM 3555 C CA . LEU B 1 139 ? -31.234 5.504 -5.75 1 94.44 139 LEU B CA 1
ATOM 3556 C C . LEU B 1 139 ? -30.547 4.664 -4.676 1 94.44 139 LEU B C 1
ATOM 3558 O O . LEU B 1 139 ? -30.219 3.496 -4.906 1 94.44 139 LEU B O 1
ATOM 3562 N N . PHE B 1 140 ? -30.344 5.246 -3.492 1 95 140 PHE B N 1
ATOM 3563 C CA . PHE B 1 140 ? -29.734 4.539 -2.371 1 95 140 PHE B CA 1
ATOM 3564 C C . PHE B 1 140 ? -30.609 3.371 -1.93 1 95 140 PHE B C 1
ATOM 3566 O O . PHE B 1 140 ? -30.109 2.268 -1.7 1 95 140 PHE B O 1
ATOM 3573 N N . LEU B 1 141 ? -31.891 3.582 -1.87 1 93.88 141 LEU B N 1
ATOM 3574 C CA . LEU B 1 141 ? -32.812 2.525 -1.486 1 93.88 141 LEU B CA 1
ATOM 3575 C C . LEU B 1 141 ? -32.844 1.423 -2.539 1 93.88 141 LEU B C 1
ATOM 3577 O O . LEU B 1 141 ? -33 0.243 -2.205 1 93.88 141 LEU B O 1
ATOM 3581 N N . GLY B 1 142 ? -32.781 1.842 -3.734 1 92.12 142 GLY B N 1
ATOM 3582 C CA . GLY B 1 142 ? -32.656 0.853 -4.793 1 92.12 142 GLY B CA 1
ATOM 3583 C C . GLY B 1 142 ? -31.422 -0.012 -4.656 1 92.12 142 GLY B C 1
ATOM 3584 O O . GLY B 1 142 ? -31.484 -1.23 -4.832 1 92.12 142 GLY B O 1
ATOM 3585 N N . SER B 1 143 ? -30.328 0.618 -4.32 1 93 143 SER B N 1
ATOM 3586 C CA . SER B 1 143 ? -29.078 -0.116 -4.148 1 93 143 SER B CA 1
ATOM 3587 C C . SER B 1 143 ? -29.156 -1.061 -2.951 1 93 143 SER B C 1
ATOM 3589 O O . SER B 1 143 ? -28.609 -2.168 -2.994 1 93 143 SER B O 1
ATOM 3591 N N . VAL B 1 144 ? -29.812 -0.662 -1.875 1 93.06 144 VAL B N 1
ATOM 3592 C CA . VAL B 1 144 ? -29.984 -1.509 -0.698 1 93.06 144 VAL B CA 1
ATOM 3593 C C . VAL B 1 144 ? -30.797 -2.742 -1.064 1 93.06 144 VAL B C 1
ATOM 3595 O O . VAL B 1 144 ? -30.469 -3.861 -0.666 1 93.06 144 VAL B O 1
ATOM 3598 N N . SER B 1 145 ? -31.781 -2.447 -1.867 1 91.44 145 SER B N 1
ATOM 3599 C CA . SER B 1 145 ? -32.625 -3.547 -2.311 1 91.44 145 SER B CA 1
ATOM 3600 C C . SER B 1 145 ? -31.844 -4.531 -3.178 1 91.44 145 SER B C 1
ATOM 3602 O O . SER B 1 145 ? -32.062 -5.746 -3.076 1 91.44 145 SER B O 1
ATOM 3604 N N . CYS B 1 146 ? -31.016 -3.982 -3.967 1 88.81 146 CYS B N 1
ATOM 3605 C CA . CYS B 1 146 ? -30.219 -4.84 -4.828 1 88.81 146 CYS B CA 1
ATOM 3606 C C . CYS B 1 146 ? -29.266 -5.707 -4.004 1 88.81 146 CYS B C 1
ATOM 3608 O O . CYS B 1 146 ? -29.094 -6.895 -4.289 1 88.81 146 CYS B O 1
ATOM 3610 N N . VAL B 1 147 ? -28.672 -5.176 -2.984 1 87.94 147 VAL B N 1
ATOM 3611 C CA . VAL B 1 147 ? -27.766 -5.93 -2.135 1 87.94 147 VAL B CA 1
ATOM 3612 C C . VAL B 1 147 ? -28.531 -7.012 -1.383 1 87.94 147 VAL B C 1
ATOM 3614 O O . VAL B 1 147 ? -28.062 -8.148 -1.259 1 87.94 147 VAL B O 1
ATOM 3617 N N . ALA B 1 148 ? -29.703 -6.684 -0.941 1 87.44 148 ALA B N 1
ATOM 3618 C CA . ALA B 1 148 ? -30.547 -7.66 -0.243 1 87.44 148 ALA B CA 1
ATOM 3619 C C . ALA B 1 148 ? -30.969 -8.781 -1.182 1 87.44 148 ALA B C 1
ATOM 3621 O O . ALA B 1 148 ? -30.969 -9.953 -0.801 1 87.44 148 ALA B O 1
ATOM 3622 N N . MET B 1 149 ? -31.328 -8.398 -2.34 1 84.75 149 MET B N 1
ATOM 3623 C CA . MET B 1 149 ? -31.75 -9.391 -3.326 1 84.75 149 MET B CA 1
ATOM 3624 C C . MET B 1 149 ? -30.594 -10.305 -3.699 1 84.75 149 MET B C 1
ATOM 3626 O O . MET B 1 149 ? -30.766 -11.508 -3.875 1 84.75 149 MET B O 1
ATOM 3630 N N . GLN B 1 150 ? -29.453 -9.695 -3.859 1 83.19 150 GLN B N 1
ATOM 3631 C CA . GLN B 1 150 ? -28.266 -10.484 -4.172 1 83.19 150 GLN B CA 1
ATOM 3632 C C . GLN B 1 150 ? -27.984 -11.508 -3.074 1 83.19 150 GLN B C 1
ATOM 3634 O O . GLN B 1 150 ? -27.688 -12.672 -3.361 1 83.19 150 GLN B O 1
ATOM 3639 N N . LEU B 1 151 ? -28.047 -11.07 -1.836 1 83.12 151 LEU B N 1
ATOM 3640 C CA . LEU B 1 151 ? -27.828 -11.977 -0.71 1 83.12 151 LEU B CA 1
ATOM 3641 C C . LEU B 1 151 ? -28.875 -13.086 -0.693 1 83.12 151 LEU B C 1
ATOM 3643 O O . LEU B 1 151 ? -28.531 -14.25 -0.479 1 83.12 151 LEU B O 1
ATOM 3647 N N . PHE B 1 152 ? -30.062 -12.734 -0.975 1 81.94 152 PHE B N 1
ATOM 3648 C CA . PHE B 1 152 ? -31.156 -13.695 -0.994 1 81.94 152 PHE B CA 1
ATOM 3649 C C . PHE B 1 152 ? -30.938 -14.734 -2.088 1 81.94 152 PHE B C 1
ATOM 3651 O O . PHE B 1 152 ? -31.078 -15.938 -1.847 1 81.94 152 PHE B O 1
ATOM 3658 N N . LEU B 1 153 ? -30.609 -14.305 -3.225 1 79.19 153 LEU B N 1
ATOM 3659 C CA . LEU B 1 153 ? -30.406 -15.211 -4.352 1 79.19 153 LEU B CA 1
ATOM 3660 C C . LEU B 1 153 ? -29.219 -16.125 -4.109 1 79.19 153 LEU B C 1
ATOM 3662 O O . LEU B 1 153 ? -29.25 -17.312 -4.457 1 79.19 153 LEU B O 1
ATOM 3666 N N . MET B 1 154 ? -28.188 -15.672 -3.482 1 79.31 154 MET B N 1
ATOM 3667 C CA . MET B 1 154 ? -27 -16.484 -3.225 1 79.31 154 MET B CA 1
ATOM 3668 C C . MET B 1 154 ? -27.281 -17.531 -2.156 1 79.31 154 MET B C 1
ATOM 3670 O O . MET B 1 154 ? -26.828 -18.672 -2.268 1 79.31 154 MET B O 1
ATOM 3674 N N . ILE B 1 155 ? -28.031 -17.156 -1.185 1 79.12 155 ILE B N 1
ATOM 3675 C CA . ILE B 1 155 ? -28.375 -18.109 -0.126 1 79.12 155 ILE B CA 1
ATOM 3676 C C . ILE B 1 155 ? -29.312 -19.172 -0.67 1 79.12 155 ILE B C 1
ATOM 3678 O O . ILE B 1 155 ? -29.188 -20.359 -0.345 1 79.12 155 ILE B O 1
ATOM 3682 N N . LYS B 1 156 ? -30.172 -18.797 -1.496 1 78.75 156 LYS B N 1
ATOM 3683 C CA . LYS B 1 156 ? -31.125 -19.734 -2.078 1 78.75 156 LYS B CA 1
ATOM 3684 C C . LYS B 1 156 ? -30.422 -20.703 -3.025 1 78.75 156 LYS B C 1
ATOM 3686 O O . LYS B 1 156 ? -30.812 -21.859 -3.135 1 78.75 156 LYS B O 1
ATOM 3691 N N . HIS B 1 157 ? -29.406 -20.219 -3.635 1 74.5 157 HIS B N 1
ATOM 3692 C CA . HIS B 1 157 ? -28.656 -21.078 -4.547 1 74.5 157 HIS B CA 1
ATOM 3693 C C . HIS B 1 157 ? -27.906 -22.156 -3.785 1 74.5 157 HIS B C 1
ATOM 3695 O O . HIS B 1 157 ? -27.672 -23.25 -4.32 1 74.5 157 HIS B O 1
ATOM 3701 N N . ILE B 1 158 ? -27.5 -21.844 -2.551 1 73.38 158 ILE B N 1
ATOM 3702 C CA . ILE B 1 158 ? -26.859 -22.859 -1.731 1 73.38 158 ILE B CA 1
ATOM 3703 C C . ILE B 1 158 ? -27.828 -24 -1.433 1 73.38 158 ILE B C 1
ATOM 3705 O O . ILE B 1 158 ? -27.453 -25.172 -1.455 1 73.38 158 ILE B O 1
ATOM 3709 N N . ASP B 1 159 ? -29 -23.688 -1.188 1 71.94 159 ASP B N 1
ATOM 3710 C CA . ASP B 1 159 ? -30.016 -24.688 -0.837 1 71.94 159 ASP B CA 1
ATOM 3711 C C . ASP B 1 159 ? -30.484 -25.453 -2.07 1 71.94 159 ASP B C 1
ATOM 3713 O O . ASP B 1 159 ? -30.672 -26.672 -2.008 1 71.94 159 ASP B O 1
ATOM 3717 N N . ASN B 1 160 ? -30.719 -24.672 -3.172 1 69.44 160 ASN B N 1
ATOM 3718 C CA . ASN B 1 160 ? -31.141 -25.281 -4.426 1 69.44 160 ASN B CA 1
ATOM 3719 C C . ASN B 1 160 ? -30.234 -24.891 -5.582 1 69.44 160 ASN B C 1
ATOM 3721 O O . ASN B 1 160 ? -30.391 -23.812 -6.164 1 69.44 160 ASN B O 1
ATOM 3725 N N . PRO B 1 161 ? -29.219 -25.812 -5.758 1 65.94 161 PRO B N 1
ATOM 3726 C CA . PRO B 1 161 ? -28.297 -25.484 -6.836 1 65.94 161 PRO B CA 1
ATOM 3727 C C . PRO B 1 161 ? -29 -25.266 -8.172 1 65.94 161 PRO B C 1
ATOM 3729 O O . PRO B 1 161 ? -28.438 -24.609 -9.062 1 65.94 161 PRO B O 1
ATOM 3732 N N . ASP B 1 162 ? -30.125 -25.984 -8.297 1 59.06 162 ASP B N 1
ATOM 3733 C CA . ASP B 1 162 ? -30.875 -25.859 -9.539 1 59.06 162 ASP B CA 1
ATOM 3734 C C . ASP B 1 162 ? -31.656 -24.547 -9.586 1 59.06 162 ASP B C 1
ATOM 3736 O O . ASP B 1 162 ? -32.375 -24.281 -10.555 1 59.06 162 ASP B O 1
ATOM 3740 N N . PHE B 1 163 ? -31.625 -24.094 -8.414 1 51.84 163 PHE B N 1
ATOM 3741 C CA . PHE B 1 163 ? -32.406 -22.875 -8.336 1 51.84 163 PHE B CA 1
ATOM 3742 C C . PHE B 1 163 ? -31.781 -21.75 -9.164 1 51.84 163 PHE B C 1
ATOM 3744 O O . PHE B 1 163 ? -30.656 -21.328 -8.883 1 51.84 163 PHE B O 1
ATOM 3751 N N . GLY B 1 164 ? -32.375 -21.453 -10.289 1 51.34 164 GLY B N 1
ATOM 3752 C CA . GLY B 1 164 ? -32.219 -20.297 -11.164 1 51.34 164 GLY B CA 1
ATOM 3753 C C . GLY B 1 164 ? -30.875 -20.234 -11.844 1 51.34 164 GLY B C 1
ATOM 3754 O O . GLY B 1 164 ? -29.984 -21.031 -11.531 1 51.34 164 GLY B O 1
ATOM 3755 N N . PRO B 1 165 ? -30.922 -19.953 -13.07 1 47.62 165 PRO B N 1
ATOM 3756 C CA . PRO B 1 165 ? -29.734 -19.734 -13.906 1 47.62 165 PRO B CA 1
ATOM 3757 C C . PRO B 1 165 ? -28.641 -18.953 -13.188 1 47.62 165 PRO B C 1
ATOM 3759 O O . PRO B 1 165 ? -27.906 -18.172 -13.812 1 47.62 165 PRO B O 1
ATOM 3762 N N . TYR B 1 166 ? -28.875 -18.891 -11.938 1 46.53 166 TYR B N 1
ATOM 3763 C CA . TYR B 1 166 ? -27.922 -18.062 -11.219 1 46.53 166 TYR B CA 1
ATOM 3764 C C . TYR B 1 166 ? -26.562 -18.75 -11.094 1 46.53 166 TYR B C 1
ATOM 3766 O O . TYR B 1 166 ? -26.234 -19.281 -10.031 1 46.53 166 TYR B O 1
ATOM 3774 N N . GLU B 1 167 ? -26.438 -19.734 -11.945 1 43.25 167 GLU B N 1
ATOM 3775 C CA . GLU B 1 167 ? -25.047 -20.203 -11.906 1 43.25 167 GLU B CA 1
ATOM 3776 C C . GLU B 1 167 ? -24.094 -19.031 -11.711 1 43.25 167 GLU B C 1
ATOM 3778 O O . GLU B 1 167 ? -24.078 -18.078 -12.5 1 43.25 167 GLU B O 1
ATOM 3783 N N . TRP B 1 168 ? -24.078 -18.625 -10.461 1 43.75 168 TRP B N 1
ATOM 3784 C CA . TRP B 1 168 ? -23.047 -17.625 -10.18 1 43.75 168 TRP B CA 1
ATOM 3785 C C . TRP B 1 168 ? -21.859 -17.781 -11.117 1 43.75 168 TRP B C 1
ATOM 3787 O O . TRP B 1 168 ? -20.953 -18.578 -10.859 1 43.75 168 TRP B O 1
ATOM 3797 N N . ALA B 1 169 ? -22.25 -18.172 -12.344 1 39.5 169 ALA B N 1
ATOM 3798 C CA . ALA B 1 169 ? -21.234 -18.375 -13.375 1 39.5 169 ALA B CA 1
ATOM 3799 C C . ALA B 1 169 ? -20.172 -17.281 -13.312 1 39.5 169 ALA B C 1
ATOM 3801 O O . ALA B 1 169 ? -20.391 -16.234 -12.703 1 39.5 169 ALA B O 1
ATOM 3802 N N . ASN B 1 170 ? -19.125 -17.484 -14.023 1 39.25 170 ASN B N 1
ATOM 3803 C CA . ASN B 1 170 ? -17.938 -16.672 -14.242 1 39.25 170 ASN B CA 1
ATOM 3804 C C . ASN B 1 170 ? -18.266 -15.203 -14.391 1 39.25 170 ASN B C 1
ATOM 3806 O O . ASN B 1 170 ? -19.406 -14.852 -14.711 1 39.25 170 ASN B O 1
ATOM 3810 N N . VAL B 1 171 ? -17.5 -14.32 -14.18 1 41.53 171 VAL B N 1
ATOM 3811 C CA . VAL B 1 171 ? -17.484 -12.859 -14.227 1 41.53 171 VAL B CA 1
ATOM 3812 C C . VAL B 1 171 ? -18.406 -12.375 -15.344 1 41.53 171 VAL B C 1
ATOM 3814 O O . VAL B 1 171 ? -18.531 -11.164 -15.578 1 41.53 171 VAL B O 1
ATOM 3817 N N . ASN B 1 172 ? -18.859 -13.117 -16.391 1 37.78 172 ASN B N 1
ATOM 3818 C CA . ASN B 1 172 ? -19.531 -12.508 -17.531 1 37.78 172 ASN B CA 1
ATOM 3819 C C . ASN B 1 172 ? -20.938 -12.031 -17.156 1 37.78 172 ASN B C 1
ATOM 3821 O O . ASN B 1 172 ? -21.719 -12.781 -16.578 1 37.78 172 ASN B O 1
ATOM 3825 N N . MET B 1 173 ? -21.266 -10.758 -16.969 1 42.12 173 MET B N 1
ATOM 3826 C CA . MET B 1 173 ? -22.453 -9.961 -16.734 1 42.12 173 MET B CA 1
ATOM 3827 C C . MET B 1 173 ? -23.672 -10.578 -17.438 1 42.12 173 MET B C 1
ATOM 3829 O O . MET B 1 173 ? -24.781 -10.039 -17.359 1 42.12 173 MET B O 1
ATOM 3833 N N . ASP B 1 174 ? -23.516 -11.234 -18.438 1 37.62 174 ASP B N 1
ATOM 3834 C CA . ASP B 1 174 ? -24.75 -11.562 -19.125 1 37.62 174 ASP B CA 1
ATOM 3835 C C . ASP B 1 174 ? -25.688 -12.375 -18.234 1 37.62 174 ASP B C 1
ATOM 3837 O O . ASP B 1 174 ? -26.906 -12.289 -18.344 1 37.62 174 ASP B O 1
ATOM 3841 N N . VAL B 1 175 ? -25.453 -13.688 -17.766 1 39.47 175 VAL B N 1
ATOM 3842 C CA . VAL B 1 175 ? -26.281 -14.672 -17.078 1 39.47 175 VAL B CA 1
ATOM 3843 C C . VAL B 1 175 ? -25.766 -14.891 -15.664 1 39.47 175 VAL B C 1
ATOM 3845 O O . VAL B 1 175 ? -24.578 -14.781 -15.398 1 39.47 175 VAL B O 1
ATOM 3848 N N . GLY B 1 176 ? -26.547 -14.414 -14.492 1 46.75 176 GLY B N 1
ATOM 3849 C CA . GLY B 1 176 ? -26.344 -14.703 -13.086 1 46.75 176 GLY B CA 1
ATOM 3850 C C . GLY B 1 176 ? -26.344 -13.461 -12.211 1 46.75 176 GLY B C 1
ATOM 3851 O O . GLY B 1 176 ? -27.297 -12.688 -12.234 1 46.75 176 GLY B O 1
ATOM 3852 N N . PRO B 1 177 ? -25.141 -13.25 -11.5 1 53.97 177 PRO B N 1
ATOM 3853 C CA . PRO B 1 177 ? -25.047 -12.164 -10.516 1 53.97 177 PRO B CA 1
ATOM 3854 C C . PRO B 1 177 ? -25.109 -10.781 -11.156 1 53.97 177 PRO B C 1
ATOM 3856 O O . PRO B 1 177 ? -25.328 -9.789 -10.461 1 53.97 177 PRO B O 1
ATOM 3859 N N . GLY B 1 178 ? -25.047 -10.891 -12.469 1 62.56 178 GLY B N 1
ATOM 3860 C CA . GLY B 1 178 ? -25.062 -9.617 -13.164 1 62.56 178 GLY B CA 1
ATOM 3861 C C . GLY B 1 178 ? -26.438 -8.961 -13.18 1 62.56 178 GLY B C 1
ATOM 3862 O O . GLY B 1 178 ? -26.547 -7.742 -13.336 1 62.56 178 GLY B O 1
ATOM 3863 N N . ILE B 1 179 ? -27.453 -9.766 -12.961 1 65.06 179 ILE B N 1
ATOM 3864 C CA . ILE B 1 179 ? -28.797 -9.203 -13.031 1 65.06 179 ILE B CA 1
ATOM 3865 C C . ILE B 1 179 ? -29.016 -8.234 -11.867 1 65.06 179 ILE B C 1
ATOM 3867 O O . ILE B 1 179 ? -29.656 -7.195 -12.031 1 65.06 179 ILE B O 1
ATOM 3871 N N . VAL B 1 180 ? -28.453 -8.594 -10.812 1 75.62 180 VAL B N 1
ATOM 3872 C CA . VAL B 1 180 ? -28.641 -7.73 -9.656 1 75.62 180 VAL B CA 1
ATOM 3873 C C . VAL B 1 180 ? -27.469 -6.754 -9.531 1 75.62 180 VAL B C 1
ATOM 3875 O O . VAL B 1 180 ? -27.656 -5.617 -9.094 1 75.62 180 VAL B O 1
ATOM 3878 N N . PHE B 1 181 ? -26.359 -7.145 -10.102 1 77 181 PHE B N 1
ATOM 3879 C CA . PHE B 1 181 ? -25.172 -6.332 -9.914 1 77 181 PHE B CA 1
ATOM 3880 C C . PHE B 1 181 ? -25.188 -5.117 -10.836 1 77 181 PHE B C 1
ATOM 3882 O O . PHE B 1 181 ? -24.766 -4.027 -10.445 1 77 181 PHE B O 1
ATOM 3889 N N . LEU B 1 182 ? -25.797 -5.297 -12 1 79.62 182 LEU B N 1
ATOM 3890 C CA . LEU B 1 182 ? -25.797 -4.199 -12.969 1 79.62 182 LEU B CA 1
ATOM 3891 C C . LEU B 1 182 ? -26.672 -3.051 -12.492 1 79.62 182 LEU B C 1
ATOM 3893 O O . LEU B 1 182 ? -26.266 -1.892 -12.508 1 79.62 182 LEU B O 1
ATOM 3897 N N . PRO B 1 183 ? -27.875 -3.375 -12.102 1 83.31 183 PRO B N 1
ATOM 3898 C CA . PRO B 1 183 ? -28.672 -2.273 -11.555 1 83.31 183 PRO B CA 1
ATOM 3899 C C . PRO B 1 183 ? -28.047 -1.662 -10.305 1 83.31 183 PRO B C 1
ATOM 3901 O O . PRO B 1 183 ? -28.203 -0.462 -10.062 1 83.31 183 PRO B O 1
ATOM 3904 N N . PHE B 1 184 ? -27.422 -2.422 -9.5 1 87.5 184 PHE B N 1
ATOM 3905 C CA . PHE B 1 184 ? -26.734 -1.907 -8.32 1 87.5 184 PHE B CA 1
ATOM 3906 C C . PHE B 1 184 ? -25.656 -0.911 -8.711 1 87.5 184 PHE B C 1
ATOM 3908 O O . PHE B 1 184 ? -25.609 0.206 -8.188 1 87.5 184 PHE B O 1
ATOM 3915 N N . LEU B 1 185 ? -24.812 -1.307 -9.664 1 87.12 185 LEU B N 1
ATOM 3916 C CA . LEU B 1 185 ? -23.703 -0.453 -10.102 1 87.12 185 LEU B CA 1
ATOM 3917 C C . LEU B 1 185 ? -24.234 0.796 -10.797 1 87.12 185 LEU B C 1
ATOM 3919 O O . LEU B 1 185 ? -23.703 1.891 -10.609 1 87.12 185 LEU B O 1
ATOM 3923 N N . ALA B 1 186 ? -25.234 0.605 -11.555 1 86.88 186 ALA B N 1
ATOM 3924 C CA . ALA B 1 186 ? -25.812 1.75 -12.258 1 86.88 186 ALA B CA 1
ATOM 3925 C C . ALA B 1 186 ? -26.391 2.76 -11.266 1 86.88 186 ALA B C 1
ATOM 3927 O O . ALA B 1 186 ? -26.172 3.965 -11.406 1 86.88 186 ALA B O 1
ATOM 3928 N N . SER B 1 187 ? -27.094 2.283 -10.32 1 90.19 187 SER B N 1
ATOM 3929 C CA . SER B 1 187 ? -27.672 3.16 -9.312 1 90.19 187 SER B CA 1
ATOM 3930 C C . SER B 1 187 ? -26.594 3.898 -8.531 1 90.19 187 SER B C 1
ATOM 3932 O O . SER B 1 187 ? -26.719 5.098 -8.273 1 90.19 187 SER B O 1
ATOM 3934 N N . THR B 1 188 ? -25.578 3.211 -8.195 1 90.81 188 THR B N 1
ATOM 3935 C CA . THR B 1 188 ? -24.516 3.818 -7.414 1 90.81 188 THR B CA 1
ATOM 3936 C C . THR B 1 188 ? -23.75 4.844 -8.242 1 90.81 188 THR B C 1
ATOM 3938 O O . THR B 1 188 ? -23.344 5.887 -7.73 1 90.81 188 THR B O 1
ATOM 3941 N N . ILE B 1 189 ? -23.594 4.598 -9.516 1 92.25 189 ILE B N 1
ATOM 3942 C CA . ILE B 1 189 ? -22.875 5.516 -10.398 1 92.25 189 ILE B CA 1
ATOM 3943 C C . ILE B 1 189 ? -23.672 6.812 -10.539 1 92.25 189 ILE B C 1
ATOM 3945 O O . ILE B 1 189 ? -23.125 7.906 -10.43 1 92.25 189 ILE B O 1
ATOM 3949 N N . VAL B 1 190 ? -24.922 6.641 -10.734 1 92.25 190 VAL B N 1
ATOM 3950 C CA . VAL B 1 190 ? -25.766 7.816 -10.914 1 92.25 190 VAL B CA 1
ATOM 3951 C C . VAL B 1 190 ? -25.844 8.609 -9.609 1 92.25 190 VAL B C 1
ATOM 3953 O O . VAL B 1 190 ? -25.766 9.844 -9.617 1 92.25 190 VAL B O 1
ATOM 3956 N N . LEU B 1 191 ? -25.984 7.91 -8.547 1 92.56 191 LEU B N 1
ATOM 3957 C CA . LEU B 1 191 ? -26 8.555 -7.234 1 92.56 191 LEU B CA 1
ATOM 3958 C C . LEU B 1 191 ? -24.703 9.312 -6.977 1 92.56 191 LEU B C 1
ATOM 3960 O O . LEU B 1 191 ? -24.734 10.477 -6.578 1 92.56 191 LEU B O 1
ATOM 3964 N N . ASN B 1 192 ? -23.609 8.727 -7.211 1 91.31 192 ASN B N 1
ATOM 3965 C CA . ASN B 1 192 ? -22.312 9.336 -6.992 1 91.31 192 ASN B CA 1
ATOM 3966 C C . ASN B 1 192 ? -22.078 10.523 -7.93 1 91.31 192 ASN B C 1
ATOM 3968 O O . ASN B 1 192 ? -21.594 11.57 -7.508 1 91.31 192 ASN B O 1
ATOM 3972 N N . ALA B 1 193 ? -22.453 10.258 -9.141 1 90.19 193 ALA B N 1
ATOM 3973 C CA . ALA B 1 193 ? -22.297 11.336 -10.117 1 90.19 193 ALA B CA 1
ATOM 3974 C C . ALA B 1 193 ? -23.125 12.547 -9.742 1 90.19 193 ALA B C 1
ATOM 3976 O O . ALA B 1 193 ? -22.672 13.688 -9.844 1 90.19 193 ALA B O 1
ATOM 3977 N N . TYR B 1 194 ? -24.328 12.266 -9.312 1 90.69 194 TYR B N 1
ATOM 3978 C CA . TYR B 1 194 ? -25.234 13.344 -8.898 1 90.69 194 TYR B CA 1
ATOM 3979 C C . TYR B 1 194 ? -24.688 14.078 -7.688 1 90.69 194 TYR B C 1
ATOM 3981 O O . TYR B 1 194 ? -24.578 15.305 -7.695 1 90.69 194 TYR B O 1
ATOM 3989 N N . CYS B 1 195 ? -24.312 13.398 -6.668 1 88.06 195 CYS B N 1
ATOM 3990 C CA . CYS B 1 195 ? -23.812 14 -5.438 1 88.06 195 CYS B CA 1
ATOM 3991 C C . CYS B 1 195 ? -22.484 14.711 -5.684 1 88.06 195 CYS B C 1
ATOM 3993 O O . CYS B 1 195 ? -22.297 15.852 -5.254 1 88.06 195 CYS B O 1
ATOM 3995 N N . THR B 1 196 ? -21.578 14.031 -6.34 1 85.69 196 THR B N 1
ATOM 3996 C CA . THR B 1 196 ? -20.266 14.602 -6.617 1 85.69 196 THR B CA 1
ATOM 3997 C C . THR B 1 196 ? -20.391 15.836 -7.496 1 85.69 196 THR B C 1
ATOM 3999 O O . THR B 1 196 ? -19.719 16.844 -7.266 1 85.69 196 THR B O 1
ATOM 4002 N N . GLY B 1 197 ? -21.281 15.75 -8.492 1 84.94 197 GLY B N 1
ATOM 4003 C CA . GLY B 1 197 ? -21.484 16.906 -9.359 1 84.94 197 GLY B CA 1
ATOM 4004 C C . GLY B 1 197 ? -21.984 18.125 -8.609 1 84.94 197 GLY B C 1
ATOM 4005 O O . GLY B 1 197 ? -21.469 19.234 -8.805 1 84.94 197 GLY B O 1
ATOM 4006 N N . LEU B 1 198 ? -22.875 17.984 -7.727 1 85.44 198 LEU B N 1
ATOM 4007 C CA . LEU B 1 198 ? -23.453 19.094 -6.969 1 85.44 198 LEU B CA 1
ATOM 4008 C C . LEU B 1 198 ? -22.453 19.609 -5.945 1 85.44 198 LEU B C 1
ATOM 4010 O O . LEU B 1 198 ? -22.391 20.812 -5.691 1 85.44 198 LEU B O 1
ATOM 4014 N N . ILE B 1 199 ? -21.688 18.703 -5.391 1 80.38 199 ILE B N 1
ATOM 4015 C CA . ILE B 1 199 ? -20.672 19.125 -4.418 1 80.38 199 ILE B CA 1
ATOM 4016 C C . ILE B 1 199 ? -19.594 19.938 -5.113 1 80.38 199 ILE B C 1
ATOM 4018 O O . ILE B 1 199 ? -19.172 20.984 -4.605 1 80.38 199 ILE B O 1
ATOM 4022 N N . ILE B 1 200 ? -19.156 19.438 -6.289 1 77.88 200 ILE B N 1
ATOM 4023 C CA . ILE B 1 200 ? -18.141 20.156 -7.043 1 77.88 200 ILE B CA 1
ATOM 4024 C C . ILE B 1 200 ? -18.672 21.531 -7.445 1 77.88 200 ILE B C 1
ATOM 4026 O O . ILE B 1 200 ? -17.953 22.531 -7.371 1 77.88 200 ILE B O 1
ATOM 4030 N N . TRP B 1 201 ? -19.922 21.547 -7.883 1 79.19 201 TRP B N 1
ATOM 4031 C CA . TRP B 1 201 ? -20.531 22.797 -8.289 1 79.19 201 TRP B CA 1
ATOM 4032 C C . TRP B 1 201 ? -20.562 23.797 -7.137 1 79.19 201 TRP B C 1
ATOM 4034 O O . TRP B 1 201 ? -20.219 24.969 -7.305 1 79.19 201 TRP B O 1
ATOM 4044 N N . ARG B 1 202 ? -20.797 23.453 -6 1 76.38 202 ARG B N 1
ATOM 4045 C CA . ARG B 1 202 ? -20.859 24.328 -4.832 1 76.38 202 ARG B CA 1
ATOM 4046 C C . ARG B 1 202 ? -19.469 24.781 -4.406 1 76.38 202 ARG B C 1
ATOM 4048 O O . ARG B 1 202 ? -19.266 25.938 -4.051 1 76.38 202 ARG B O 1
ATOM 4055 N N . VAL B 1 203 ? -18.562 23.859 -4.418 1 71.31 203 VAL B N 1
ATOM 4056 C CA . VAL B 1 203 ? -17.188 24.188 -4.031 1 71.31 203 VAL B CA 1
ATOM 4057 C C . VAL B 1 203 ? -16.609 25.188 -5.02 1 71.31 203 VAL B C 1
ATOM 4059 O O . VAL B 1 203 ? -15.938 26.141 -4.617 1 71.31 203 VAL B O 1
ATOM 4062 N N . ARG B 1 204 ? -16.859 24.969 -6.285 1 72.62 204 ARG B N 1
ATOM 4063 C CA . ARG B 1 204 ? -16.359 25.891 -7.309 1 72.62 204 ARG B CA 1
ATOM 4064 C C . ARG B 1 204 ? -17.016 27.266 -7.18 1 72.62 204 ARG B C 1
ATOM 4066 O O . ARG B 1 204 ? -16.359 28.281 -7.383 1 72.62 204 ARG B O 1
ATOM 4073 N N . LYS B 1 205 ? -18.219 27.281 -6.875 1 72.12 205 LYS B N 1
ATOM 4074 C CA . LYS B 1 205 ? -18.922 28.547 -6.715 1 72.12 205 LYS B CA 1
ATOM 4075 C C . LYS B 1 205 ? -18.406 29.328 -5.504 1 72.12 205 LYS B C 1
ATOM 4077 O O . LYS B 1 205 ? -18.297 30.547 -5.547 1 72.12 205 LYS B O 1
ATOM 4082 N N . SER B 1 206 ? -18.016 28.609 -4.516 1 67.81 206 SER B N 1
ATOM 4083 C CA . SER B 1 206 ? -17.516 29.25 -3.307 1 67.81 206 SER B CA 1
ATOM 4084 C C . SER B 1 206 ? -16.094 29.766 -3.512 1 67.81 206 SER B C 1
ATOM 4086 O O . SER B 1 206 ? -15.703 30.781 -2.926 1 67.81 206 SER B O 1
ATOM 4088 N N . LEU B 1 207 ? -15.258 29 -4.234 1 64.12 207 LEU B N 1
ATOM 4089 C CA . LEU B 1 207 ? -13.867 29.391 -4.441 1 64.12 207 LEU B CA 1
ATOM 4090 C C . LEU B 1 207 ? -13.766 30.5 -5.48 1 64.12 207 LEU B C 1
ATOM 4092 O O . LEU B 1 207 ? -12.805 31.266 -5.48 1 64.12 207 LEU B O 1
ATOM 4096 N N . LYS B 1 208 ? -14.523 30.406 -6.48 1 59.72 208 LYS B N 1
ATOM 4097 C CA . LYS B 1 208 ? -14.523 31.5 -7.449 1 59.72 208 LYS B CA 1
ATOM 4098 C C . LYS B 1 208 ? -14.656 32.844 -6.754 1 59.72 208 LYS B C 1
ATOM 4100 O O . LYS B 1 208 ? -14.148 33.844 -7.242 1 59.72 208 LYS B O 1
ATOM 4105 N N . PHE B 1 209 ? -15.227 32.781 -5.555 1 52.91 209 PHE B N 1
ATOM 4106 C CA . PHE B 1 209 ? -15.422 34.062 -4.895 1 52.91 209 PHE B CA 1
ATOM 4107 C C . PHE B 1 209 ? -14.141 34.531 -4.227 1 52.91 209 PHE B C 1
ATOM 4109 O O . PHE B 1 209 ? -13.984 35.719 -3.926 1 52.91 209 PHE B O 1
ATOM 4116 N N . VAL B 1 210 ? -13.281 33.594 -3.805 1 52.44 210 VAL B N 1
ATOM 4117 C CA . VAL B 1 210 ? -12.203 34.062 -2.941 1 52.44 210 VAL B CA 1
ATOM 4118 C C . VAL B 1 210 ? -11.055 34.594 -3.795 1 52.44 210 VAL B C 1
ATOM 4120 O O . VAL B 1 210 ? -10.234 35.406 -3.316 1 52.44 210 VAL B O 1
ATOM 4123 N N . GLY B 1 211 ? -10.852 34.781 -4.918 1 53.34 211 GLY B N 1
ATOM 4124 C CA . GLY B 1 211 ? -9.891 35.625 -5.637 1 53.34 211 GLY B CA 1
ATOM 4125 C C . GLY B 1 211 ? -9.195 34.875 -6.766 1 53.34 211 GLY B C 1
ATOM 4126 O O . GLY B 1 211 ? -9.523 33.719 -7.051 1 53.34 211 GLY B O 1
ATOM 4127 N N . LYS B 1 212 ? -7.715 35.312 -7.082 1 53.19 212 LYS B N 1
ATOM 4128 C CA . LYS B 1 212 ? -6.828 35.219 -8.234 1 53.19 212 LYS B CA 1
ATOM 4129 C C . LYS B 1 212 ? -6.34 33.781 -8.414 1 53.19 212 LYS B C 1
ATOM 4131 O O . LYS B 1 212 ? -5.977 33.125 -7.445 1 53.19 212 LYS B O 1
ATOM 4136 N N . SER B 1 213 ? -6.543 33.156 -9.609 1 55.59 213 SER B N 1
ATOM 4137 C CA . SER B 1 213 ? -6.332 31.844 -10.172 1 55.59 213 SER B CA 1
ATOM 4138 C C . SER B 1 213 ? -4.867 31.422 -10.07 1 55.59 213 SER B C 1
ATOM 4140 O O . SER B 1 213 ? -4.094 31.625 -11.008 1 55.59 213 SER B O 1
ATOM 4142 N N . THR B 1 214 ? -4.184 31.531 -8.961 1 60.28 214 THR B N 1
ATOM 4143 C CA . THR B 1 214 ? -2.805 31.047 -8.992 1 60.28 214 THR B CA 1
ATOM 4144 C C . THR B 1 214 ? -2.766 29.531 -9.078 1 60.28 214 THR B C 1
ATOM 4146 O O . THR B 1 214 ? -3.725 28.844 -8.695 1 60.28 214 THR B O 1
ATOM 4149 N N . SER B 1 215 ? -1.9 29.078 -9.914 1 60.75 215 SER B N 1
ATOM 4150 C CA . SER B 1 215 ? -1.654 27.656 -10.102 1 60.75 215 SER B CA 1
ATOM 4151 C C . SER B 1 215 ? -1.745 26.891 -8.781 1 60.75 215 SER B C 1
ATOM 4153 O O . SER B 1 215 ? -2.289 25.797 -8.734 1 60.75 215 SER B O 1
ATOM 4155 N N . ALA B 1 216 ? -1.255 27.469 -7.785 1 62.91 216 ALA B N 1
ATOM 4156 C CA . ALA B 1 216 ? -1.321 26.859 -6.465 1 62.91 216 ALA B CA 1
ATOM 4157 C C . ALA B 1 216 ? -2.768 26.719 -5.992 1 62.91 216 ALA B C 1
ATOM 4159 O O . ALA B 1 216 ? -3.141 25.703 -5.402 1 62.91 216 ALA B O 1
ATOM 4160 N N . ARG B 1 217 ? -3.445 27.641 -6.383 1 63.84 217 ARG B N 1
ATOM 4161 C CA . ARG B 1 217 ? -4.848 27.625 -5.98 1 63.84 217 ARG B CA 1
ATOM 4162 C C . ARG B 1 217 ? -5.629 26.562 -6.746 1 63.84 217 ARG B C 1
ATOM 4164 O O . ARG B 1 217 ? -6.484 25.875 -6.176 1 63.84 217 ARG B O 1
ATOM 4171 N N . GLN B 1 218 ? -5.234 26.484 -7.973 1 66.12 218 GLN B N 1
ATOM 4172 C CA . GLN B 1 218 ? -5.914 25.469 -8.781 1 66.12 218 GLN B CA 1
ATOM 4173 C C . GLN B 1 218 ? -5.629 24.078 -8.258 1 66.12 218 GLN B C 1
ATOM 4175 O O . GLN B 1 218 ? -6.52 23.219 -8.234 1 66.12 218 GLN B O 1
ATOM 4180 N N . LEU B 1 219 ? -4.422 23.891 -7.84 1 65.38 219 LEU B N 1
ATOM 4181 C CA . LEU B 1 219 ? -4.07 22.578 -7.297 1 65.38 219 LEU B CA 1
ATOM 4182 C C . LEU B 1 219 ? -4.797 22.328 -5.98 1 65.38 219 LEU B C 1
ATOM 4184 O O . LEU B 1 219 ? -5.234 21.203 -5.715 1 65.38 219 LEU B O 1
ATOM 4188 N N . GLN B 1 220 ? -4.973 23.375 -5.32 1 66.62 220 GLN B N 1
ATOM 4189 C CA . GLN B 1 220 ? -5.695 23.25 -4.059 1 66.62 220 GLN B CA 1
ATOM 4190 C C . GLN B 1 220 ? -7.164 22.906 -4.301 1 66.62 220 GLN B C 1
ATOM 4192 O O . GLN B 1 220 ? -7.746 22.094 -3.574 1 66.62 220 GLN B O 1
ATOM 4197 N N . ILE B 1 221 ? -7.605 23.531 -5.32 1 66 221 ILE B N 1
ATOM 4198 C CA . ILE B 1 221 ? -9 23.266 -5.66 1 66 221 ILE B CA 1
ATOM 4199 C C . ILE B 1 221 ? -9.148 21.812 -6.117 1 66 221 ILE B C 1
ATOM 4201 O O . ILE B 1 221 ? -10.102 21.141 -5.727 1 66 221 ILE B O 1
ATOM 4205 N N . LEU B 1 222 ? -8.156 21.422 -6.844 1 66.12 222 LEU B N 1
ATOM 4206 C CA . LEU B 1 222 ? -8.219 20.047 -7.355 1 66.12 222 LEU B CA 1
ATOM 4207 C C . LEU B 1 222 ? -8.109 19.047 -6.219 1 66.12 222 LEU B C 1
ATOM 4209 O O . LEU B 1 222 ? -8.836 18.047 -6.195 1 66.12 222 LEU B O 1
ATOM 4213 N N . ILE B 1 223 ? -7.297 19.328 -5.293 1 67.81 223 ILE B N 1
ATOM 4214 C CA . ILE B 1 223 ? -7.117 18.422 -4.164 1 67.81 223 ILE B CA 1
ATOM 4215 C C . ILE B 1 223 ? -8.375 18.422 -3.301 1 67.81 223 ILE B C 1
ATOM 4217 O O . ILE B 1 223 ? -8.797 17.359 -2.812 1 67.81 223 ILE B O 1
ATOM 4221 N N . ARG B 1 224 ? -8.945 19.531 -3.318 1 69 224 ARG B N 1
ATOM 4222 C CA . ARG B 1 224 ? -10.172 19.641 -2.535 1 69 224 ARG B CA 1
ATOM 4223 C C . ARG B 1 224 ? -11.305 18.859 -3.193 1 69 224 ARG B C 1
ATOM 4225 O O . ARG B 1 224 ? -12.078 18.188 -2.51 1 69 224 ARG B O 1
ATOM 4232 N N . ILE B 1 225 ? -11.289 19 -4.445 1 65.88 225 ILE B N 1
ATOM 4233 C CA . ILE B 1 225 ? -12.32 18.281 -5.191 1 65.88 225 ILE B CA 1
ATOM 4234 C C . ILE B 1 225 ? -12.102 16.766 -5.055 1 65.88 225 ILE B C 1
ATOM 4236 O O . ILE B 1 225 ? -13.047 16.016 -4.805 1 65.88 225 ILE B O 1
ATOM 4240 N N . LEU B 1 226 ? -10.859 16.406 -5.113 1 69.12 226 LEU B N 1
ATOM 4241 C CA . LEU B 1 226 ? -10.539 14.984 -5.035 1 69.12 226 LEU B CA 1
ATOM 4242 C C . LEU B 1 226 ? -10.836 14.43 -3.645 1 69.12 226 LEU B C 1
ATOM 4244 O O . LEU B 1 226 ? -11.32 13.305 -3.508 1 69.12 226 LEU B O 1
ATOM 4248 N N . MET B 1 227 ? -10.648 15.281 -2.717 1 67.62 227 MET B N 1
ATOM 4249 C CA . MET B 1 227 ? -10.789 14.828 -1.337 1 67.62 227 MET B CA 1
ATOM 4250 C C . MET B 1 227 ? -12.242 14.914 -0.881 1 67.62 227 MET B C 1
ATOM 4252 O O . MET B 1 227 ? -12.68 14.133 -0.036 1 67.62 227 MET B O 1
ATOM 4256 N N . GLU B 1 228 ? -12.898 15.906 -1.479 1 63.97 228 GLU B N 1
ATOM 4257 C CA . GLU B 1 228 ? -14.234 16.188 -0.96 1 63.97 228 GLU B CA 1
ATOM 4258 C C . GLU B 1 228 ? -15.305 15.477 -1.786 1 63.97 228 GLU B C 1
ATOM 4260 O O . GLU B 1 228 ? -16.453 15.367 -1.357 1 63.97 228 GLU B O 1
ATOM 4265 N N . SER B 1 229 ? -14.688 15.047 -2.848 1 71.38 229 SER B N 1
ATOM 4266 C CA . SER B 1 229 ? -15.695 14.453 -3.721 1 71.38 229 SER B CA 1
ATOM 4267 C C . SER B 1 229 ? -15.477 12.945 -3.871 1 71.38 229 SER B C 1
ATOM 4269 O O . SER B 1 229 ? -14.531 12.391 -3.301 1 71.38 229 SER B O 1
ATOM 4271 N N . GLY B 1 230 ? -16.547 12.148 -4.195 1 77.69 230 GLY B N 1
ATOM 4272 C CA . GLY B 1 230 ? -16.5 10.727 -4.508 1 77.69 230 GLY B CA 1
ATOM 4273 C C . GLY B 1 230 ? -16.016 10.453 -5.922 1 77.69 230 GLY B C 1
ATOM 4274 O O . GLY B 1 230 ? -16.422 9.461 -6.535 1 77.69 230 GLY B O 1
ATOM 4275 N N . VAL B 1 231 ? -15.023 11.453 -6.383 1 81.69 231 VAL B N 1
ATOM 4276 C CA . VAL B 1 231 ? -14.633 11.312 -7.781 1 81.69 231 VAL B CA 1
ATOM 4277 C C . VAL B 1 231 ? -13.836 10.023 -7.973 1 81.69 231 VAL B C 1
ATOM 4279 O O . VAL B 1 231 ? -14.023 9.312 -8.961 1 81.69 231 VAL B O 1
ATOM 4282 N N . LEU B 1 232 ? -12.945 9.781 -7.043 1 84 232 LEU B N 1
ATOM 4283 C CA . LEU B 1 232 ? -12.18 8.547 -7.133 1 84 232 LEU B CA 1
ATOM 4284 C C . LEU B 1 232 ? -13.094 7.328 -7.145 1 84 232 LEU B C 1
ATOM 4286 O O . LEU B 1 232 ? -12.922 6.418 -7.957 1 84 232 LEU B O 1
ATOM 4290 N N . TYR B 1 233 ? -14.008 7.41 -6.332 1 86.94 233 TYR B N 1
ATOM 4291 C CA . TYR B 1 233 ? -15.008 6.355 -6.234 1 86.94 233 TYR B CA 1
ATOM 4292 C C . TYR B 1 233 ? -15.844 6.273 -7.508 1 86.94 233 TYR B C 1
ATOM 4294 O O . TYR B 1 233 ? -16.109 5.18 -8.008 1 86.94 233 TYR B O 1
ATOM 4302 N N . LEU B 1 234 ? -16.141 7.34 -8.078 1 89.62 234 LEU B N 1
ATOM 4303 C CA . LEU B 1 234 ? -16.953 7.391 -9.289 1 89.62 234 LEU B CA 1
ATOM 4304 C C . LEU B 1 234 ? -16.172 6.812 -10.477 1 89.62 234 LEU B C 1
ATOM 4306 O O . LEU B 1 234 ? -16.719 5.992 -11.227 1 89.62 234 LEU B O 1
ATOM 4310 N N . VAL B 1 235 ? -14.953 7.211 -10.633 1 87.62 235 VAL B N 1
ATOM 4311 C CA . VAL B 1 235 ? -14.133 6.742 -11.742 1 87.62 235 VAL B CA 1
ATOM 4312 C C . VAL B 1 235 ? -13.961 5.227 -11.664 1 87.62 235 VAL B C 1
ATOM 4314 O O . VAL B 1 235 ? -14.07 4.531 -12.672 1 87.62 235 VAL B O 1
ATOM 4317 N N . MET B 1 236 ? -13.797 4.797 -10.484 1 89.44 236 MET B N 1
ATOM 4318 C CA . MET B 1 236 ? -13.625 3.357 -10.305 1 89.44 236 MET B CA 1
ATOM 4319 C C . MET B 1 236 ? -14.922 2.609 -10.594 1 89.44 236 MET B C 1
ATOM 4321 O O . MET B 1 236 ? -14.898 1.514 -11.156 1 89.44 236 MET B O 1
ATOM 4325 N N . SER B 1 237 ? -16.016 3.178 -10.219 1 89.62 237 SER B N 1
ATOM 4326 C CA . SER B 1 237 ? -17.312 2.539 -10.461 1 89.62 237 SER B CA 1
ATOM 4327 C C . SER B 1 237 ? -17.625 2.488 -11.953 1 89.62 237 SER B C 1
ATOM 4329 O O . SER B 1 237 ? -18.156 1.489 -12.445 1 89.62 237 SER B O 1
ATOM 4331 N N . ILE B 1 238 ? -17.25 3.502 -12.617 1 89.69 238 ILE B N 1
ATOM 4332 C CA . ILE B 1 238 ? -17.484 3.533 -14.055 1 89.69 238 ILE B CA 1
ATOM 4333 C C . ILE B 1 238 ? -16.578 2.512 -14.742 1 89.69 238 ILE B C 1
ATOM 4335 O O . ILE B 1 238 ? -17.016 1.784 -15.633 1 89.69 238 ILE B O 1
ATOM 4339 N N . ALA B 1 239 ? -15.336 2.494 -14.297 1 87.5 239 ALA B N 1
ATOM 4340 C CA . ALA B 1 239 ? -14.414 1.512 -14.852 1 87.5 239 ALA B CA 1
ATOM 4341 C C . ALA B 1 239 ? -14.906 0.089 -14.609 1 87.5 239 ALA B C 1
ATOM 4343 O O . ALA B 1 239 ? -14.797 -0.77 -15.484 1 87.5 239 ALA B O 1
ATOM 4344 N N . HIS B 1 240 ? -15.398 -0.093 -13.453 1 86.5 240 HIS B N 1
ATOM 4345 C CA . HIS B 1 240 ? -15.938 -1.404 -13.117 1 86.5 240 HIS B CA 1
ATOM 4346 C C . HIS B 1 240 ? -17.141 -1.746 -14 1 86.5 240 HIS B C 1
ATOM 4348 O O . HIS B 1 240 ? -17.266 -2.885 -14.453 1 86.5 240 HIS B O 1
ATOM 4354 N N . PHE B 1 241 ? -17.953 -0.77 -14.242 1 83.12 241 PHE B N 1
ATOM 4355 C CA . PHE B 1 241 ? -19.125 -0.941 -15.086 1 83.12 241 PHE B CA 1
ATOM 4356 C C . PHE B 1 241 ? -18.719 -1.273 -16.516 1 83.12 241 PHE B C 1
ATOM 4358 O O . PHE B 1 241 ? -19.266 -2.193 -17.125 1 83.12 241 PHE B O 1
ATOM 4365 N N . ILE B 1 242 ? -17.703 -0.635 -17.031 1 81.75 242 ILE B N 1
ATOM 4366 C CA . ILE B 1 242 ? -17.234 -0.846 -18.391 1 81.75 242 ILE B CA 1
ATOM 4367 C C . ILE B 1 242 ? -16.562 -2.213 -18.5 1 81.75 242 ILE B C 1
ATOM 4369 O O . ILE B 1 242 ? -16.719 -2.902 -19.516 1 81.75 242 ILE B O 1
ATOM 4373 N N . ALA B 1 243 ? -15.883 -2.586 -17.484 1 81.31 243 ALA B N 1
ATOM 4374 C CA . ALA B 1 243 ? -15.156 -3.855 -17.484 1 81.31 243 ALA B CA 1
ATOM 4375 C C . ALA B 1 243 ? -16.125 -5.035 -17.594 1 81.31 243 ALA B C 1
ATOM 4377 O O . ALA B 1 243 ? -15.773 -6.082 -18.141 1 81.31 243 ALA B O 1
ATOM 4378 N N . TYR B 1 244 ? -17.297 -4.844 -17.125 1 76.19 244 TYR B N 1
ATOM 4379 C CA . TYR B 1 244 ? -18.266 -5.934 -17.125 1 76.19 244 TYR B CA 1
ATOM 4380 C C . TYR B 1 244 ? -18.781 -6.199 -18.531 1 76.19 244 TYR B C 1
ATOM 4382 O O . TYR B 1 244 ? -19.281 -7.285 -18.828 1 76.19 244 TYR B O 1
ATOM 4390 N N . PHE B 1 245 ? -18.609 -5.273 -19.375 1 75.12 245 PHE B N 1
ATOM 4391 C CA . PHE B 1 245 ? -19.047 -5.445 -20.75 1 75.12 245 PHE B CA 1
ATOM 4392 C C . PHE B 1 245 ? -17.891 -5.934 -21.625 1 75.12 245 PHE B C 1
ATOM 4394 O O . PHE B 1 245 ? -18.094 -6.23 -22.797 1 75.12 245 PHE B O 1
ATOM 4401 N N . GLY B 1 246 ? -16.75 -6.129 -21 1 72.56 246 GLY B N 1
ATOM 4402 C CA . GLY B 1 246 ? -15.609 -6.629 -21.734 1 72.56 246 GLY B CA 1
ATOM 4403 C C . GLY B 1 246 ? -15.562 -8.141 -21.812 1 72.56 246 GLY B C 1
ATOM 4404 O O . GLY B 1 246 ? -16.391 -8.828 -21.219 1 72.56 246 GLY B O 1
ATOM 4405 N N . HIS B 1 247 ? -14.609 -8.719 -22.656 1 71.81 247 HIS B N 1
ATOM 4406 C CA . HIS B 1 247 ? -14.5 -10.156 -22.891 1 71.81 247 HIS B CA 1
ATOM 4407 C C . HIS B 1 247 ? -13.328 -10.75 -22.109 1 71.81 247 HIS B C 1
ATOM 4409 O O . HIS B 1 247 ? -12.938 -11.898 -22.359 1 71.81 247 HIS B O 1
ATOM 4415 N N . ASP B 1 248 ? -12.828 -9.945 -21.266 1 76.12 248 ASP B N 1
ATOM 4416 C CA . ASP B 1 248 ? -11.68 -10.438 -20.5 1 76.12 248 ASP B CA 1
ATOM 4417 C C . ASP B 1 248 ? -11.984 -10.453 -19 1 76.12 248 ASP B C 1
ATOM 4419 O O . ASP B 1 248 ? -12.523 -9.484 -18.469 1 76.12 248 ASP B O 1
ATOM 4423 N N . ASN B 1 249 ? -11.688 -11.578 -18.391 1 80.75 249 ASN B N 1
ATOM 4424 C CA . ASN B 1 249 ? -11.938 -11.727 -16.953 1 80.75 249 ASN B CA 1
ATOM 4425 C C . ASN B 1 249 ? -10.93 -10.938 -16.125 1 80.75 249 ASN B C 1
ATOM 4427 O O . ASN B 1 249 ? -11.172 -10.648 -14.953 1 80.75 249 ASN B O 1
ATOM 4431 N N . PHE B 1 250 ? -9.844 -10.555 -16.797 1 84.5 250 PHE B N 1
ATOM 4432 C CA . PHE B 1 250 ? -8.781 -9.898 -16.047 1 84.5 250 PHE B CA 1
ATOM 4433 C C . PHE B 1 250 ? -9.242 -8.531 -15.547 1 84.5 250 PHE B C 1
ATOM 4435 O O . PHE B 1 250 ? -9.164 -8.25 -14.352 1 84.5 250 PHE B O 1
ATOM 4442 N N . PRO B 1 251 ? -9.82 -7.73 -16.406 1 83.06 251 PRO B N 1
ATOM 4443 C CA . PRO B 1 251 ? -10.258 -6.422 -15.914 1 83.06 251 PRO B CA 1
ATOM 4444 C C . PRO B 1 251 ? -11.406 -6.52 -14.906 1 83.06 251 PRO B C 1
ATOM 4446 O O . PRO B 1 251 ? -11.508 -5.691 -14 1 83.06 251 PRO B O 1
ATOM 4449 N N . VAL B 1 252 ? -12.211 -7.461 -15.016 1 81.38 252 VAL B N 1
ATOM 4450 C CA . VAL B 1 252 ? -13.344 -7.629 -14.109 1 81.38 252 VAL B CA 1
ATOM 4451 C C . VAL B 1 252 ? -12.836 -7.98 -12.711 1 81.38 252 VAL B C 1
ATOM 4453 O O . VAL B 1 252 ? -13.273 -7.395 -11.719 1 81.38 252 VAL B O 1
ATOM 4456 N N . ARG B 1 253 ? -11.914 -8.867 -12.641 1 84.88 253 ARG B N 1
ATOM 4457 C CA . ARG B 1 253 ? -11.375 -9.273 -11.352 1 84.88 253 ARG B CA 1
ATOM 4458 C C . ARG B 1 253 ? -10.508 -8.18 -10.742 1 84.88 253 ARG B C 1
ATOM 4460 O O . ARG B 1 253 ? -10.508 -7.98 -9.531 1 84.88 253 ARG B O 1
ATOM 4467 N N . MET B 1 254 ? -9.789 -7.531 -11.609 1 89.25 254 MET B N 1
ATOM 4468 C CA . MET B 1 254 ? -8.953 -6.426 -11.141 1 89.25 254 MET B CA 1
ATOM 4469 C C . MET B 1 254 ? -9.812 -5.316 -10.539 1 89.25 254 MET B C 1
ATOM 4471 O O . MET B 1 254 ? -9.57 -4.879 -9.414 1 89.25 254 MET B O 1
ATOM 4475 N N . ASN B 1 255 ? -10.797 -4.988 -11.234 1 87.06 255 ASN B N 1
ATOM 4476 C CA . ASN B 1 255 ? -11.664 -3.914 -10.758 1 87.06 255 ASN B CA 1
ATOM 4477 C C . ASN B 1 255 ? -12.492 -4.352 -9.555 1 87.06 255 ASN B C 1
ATOM 4479 O O . ASN B 1 255 ? -12.789 -3.541 -8.672 1 87.06 255 ASN B O 1
ATOM 4483 N N . GLY B 1 256 ? -12.875 -5.598 -9.562 1 83.56 256 GLY B N 1
ATOM 4484 C CA . GLY B 1 256 ? -13.578 -6.109 -8.398 1 83.56 256 GLY B CA 1
ATOM 4485 C C . GLY B 1 256 ? -12.758 -6.051 -7.125 1 83.56 256 GLY B C 1
ATOM 4486 O O . GLY B 1 256 ? -13.289 -5.777 -6.047 1 83.56 256 GLY B O 1
ATOM 4487 N N . THR B 1 257 ? -11.492 -6.207 -7.273 1 88.31 257 THR B N 1
ATOM 4488 C CA . THR B 1 257 ? -10.586 -6.18 -6.129 1 88.31 257 THR B CA 1
ATOM 4489 C C . THR B 1 257 ? -10.305 -4.742 -5.695 1 88.31 257 THR B C 1
ATOM 4491 O O . THR B 1 257 ? -10.258 -4.449 -4.5 1 88.31 257 THR B O 1
ATOM 4494 N N . LEU B 1 258 ? -10.234 -3.889 -6.652 1 93 258 LEU B N 1
ATOM 4495 C CA . LEU B 1 258 ? -9.828 -2.518 -6.363 1 93 258 LEU B CA 1
ATOM 4496 C C . LEU B 1 258 ? -11.031 -1.665 -5.965 1 93 258 LEU B C 1
ATOM 4498 O O . LEU B 1 258 ? -10.891 -0.707 -5.203 1 93 258 LEU B O 1
ATOM 4502 N N . HIS B 1 259 ? -12.156 -2.039 -6.445 1 91.44 259 HIS B N 1
ATOM 4503 C CA . HIS B 1 259 ? -13.344 -1.215 -6.25 1 91.44 259 HIS B CA 1
ATOM 4504 C C . HIS B 1 259 ? -13.641 -1.029 -4.766 1 91.44 259 HIS B C 1
ATOM 4506 O O . HIS B 1 259 ? -13.891 0.092 -4.312 1 91.44 259 HIS B O 1
ATOM 4512 N N . THR B 1 260 ? -13.609 -2.068 -4.016 1 91.81 260 THR B N 1
ATOM 4513 C CA . THR B 1 260 ? -13.93 -2.016 -2.594 1 91.81 260 THR B CA 1
ATOM 4514 C C . THR B 1 260 ? -12.914 -1.164 -1.838 1 91.81 260 THR B C 1
ATOM 4516 O O . THR B 1 260 ? -13.289 -0.323 -1.018 1 91.81 260 THR B O 1
ATOM 4519 N N . VAL B 1 261 ? -11.656 -1.323 -2.139 1 95.25 261 VAL B N 1
ATOM 4520 C CA . VAL B 1 261 ? -10.594 -0.624 -1.428 1 95.25 261 VAL B CA 1
ATOM 4521 C C . VAL B 1 261 ? -10.625 0.86 -1.785 1 95.25 261 VAL B C 1
ATOM 4523 O O . VAL B 1 261 ? -10.5 1.72 -0.908 1 95.25 261 VAL B O 1
ATOM 4526 N N . VAL B 1 262 ? -10.836 1.134 -3.023 1 93.38 262 VAL B N 1
ATOM 4527 C CA . VAL B 1 262 ? -10.852 2.52 -3.477 1 93.38 262 VAL B CA 1
ATOM 4528 C C . VAL B 1 262 ? -12.07 3.242 -2.902 1 93.38 262 VAL B C 1
ATOM 4530 O O . VAL B 1 262 ? -11.984 4.418 -2.535 1 93.38 262 VAL B O 1
ATOM 4533 N N . THR B 1 263 ? -13.148 2.531 -2.848 1 92.75 263 THR B N 1
ATOM 4534 C CA . THR B 1 263 ? -14.336 3.1 -2.219 1 92.75 263 THR B CA 1
ATOM 4535 C C . THR B 1 263 ? -14.062 3.424 -0.751 1 92.75 263 THR B C 1
ATOM 4537 O O . THR B 1 263 ? -14.5 4.461 -0.249 1 92.75 263 THR B O 1
ATOM 4540 N N . GLY B 1 264 ? -13.375 2.516 -0.117 1 92.88 264 GLY B N 1
ATOM 4541 C CA . GLY B 1 264 ? -12.984 2.783 1.259 1 92.88 264 GLY B CA 1
ATOM 4542 C C . GLY B 1 264 ? -12.094 4 1.4 1 92.88 264 GLY B C 1
ATOM 4543 O O . GLY B 1 264 ? -12.25 4.789 2.336 1 92.88 264 GLY B O 1
ATOM 4544 N N . ILE B 1 265 ? -11.203 4.129 0.469 1 92.38 265 ILE B N 1
ATOM 4545 C CA . ILE B 1 265 ? -10.312 5.281 0.482 1 92.38 265 ILE B CA 1
ATOM 4546 C C . ILE B 1 265 ? -11.117 6.562 0.307 1 92.38 265 ILE B C 1
ATOM 4548 O O . ILE B 1 265 ? -10.891 7.547 1.018 1 92.38 265 ILE B O 1
ATOM 4552 N N . ALA B 1 266 ? -12.016 6.551 -0.636 1 89.31 266 ALA B N 1
ATOM 4553 C CA . ALA B 1 266 ? -12.852 7.719 -0.878 1 89.31 266 ALA B CA 1
ATOM 4554 C C . ALA B 1 266 ? -13.656 8.086 0.366 1 89.31 266 ALA B C 1
ATOM 4556 O O . ALA B 1 266 ? -13.805 9.266 0.693 1 89.31 266 ALA B O 1
ATOM 4557 N N . TYR B 1 267 ? -14.172 7.086 1.003 1 89 267 TYR B N 1
ATOM 4558 C CA . TYR B 1 267 ? -14.891 7.281 2.258 1 89 267 TYR B CA 1
ATOM 4559 C C . TYR B 1 267 ? -14.008 7.996 3.279 1 89 267 TYR B C 1
ATOM 4561 O O . TYR B 1 267 ? -14.43 8.984 3.889 1 89 267 TYR B O 1
ATOM 4569 N N . ASP B 1 268 ? -12.805 7.594 3.414 1 90.12 268 ASP B N 1
ATOM 4570 C CA . ASP B 1 268 ? -11.891 8.148 4.402 1 90.12 268 ASP B CA 1
ATOM 4571 C C . ASP B 1 268 ? -11.508 9.586 4.047 1 90.12 268 ASP B C 1
ATOM 4573 O O . ASP B 1 268 ? -11.359 10.43 4.934 1 90.12 268 ASP B O 1
ATOM 4577 N N . LEU B 1 269 ? -11.328 9.781 2.787 1 86.94 269 LEU B N 1
ATOM 4578 C CA . LEU B 1 269 ? -10.93 11.117 2.361 1 86.94 269 LEU B CA 1
ATOM 4579 C C . LEU B 1 269 ? -12.016 12.141 2.68 1 86.94 269 LEU B C 1
ATOM 4581 O O . LEU B 1 269 ? -11.719 13.273 3.051 1 86.94 269 LEU B O 1
ATOM 4585 N N . ILE B 1 270 ? -13.203 11.711 2.561 1 83.25 270 ILE B N 1
ATOM 4586 C CA . ILE B 1 270 ? -14.32 12.594 2.891 1 83.25 270 ILE B CA 1
ATOM 4587 C C . ILE B 1 270 ? -14.312 12.891 4.391 1 83.25 270 ILE B C 1
ATOM 4589 O O . ILE B 1 270 ? -14.516 14.039 4.801 1 83.25 270 ILE B O 1
ATOM 4593 N N . ILE B 1 271 ? -14.039 11.906 5.176 1 83.38 271 ILE B N 1
ATOM 4594 C CA . ILE B 1 271 ? -14.016 12.062 6.625 1 83.38 271 ILE B CA 1
ATOM 4595 C C . ILE B 1 271 ? -12.867 12.984 7.027 1 83.38 271 ILE B C 1
ATOM 4597 O O . ILE B 1 271 ? -13.016 13.82 7.918 1 83.38 271 ILE B O 1
ATOM 4601 N N . ILE B 1 272 ? -11.758 12.852 6.398 1 82.38 272 ILE B N 1
ATOM 4602 C CA . ILE B 1 272 ? -10.586 13.68 6.691 1 82.38 272 ILE B CA 1
ATOM 4603 C C . ILE B 1 272 ? -10.898 15.141 6.379 1 82.38 272 ILE B C 1
ATOM 4605 O O . ILE B 1 272 ? -10.547 16.031 7.156 1 82.38 272 ILE B O 1
ATOM 4609 N N . ARG B 1 273 ? -11.523 15.375 5.391 1 78.12 273 ARG B N 1
ATOM 4610 C CA . ARG B 1 273 ? -11.828 16.75 4.992 1 78.12 273 ARG B CA 1
ATOM 4611 C C . ARG B 1 273 ? -12.844 17.375 5.934 1 78.12 273 ARG B C 1
ATOM 4613 O O . ARG B 1 273 ? -12.734 18.547 6.277 1 78.12 273 ARG B O 1
ATOM 4620 N N . VAL B 1 274 ? -13.797 16.656 6.242 1 72.31 274 VAL B N 1
ATOM 4621 C CA . VAL B 1 274 ? -14.797 17.156 7.172 1 72.31 274 VAL B CA 1
ATOM 4622 C C . VAL B 1 274 ? -14.141 17.484 8.516 1 72.31 274 VAL B C 1
ATOM 4624 O O . VAL B 1 274 ? -14.469 18.5 9.148 1 72.31 274 VAL B O 1
ATOM 4627 N N . GLY B 1 275 ? -13.148 16.703 8.859 1 69 275 GLY B N 1
ATOM 4628 C CA . GLY B 1 275 ? -12.422 16.969 10.094 1 69 275 GLY B CA 1
ATOM 4629 C C . GLY B 1 275 ? -11.539 18.188 10.016 1 69 275 GLY B C 1
ATOM 4630 O O . GLY B 1 275 ? -11.438 18.953 10.977 1 69 275 GLY B O 1
ATOM 4631 N N . GLN B 1 276 ? -10.922 18.469 8.922 1 67.88 276 GLN B N 1
ATOM 4632 C CA . GLN B 1 276 ? -10.039 19.625 8.734 1 67.88 276 GLN B CA 1
ATOM 4633 C C . GLN B 1 276 ? -10.836 20.922 8.664 1 67.88 276 GLN B C 1
ATOM 4635 O O . GLN B 1 276 ? -10.367 21.969 9.125 1 67.88 276 GLN B O 1
ATOM 4640 N N . ASN B 1 277 ? -11.883 20.953 7.953 1 59.56 277 ASN B N 1
ATOM 4641 C CA . ASN B 1 277 ? -12.719 22.141 7.832 1 59.56 277 ASN B CA 1
ATOM 4642 C C . ASN B 1 277 ? -13.305 22.547 9.18 1 59.56 277 ASN B C 1
ATOM 4644 O O . ASN B 1 277 ? -13.562 23.734 9.414 1 59.56 277 ASN B O 1
ATOM 4648 N N . ARG B 1 278 ? -13.445 21.734 10.047 1 53.41 278 ARG B N 1
ATOM 4649 C CA . ARG B 1 278 ? -13.883 22.094 11.391 1 53.41 278 ARG B CA 1
ATOM 4650 C C . ARG B 1 278 ? -12.852 22.969 12.094 1 53.41 278 ARG B C 1
ATOM 4652 O O . ARG B 1 278 ? -13.211 23.859 12.875 1 53.41 278 ARG B O 1
ATOM 4659 N N . ILE B 1 279 ? -11.609 22.844 11.875 1 46.31 279 ILE B N 1
ATOM 4660 C CA . ILE B 1 279 ? -10.547 23.641 12.477 1 46.31 279 ILE B CA 1
ATOM 4661 C C . ILE B 1 279 ? -10.531 25.047 11.852 1 46.31 279 ILE B C 1
ATOM 4663 O O . ILE B 1 279 ? -10.328 26.031 12.547 1 46.31 279 ILE B O 1
ATOM 4667 N N . ALA B 1 280 ? -10.57 25.172 10.648 1 44.12 280 ALA B N 1
ATOM 4668 C CA . ALA B 1 280 ? -10.562 26.5 10.023 1 44.12 280 ALA B CA 1
ATOM 4669 C C . ALA B 1 280 ? -11.781 27.312 10.445 1 44.12 280 ALA B C 1
ATOM 4671 O O . ALA B 1 280 ? -11.742 28.547 10.453 1 44.12 280 ALA B O 1
ATOM 4672 N N . GLU B 1 281 ? -12.875 26.859 10.664 1 39.78 281 GLU B N 1
ATOM 4673 C CA . GLU B 1 281 ? -14.016 27.609 11.188 1 39.78 281 GLU B CA 1
ATOM 4674 C C . GLU B 1 281 ? -13.883 27.844 12.688 1 39.78 281 GLU B C 1
ATOM 4676 O O . GLU B 1 281 ? -13.953 26.906 13.477 1 39.78 281 GLU B O 1
ATOM 4681 N N . GLY B 1 282 ? -12.781 28.391 13.328 1 34.38 282 GLY B N 1
ATOM 4682 C CA . GLY B 1 282 ? -12.875 28.969 14.656 1 34.38 282 GLY B CA 1
ATOM 4683 C C . GLY B 1 282 ? -14.297 29.312 15.07 1 34.38 282 GLY B C 1
ATOM 4684 O O . GLY B 1 282 ? -15.211 29.266 14.242 1 34.38 282 GLY B O 1
ATOM 4685 N N . PRO B 1 283 ? -14.484 29.531 16.484 1 32.91 283 PRO B N 1
ATOM 4686 C CA . PRO B 1 283 ? -15.75 30.172 16.859 1 32.91 283 PRO B CA 1
ATOM 4687 C C . PRO B 1 283 ? -16.125 31.312 15.922 1 32.91 283 PRO B C 1
ATOM 4689 O O . PRO B 1 283 ? -15.469 32.375 15.945 1 32.91 283 PRO B O 1
ATOM 4692 N N . THR B 1 284 ? -16.094 31.359 14.789 1 32.31 284 THR B N 1
ATOM 4693 C CA . THR B 1 284 ? -16.672 32.562 14.203 1 32.31 284 THR B CA 1
ATOM 4694 C C . THR B 1 284 ? -17.812 33.094 15.062 1 32.31 284 THR B C 1
ATOM 4696 O O . THR B 1 284 ? -18.75 32.344 15.375 1 32.31 284 THR B O 1
ATOM 4699 N N . THR B 1 285 ? -17.656 34.188 15.82 1 30.39 285 THR B N 1
ATOM 4700 C CA . THR B 1 285 ? -18.625 35.25 16.047 1 30.39 285 THR B CA 1
ATOM 4701 C C . THR B 1 285 ? -19.641 35.312 14.898 1 30.39 285 THR B C 1
ATOM 4703 O O . THR B 1 285 ? -19.281 35.094 13.734 1 30.39 285 THR B O 1
ATOM 4706 N N . THR B 1 286 ? -21.031 35.375 15.094 1 30.75 286 THR B N 1
ATOM 4707 C CA . THR B 1 286 ? -22.25 35.75 14.383 1 30.75 286 THR B CA 1
ATOM 4708 C C . THR B 1 286 ? -21.938 36.781 13.297 1 30.75 286 THR B C 1
ATOM 4710 O O . THR B 1 286 ? -22.828 37.469 12.828 1 30.75 286 THR B O 1
ATOM 4713 N N . THR B 1 287 ? -20.734 37.25 13.047 1 29.77 287 THR B N 1
ATOM 4714 C CA . THR B 1 287 ? -20.969 38.25 12.031 1 29.77 287 THR B CA 1
ATOM 4715 C C . THR B 1 287 ? -21.469 37.625 10.742 1 29.77 287 THR B C 1
ATOM 4717 O O . THR B 1 287 ? -21.234 36.469 10.477 1 29.77 287 THR B O 1
ATOM 4720 N N . GLY B 1 288 ? -22.219 38.312 9.75 1 29.05 288 GLY B N 1
ATOM 4721 C CA . GLY B 1 288 ? -23.062 38.219 8.57 1 29.05 288 GLY B CA 1
ATOM 4722 C C . GLY B 1 288 ? -22.484 37.312 7.488 1 29.05 288 GLY B C 1
ATOM 4723 O O . GLY B 1 288 ? -23.109 37.094 6.449 1 29.05 288 GLY B O 1
ATOM 4724 N N . SER B 1 289 ? -21.203 37.375 7.215 1 31.22 289 SER B N 1
ATOM 4725 C CA . SER B 1 289 ? -20.891 36.875 5.883 1 31.22 289 SER B CA 1
ATOM 4726 C C . SER B 1 289 ? -21.094 35.375 5.812 1 31.22 289 SER B C 1
ATOM 4728 O O . SER B 1 289 ? -21.031 34.688 6.832 1 31.22 289 SER B O 1
ATOM 4730 N N . GLU B 1 290 ? -21.406 34.781 4.574 1 31.52 290 GLU B N 1
ATOM 4731 C CA . GLU B 1 290 ? -21.875 33.5 4.094 1 31.52 290 GLU B CA 1
ATOM 4732 C C . GLU B 1 290 ? -21.078 32.344 4.703 1 31.52 290 GLU B C 1
ATOM 4734 O O . GLU B 1 290 ? -19.844 32.312 4.582 1 31.52 290 GLU B O 1
ATOM 4739 N N . ARG B 1 291 ? -21.5 31.75 5.797 1 37.19 291 ARG B N 1
ATOM 4740 C CA . ARG B 1 291 ? -21.328 30.5 6.531 1 37.19 291 ARG B CA 1
ATOM 4741 C C . ARG B 1 291 ? -20.953 29.359 5.59 1 37.19 291 ARG B C 1
ATOM 4743 O O . ARG B 1 291 ? -21.734 28.969 4.738 1 37.19 291 ARG B O 1
ATOM 4750 N N . LEU B 1 292 ? -19.859 29.422 5.094 1 31.19 292 LEU B N 1
ATOM 4751 C CA . LEU B 1 292 ? -19.672 28.062 4.59 1 31.19 292 LEU B CA 1
ATOM 4752 C C . LEU B 1 292 ? -19.844 27.031 5.711 1 31.19 292 LEU B C 1
ATOM 4754 O O . LEU B 1 292 ? -19 26.969 6.621 1 31.19 292 LEU B O 1
ATOM 4758 N N . THR B 1 293 ? -21.031 26.844 6.406 1 29.56 293 THR B N 1
ATOM 4759 C CA . THR B 1 293 ? -21.688 26.031 7.414 1 29.56 293 THR B CA 1
ATOM 4760 C C . THR B 1 293 ? -21.234 24.562 7.305 1 29.56 293 THR B C 1
ATOM 4762 O O . THR B 1 293 ? -21.875 23.672 7.855 1 29.56 293 THR B O 1
ATOM 4765 N N . THR B 1 294 ? -20.172 24.203 6.883 1 29.56 294 THR B N 1
ATOM 4766 C CA . THR B 1 294 ? -20.188 22.766 6.707 1 29.56 294 THR B CA 1
ATOM 4767 C C . THR B 1 294 ? -20.516 22.062 8.023 1 29.56 294 THR B C 1
ATOM 4769 O O . THR B 1 294 ? -21.422 21.234 8.094 1 29.56 294 THR B O 1
ATOM 4772 N N . PHE B 1 295 ? -19.578 21.391 8.844 1 28.86 295 PHE B N 1
ATOM 4773 C CA . PHE B 1 295 ? -19.953 20.391 9.844 1 28.86 295 PHE B CA 1
ATOM 4774 C C . PHE B 1 295 ? -20.344 21.062 11.156 1 28.86 295 PHE B C 1
ATOM 4776 O O . PHE B 1 295 ? -19.547 21.109 12.094 1 28.86 295 PHE B O 1
ATOM 4783 N N . GLN B 1 296 ? -20.844 22.281 11.367 1 29.86 296 GLN B N 1
ATOM 4784 C CA . GLN B 1 296 ? -21.375 22.594 12.688 1 29.86 296 GLN B CA 1
ATOM 4785 C C . GLN B 1 296 ? -22.5 21.625 13.07 1 29.86 296 GLN B C 1
ATOM 4787 O O . GLN B 1 296 ? -23.625 21.766 12.602 1 29.86 296 GLN B O 1
ATOM 4792 N N . VAL B 1 297 ? -22.391 20.422 13.039 1 28.44 297 VAL B N 1
ATOM 4793 C CA . VAL B 1 297 ? -23.5 19.609 13.516 1 28.44 297 VAL B CA 1
ATOM 4794 C C . VAL B 1 297 ? -24.094 20.234 14.773 1 28.44 297 VAL B C 1
ATOM 4796 O O . VAL B 1 297 ? -23.422 21.016 15.461 1 28.44 297 VAL B O 1
ATOM 4799 N N . ALA B 1 298 ? -25.453 19.859 15.148 1 30.12 298 ALA B N 1
ATOM 4800 C CA . ALA B 1 298 ? -26.578 19.953 16.062 1 30.12 298 ALA B CA 1
ATOM 4801 C C . ALA B 1 298 ? -26.125 19.766 17.516 1 30.12 298 ALA B C 1
ATOM 4803 O O . ALA B 1 298 ? -25.875 18.641 17.953 1 30.12 298 ALA B O 1
ATOM 4804 N N . ASP B 1 299 ? -25.047 20.062 17.984 1 27.98 299 ASP B N 1
ATOM 4805 C CA . ASP B 1 299 ? -25.062 19.812 19.422 1 27.98 299 ASP B CA 1
ATOM 4806 C C . ASP B 1 299 ? -26.219 20.578 20.094 1 27.98 299 ASP B C 1
ATOM 4808 O O . ASP B 1 299 ? -26.859 20.062 21 1 27.98 299 ASP B O 1
ATOM 4812 N N . ARG B 1 300 ? -26.328 21.906 19.984 1 30.47 300 ARG B N 1
ATOM 4813 C CA . ARG B 1 300 ? -26.969 22.625 21.078 1 30.47 300 ARG B CA 1
ATOM 4814 C C . ARG B 1 300 ? -28.469 22.375 21.109 1 30.47 300 ARG B C 1
ATOM 4816 O O . ARG B 1 300 ? -29.062 22.219 22.172 1 30.47 300 ARG B O 1
ATOM 4823 N N . LYS B 1 301 ? -29.234 22.734 20.125 1 31.69 301 LYS B N 1
ATOM 4824 C CA . LYS B 1 301 ? -30.672 22.938 20.312 1 31.69 301 LYS B CA 1
ATOM 4825 C C . LYS B 1 301 ? -31.406 21.594 20.406 1 31.69 301 LYS B C 1
ATOM 4827 O O . LYS B 1 301 ? -32.5 21.516 20.953 1 31.69 301 LYS B O 1
ATOM 4832 N N . PHE B 1 302 ? -30.938 20.562 19.844 1 28.36 302 PHE B N 1
ATOM 4833 C CA . PHE B 1 302 ? -31.844 19.422 19.984 1 28.36 302 PHE B CA 1
ATOM 4834 C C . PHE B 1 302 ? -31.859 18.938 21.438 1 28.36 302 PHE B C 1
ATOM 4836 O O . PHE B 1 302 ? -32.781 18.25 21.844 1 28.36 302 PHE B O 1
ATOM 4843 N N . PHE B 1 303 ? -30.859 19.188 22.25 1 26.78 303 PHE B N 1
ATOM 4844 C CA . PHE B 1 303 ? -31.047 18.766 23.641 1 26.78 303 PHE B CA 1
ATOM 4845 C C . PHE B 1 303 ? -31.859 19.797 24.406 1 26.78 303 PHE B C 1
ATOM 4847 O O . PHE B 1 303 ? -32.156 19.609 25.594 1 26.78 303 PHE B O 1
ATOM 4854 N N . ARG B 1 304 ? -31.953 21.031 24.031 1 26.44 304 ARG B N 1
ATOM 4855 C CA . ARG B 1 304 ? -32.688 21.953 24.875 1 26.44 304 ARG B CA 1
ATOM 4856 C C . ARG B 1 304 ? -34.188 21.656 24.828 1 26.44 304 ARG B C 1
ATOM 4858 O O . ARG B 1 304 ? -34.938 21.984 25.766 1 26.44 304 ARG B O 1
ATOM 4865 N N . GLU B 1 305 ? -34.75 21.25 23.703 1 27.31 305 GLU B N 1
ATOM 4866 C CA . GLU B 1 305 ? -36.219 21.266 23.766 1 27.31 305 GLU B CA 1
ATOM 4867 C C . GLU B 1 305 ? -36.75 20.234 24.75 1 27.31 305 GLU B C 1
ATOM 4869 O O . GLU B 1 305 ? -37.812 20.406 25.344 1 27.31 305 GLU B O 1
ATOM 4874 N N . HIS B 1 306 ? -36.094 19.094 24.875 1 27.77 306 HIS B N 1
ATOM 4875 C CA . HIS B 1 306 ? -36.969 18.234 25.688 1 27.77 306 HIS B CA 1
ATOM 4876 C C . HIS B 1 306 ? -36.969 18.672 27.141 1 27.77 306 HIS B C 1
ATOM 4878 O O . HIS B 1 306 ? -37.594 18.016 28 1 27.77 306 HIS B O 1
ATOM 4884 N N . SER B 1 307 ? -36.062 19.562 27.547 1 26.06 307 SER B N 1
ATOM 4885 C CA . SER B 1 307 ? -36.281 19.844 28.969 1 26.06 307 SER B CA 1
ATOM 4886 C C . SER B 1 307 ? -37.562 20.688 29.172 1 26.06 307 SER B C 1
ATOM 4888 O O . SER B 1 307 ? -37.844 21.109 30.297 1 26.06 307 SER B O 1
ATOM 4890 N N . MET B 1 308 ? -38.125 21.297 28.188 1 24.11 308 MET B N 1
ATOM 4891 C CA . MET B 1 308 ? -39.219 22.125 28.672 1 24.11 308 MET B CA 1
ATOM 4892 C C . MET B 1 308 ? -40.312 21.266 29.297 1 24.11 308 MET B C 1
ATOM 4894 O O . MET B 1 308 ? -41.031 21.703 30.203 1 24.11 308 MET B O 1
ATOM 4898 N N . ASP B 1 309 ? -40.812 20.234 28.609 1 24.59 309 ASP B N 1
ATOM 4899 C CA . ASP B 1 309 ? -42.125 19.828 29.125 1 24.59 309 ASP B CA 1
ATOM 4900 C C . ASP B 1 309 ? -42 19.078 30.453 1 24.59 309 ASP B C 1
ATOM 4902 O O . ASP B 1 309 ? -43 18.812 31.125 1 24.59 309 ASP B O 1
ATOM 4906 N N . ALA B 1 310 ? -40.875 18.656 31.062 1 22.94 310 ALA B N 1
ATOM 4907 C CA . ALA B 1 310 ? -41.188 18.312 32.438 1 22.94 310 ALA B CA 1
ATOM 4908 C C . ALA B 1 310 ? -40.969 19.516 33.375 1 22.94 310 ALA B C 1
ATOM 4910 O O . ALA B 1 310 ? -40.125 20.375 33.062 1 22.94 310 ALA B O 1
#

pLDDT: mean 74.8, std 20.36, range [22.64, 96.56]

Foldseek 3Di:
DQLQFDDDDLVLLVVLLVVLVVLLVLLVVLLVLLLQLQQADPVDSHGDPDHPVVLVVLLVLLVVLLVVLSVLSVVLSVVLVVCVVVVHDSVRDDDDLVSVLSNLLSLLVLLLSLLVLLLLQLCQQVVNDVVLSVLLVVLSVLLVVLSVVLSVQSVVCVVPVVPAQQPCDALQLPTHNNVSVLSNLVSSLVSQCSSLVVNLVSLVVVVVPPDDPPPVVVVVSVVCSQLQGCVQLNVLSVQLNVVNNDSHSSSNSSSSSNNSSSSSSSSSSNSSVLSVVVVVPPPPDPDDDDPSVGPPPDPDPVPPPVVPPD/DQLQQDDDDLVLLVVLLVVLVVLVVLLVVLLVLLLQLQQADPVDSHGDPDHPVVLVVLLVLLVVLLVVLSVLSVVLSVVLVVCVVVVHDSQRDDDDLVSVLSNLLSLLVLLLSLLVVLLVQLCQQVVNDVVLSVLLVVLSVLLVVLSVVLSVQSVVCVVPVVPAQQPCDALQLPTHNNVSVLSNLVSSLVSQCSSLVVNLVSLVVVVVPPDDPPPVVVVVSVLCSQLQGCVQLNVLSVQLNVVNNDSHSSSNSSSSSNNSSSSSSSSSSNSSVLSVVVVVCPPPDPDDDDPSRHPPDPPPPVVPPVVPPD

Organism: Agaricus bisporus var. burnettii (strain JB137-S8 / ATCC MYA-4627 / FGSC 10392) (NCBI:txid597362)